Protein AF-A0A2K1Q8K8-F1 (afdb_monomer_lite)

InterPro domains:
  IPR000772 Ricin B, lectin domain [PF14200] (435-517)
  IPR004843 Calcineurin-like, phosphoesterase domain [PF00149] (110-314)
  IPR029052 Metallo-dependent phosphatase-like [G3DSA:3.60.21.10] (74-367)
  IPR029052 Metallo-dependent phosphatase-like [SSF56300] (61-368)
  IPR035992 Ricin B-like lectins [SSF50370] (398-532)
  IPR051918 Serine/threonine-protein phosphatase CPPED1 [PTHR43143] (54-337)

Organism: NCBI:txid1458355

Radius of gyration: 27.53 Å; chains: 1; bounding box: 90×62×81 Å

Sequence (582 aa):
MKYNRKEILLISLLFATAFNSFADEFKSRDTASNSMTGVFPVRDPVFDIPSNDFKPWSIGVRYLIMADPQAWRMGQGPGSPDPNSSKTASQWEDFNREVVLGINSKIYDLNIKYGIINGDITEFGRDSQLKSYHTVYDRLAVPVMLGYGNHDYERNVRDCTRPEYLDFSTNACAYMMLGHLGSLTSNYSHKLKNFSIDSARKESDLLLGSQAYSWDEDSPESGKVHFVQLHLAPTYSVYINNSFAHLRYFITDSLSWLRHDLDHARLRGANHIFVNFHALEWINEATDYEKQVLKAIFDEYKVSAVFVGHTHYPAVTYHHLFGNVPVYTSGALYAGYFDILNVKKDSFQVQSYRVTDDKVTMIYDRGDFIKPAPPPKCYRPGEYVPAGHFVRTELIPDENQTFLLRQVKTSNALDANAEGDVYTNKLNTANPYMRWKLQHMWTDSNNEKYYKIIHVKDNKVLDGDSKGNIYTRQWNGGAYQYWALLKYSYGGIIQLRSLGTKRILDANAGRDVYGTNSTLKFTNNYQNWELTDLQGNSVPAVRYFKAKRADSSSNPLPNRDNSDQYWEYAGEKGITKAAPCI

Secondary structure (DSSP, 8-state):
----HHHHHHHHHHHHHHHHHHHHHHHHHTTTGGG----------------S-PPPPPS-EEEEEEB---BT---SSTT---TT-TTTHHHHHHHHHHHHHHHHHHHHHHT---EEEES-SBSSS-HHHHHHHHHHHTTSSS-EEEE--IIIIITTTTTB-BGGGTB--TBHHHHHHHHHHHHHHHHHHTTSEEEEE--EEEETTEEES---EEEEEEETTTEEEEEEE-TT-TT--EEE--TT-S-EEEE--SHHHHHHHHHHHHHTT-SEEEEE-S-STHHHHS-HHHHHHHHHHHHHHT--EEEE-SS-S-EEEE-GGGTT-EEEEP-BGGGTEEEEEEE-SSEEEEEEEEEETTEEEEEEEEEEEEPPPPPPPPBPTTS---TT-EEE--SS--TT-EEEEEETTT-EEEEE-SS-BEEEEE--TT-GGG-EEEEEEEE-TT-PEEEEEEETTT--EEEE-TT-BEEEE-----GGG-EEEEE--STTEEEEEETTT-PEEEE-TT-BEEEE-PPP-TT-TTT-EEEE-TTSPBPPP-EEEEESSTTGGGSPPPSTT---SSEEEEEE--SSS--S--

Structure (mmCIF, N/CA/C/O backbone):
data_AF-A0A2K1Q8K8-F1
#
_entry.id   AF-A0A2K1Q8K8-F1
#
loop_
_atom_site.group_PDB
_atom_site.id
_atom_site.type_symbol
_atom_site.label_atom_id
_atom_site.label_alt_id
_atom_site.label_comp_id
_atom_site.label_asym_id
_atom_site.label_entity_id
_atom_site.label_seq_id
_atom_site.pdbx_PDB_ins_code
_atom_site.Cartn_x
_atom_site.Cartn_y
_atom_site.Cartn_z
_atom_site.occupancy
_atom_site.B_iso_or_equiv
_atom_site.auth_seq_id
_atom_site.auth_comp_id
_atom_site.auth_asym_id
_atom_site.auth_atom_id
_atom_site.pdbx_PDB_model_num
ATOM 1 N N . MET A 1 1 ? 49.055 -29.704 13.859 1.00 39.66 1 MET A N 1
ATOM 2 C CA . MET A 1 1 ? 48.593 -31.050 13.455 1.00 39.66 1 MET A CA 1
ATOM 3 C C . MET A 1 1 ? 48.942 -31.246 11.989 1.00 39.66 1 MET A C 1
ATOM 5 O O . MET A 1 1 ? 48.510 -30.443 11.174 1.00 39.66 1 MET A O 1
ATOM 9 N N . LYS A 1 2 ? 49.807 -32.214 11.663 1.00 33.88 2 LYS A N 1
ATOM 10 C CA . LYS A 1 2 ? 50.186 -32.541 10.279 1.00 33.88 2 LYS A CA 1
ATOM 11 C C . LYS A 1 2 ? 49.227 -33.619 9.774 1.00 33.88 2 LYS A C 1
ATOM 13 O O . LYS A 1 2 ? 49.366 -34.767 10.180 1.00 33.88 2 LYS A O 1
ATOM 18 N N . TYR A 1 3 ? 48.269 -33.245 8.934 1.00 40.84 3 TYR A N 1
ATOM 19 C CA . TYR A 1 3 ? 47.421 -34.219 8.247 1.00 40.84 3 TYR A CA 1
ATOM 20 C C . TYR A 1 3 ? 48.205 -34.887 7.114 1.00 40.84 3 TYR A C 1
ATOM 22 O O . TYR A 1 3 ? 48.976 -34.245 6.396 1.00 40.84 3 TYR A O 1
ATOM 30 N N . ASN A 1 4 ? 48.055 -36.203 7.008 1.00 41.91 4 ASN A N 1
ATOM 31 C CA . ASN A 1 4 ? 48.786 -37.045 6.073 1.00 41.91 4 ASN A CA 1
ATOM 32 C C . ASN A 1 4 ? 48.174 -36.904 4.665 1.00 41.91 4 ASN A C 1
ATOM 34 O O . ASN A 1 4 ? 46.953 -36.872 4.516 1.00 41.91 4 ASN A O 1
ATOM 38 N N . ARG A 1 5 ? 49.002 -36.856 3.610 1.00 42.62 5 ARG A N 1
ATOM 39 C CA . ARG A 1 5 ? 48.568 -36.653 2.205 1.00 42.62 5 ARG A CA 1
ATOM 40 C C . ARG A 1 5 ? 47.517 -37.665 1.718 1.00 42.62 5 ARG A C 1
ATOM 42 O O . ARG A 1 5 ? 46.822 -37.385 0.748 1.00 42.62 5 ARG A O 1
ATOM 49 N N . LYS A 1 6 ? 47.378 -38.817 2.385 1.00 43.44 6 LYS A N 1
ATOM 50 C CA . LYS A 1 6 ? 46.352 -39.826 2.074 1.00 43.44 6 LYS A CA 1
ATOM 51 C C . LYS A 1 6 ? 44.942 -39.455 2.558 1.00 43.44 6 LYS A C 1
ATOM 53 O O . LYS A 1 6 ? 43.984 -39.854 1.908 1.00 43.44 6 LYS A O 1
ATOM 58 N N . GLU A 1 7 ? 44.794 -38.656 3.615 1.00 44.91 7 GLU A N 1
ATOM 59 C CA . GLU A 1 7 ? 43.473 -38.234 4.119 1.00 44.91 7 GLU A CA 1
ATOM 60 C C . GLU A 1 7 ? 42.881 -37.089 3.283 1.00 44.91 7 GLU A C 1
ATOM 62 O O . GLU A 1 7 ? 41.680 -37.065 3.028 1.00 44.91 7 GLU A O 1
ATOM 67 N N . ILE A 1 8 ? 43.728 -36.207 2.738 1.00 48.19 8 ILE A N 1
ATOM 68 C CA . ILE A 1 8 ? 43.298 -35.135 1.820 1.00 48.19 8 ILE A CA 1
ATOM 69 C C . ILE A 1 8 ? 42.809 -35.717 0.481 1.00 48.19 8 ILE A C 1
ATOM 71 O O . ILE A 1 8 ? 41.843 -35.214 -0.098 1.00 48.19 8 ILE A O 1
ATOM 75 N N . LEU A 1 9 ? 43.412 -36.817 0.009 1.00 43.03 9 LEU A N 1
ATOM 76 C CA . LEU A 1 9 ? 42.969 -37.491 -1.217 1.00 43.03 9 LEU A CA 1
ATOM 77 C C . LEU A 1 9 ? 41.634 -38.229 -1.026 1.00 43.03 9 LEU A C 1
ATOM 79 O O . LEU A 1 9 ? 40.825 -38.258 -1.949 1.00 43.03 9 LEU A O 1
ATOM 83 N N . LEU A 1 10 ? 41.381 -38.781 0.168 1.00 41.59 10 LEU A N 1
ATOM 84 C CA . LEU A 1 10 ? 40.125 -39.473 0.474 1.00 41.59 10 LEU A CA 1
ATOM 85 C C . LEU A 1 10 ? 38.944 -38.493 0.569 1.00 41.59 10 LEU A C 1
ATOM 87 O O . LEU A 1 10 ? 37.869 -38.779 0.050 1.00 41.59 10 LEU A O 1
ATOM 91 N N . ILE A 1 11 ? 39.164 -37.311 1.157 1.00 49.03 11 ILE A N 1
ATOM 92 C CA . ILE A 1 11 ? 38.166 -36.230 1.202 1.00 49.03 11 ILE A CA 1
ATOM 93 C C . ILE A 1 11 ? 37.885 -35.704 -0.215 1.00 49.03 11 ILE A C 1
ATOM 95 O O . ILE A 1 11 ? 36.728 -35.539 -0.588 1.00 49.03 11 ILE A O 1
ATOM 99 N N . SER A 1 12 ? 38.915 -35.535 -1.050 1.00 43.69 12 SER A N 1
ATOM 100 C CA . SER A 1 12 ? 38.744 -35.075 -2.439 1.00 43.69 12 SER A CA 1
ATOM 101 C C . SER A 1 12 ? 37.984 -36.085 -3.317 1.00 43.69 12 SER A C 1
ATOM 103 O O . SER A 1 12 ? 37.188 -35.678 -4.161 1.00 43.69 12 SER A O 1
ATOM 105 N N . LEU A 1 13 ? 38.169 -37.397 -3.098 1.00 39.09 13 LEU A N 1
ATOM 106 C CA . LEU A 1 13 ? 37.401 -38.430 -3.808 1.00 39.09 13 LEU A CA 1
ATOM 107 C C . LEU A 1 13 ? 35.940 -38.503 -3.336 1.00 39.09 13 LEU A C 1
ATOM 109 O O . LEU A 1 13 ? 35.054 -38.654 -4.172 1.00 39.09 13 LEU A O 1
ATOM 113 N N . LEU A 1 14 ? 35.682 -38.340 -2.032 1.00 43.66 14 LEU A N 1
ATOM 114 C CA . LEU A 1 14 ? 34.322 -38.318 -1.475 1.00 43.66 14 LEU A CA 1
ATOM 115 C C . LEU A 1 14 ? 33.505 -37.117 -1.987 1.00 43.66 14 LEU A C 1
ATOM 117 O O . LEU A 1 14 ? 32.322 -37.275 -2.290 1.00 43.66 14 LEU A O 1
ATOM 121 N N . PHE A 1 15 ? 34.140 -35.952 -2.175 1.00 45.72 15 PHE A N 1
ATOM 122 C CA . PHE A 1 15 ? 33.502 -34.773 -2.779 1.00 45.72 15 PHE A CA 1
ATOM 123 C C . PHE A 1 15 ? 33.207 -34.944 -4.280 1.00 45.72 15 PHE A C 1
ATOM 125 O O . PHE A 1 15 ? 32.170 -34.477 -4.748 1.00 45.72 15 PHE A O 1
ATOM 132 N N . ALA A 1 16 ? 34.055 -35.655 -5.033 1.00 39.78 16 ALA A N 1
ATOM 133 C CA . ALA A 1 16 ? 33.840 -35.887 -6.465 1.00 39.78 16 ALA A CA 1
ATOM 134 C C . ALA A 1 16 ? 32.682 -36.867 -6.749 1.00 39.78 16 ALA A C 1
ATOM 136 O O . ALA A 1 16 ? 31.924 -36.671 -7.699 1.00 39.78 16 ALA A O 1
ATOM 137 N N . THR A 1 17 ? 32.491 -37.892 -5.911 1.00 40.06 17 THR A N 1
ATOM 138 C CA . THR A 1 17 ? 31.358 -38.826 -6.050 1.00 40.06 17 THR A CA 1
ATOM 139 C C . THR A 1 17 ? 30.021 -38.226 -5.611 1.00 40.06 17 THR A C 1
ATOM 141 O O . THR A 1 17 ? 29.005 -38.536 -6.226 1.00 40.06 17 THR A O 1
ATOM 144 N N . ALA A 1 18 ? 30.010 -37.321 -4.622 1.00 41.25 18 ALA A N 1
ATOM 145 C CA . ALA A 1 18 ? 28.791 -36.621 -4.203 1.00 41.25 18 ALA A CA 1
ATOM 146 C C . ALA A 1 18 ? 28.299 -35.609 -5.259 1.00 41.25 18 ALA A C 1
ATOM 148 O O . ALA A 1 18 ? 27.093 -35.475 -5.470 1.00 41.25 18 ALA A O 1
ATOM 149 N N . PHE A 1 19 ? 29.221 -34.951 -5.976 1.00 40.19 19 PHE A N 1
ATOM 150 C CA . PHE A 1 19 ? 28.882 -34.014 -7.056 1.00 40.19 19 PHE A CA 1
ATOM 151 C C . PHE A 1 19 ? 28.247 -34.701 -8.274 1.00 40.19 19 PHE A C 1
ATOM 153 O O . PHE A 1 19 ? 27.301 -34.166 -8.848 1.00 40.19 19 PHE A O 1
ATOM 160 N N . ASN A 1 20 ? 28.701 -35.907 -8.635 1.00 36.56 20 ASN A N 1
ATOM 161 C CA . ASN A 1 20 ? 28.112 -36.647 -9.756 1.00 36.56 20 ASN A CA 1
ATOM 162 C C . ASN A 1 20 ? 26.714 -37.200 -9.431 1.00 36.56 20 ASN A C 1
ATOM 164 O O . ASN A 1 20 ? 25.852 -37.182 -10.302 1.00 36.56 20 ASN A O 1
ATOM 168 N N . SER A 1 21 ? 26.442 -37.600 -8.180 1.00 36.38 21 SER A N 1
ATOM 169 C CA . SER A 1 21 ? 25.083 -38.010 -7.783 1.00 36.38 21 SER A CA 1
ATOM 170 C C . SER A 1 21 ? 24.093 -36.839 -7.694 1.00 36.38 21 SER A C 1
ATOM 172 O O . SER A 1 21 ? 22.907 -37.034 -7.929 1.00 36.38 21 SER A O 1
ATOM 174 N N . PHE A 1 22 ? 24.570 -35.617 -7.418 1.00 38.81 22 PHE A N 1
ATOM 175 C CA . PHE A 1 22 ? 23.734 -34.407 -7.394 1.00 38.81 22 PHE A CA 1
ATOM 176 C C . PHE A 1 22 ? 23.420 -33.865 -8.800 1.00 38.81 22 PHE A C 1
ATOM 178 O O . PHE A 1 22 ? 22.346 -33.307 -9.018 1.00 38.81 22 PHE A O 1
ATOM 185 N N . ALA A 1 23 ? 24.324 -34.044 -9.769 1.00 35.88 23 ALA A N 1
ATOM 186 C CA . ALA A 1 23 ? 24.125 -33.585 -11.146 1.00 35.88 23 ALA A CA 1
ATOM 187 C C . ALA A 1 23 ? 23.045 -34.386 -11.905 1.00 35.88 23 ALA A C 1
ATOM 189 O O . ALA A 1 23 ? 22.310 -33.813 -12.713 1.00 35.88 23 ALA A O 1
ATOM 190 N N . ASP A 1 24 ? 22.909 -35.685 -11.621 1.00 31.81 24 ASP A N 1
ATOM 191 C CA . ASP A 1 24 ? 21.880 -36.530 -12.244 1.00 31.81 24 ASP A CA 1
ATOM 192 C C . ASP A 1 24 ? 20.488 -36.327 -11.615 1.00 31.81 24 ASP A C 1
ATOM 194 O O . ASP A 1 24 ? 19.476 -36.416 -12.313 1.00 31.81 24 ASP A O 1
ATOM 198 N N . GLU A 1 25 ? 20.412 -35.941 -10.335 1.00 33.25 25 GLU A N 1
ATOM 199 C CA . GLU A 1 25 ? 19.140 -35.592 -9.684 1.00 33.25 25 GLU A CA 1
ATOM 200 C C . GLU A 1 25 ? 18.611 -34.215 -10.150 1.00 33.25 25 GLU A C 1
ATOM 202 O O . GLU A 1 25 ? 17.397 -34.042 -10.298 1.00 33.25 25 GLU A O 1
ATOM 207 N N . PHE A 1 26 ? 19.501 -33.279 -10.517 1.00 34.91 26 PHE A N 1
ATOM 208 C CA . PHE A 1 26 ? 19.144 -31.979 -11.112 1.00 34.91 26 PHE A CA 1
ATOM 209 C C . PHE A 1 26 ? 18.537 -32.101 -12.521 1.00 34.91 26 PHE A C 1
ATOM 211 O O . PHE A 1 26 ? 17.521 -31.467 -12.806 1.00 34.91 26 PHE A O 1
ATOM 218 N N . LYS A 1 27 ? 19.062 -32.990 -13.378 1.00 32.97 27 LYS A N 1
ATOM 219 C CA . LYS A 1 27 ? 18.484 -33.232 -14.718 1.00 32.97 27 LYS A CA 1
ATOM 220 C C . LYS A 1 27 ? 17.072 -33.829 -14.678 1.00 32.97 27 LYS A C 1
ATOM 222 O O . LYS A 1 27 ? 16.304 -33.659 -15.624 1.00 32.97 27 LYS A O 1
ATOM 227 N N . SER A 1 28 ? 16.710 -34.514 -13.591 1.00 30.84 28 SER A N 1
ATOM 228 C CA . SER A 1 28 ? 15.376 -35.111 -13.433 1.00 30.84 28 SER A CA 1
ATOM 229 C C . SER A 1 28 ? 14.307 -34.130 -12.924 1.00 30.84 28 SER A C 1
ATOM 231 O O . SER A 1 28 ? 13.118 -34.397 -13.079 1.00 30.84 28 SER A O 1
ATOM 233 N N . ARG A 1 29 ? 14.698 -32.973 -12.359 1.00 31.95 29 ARG A N 1
ATOM 234 C CA . ARG A 1 29 ? 13.752 -31.943 -11.888 1.00 31.95 29 ARG A CA 1
ATOM 235 C C . ARG A 1 29 ? 13.408 -30.890 -12.942 1.00 31.95 29 ARG A C 1
ATOM 237 O O . ARG A 1 29 ? 12.260 -30.453 -12.964 1.00 31.95 29 ARG A O 1
ATOM 244 N N . ASP A 1 30 ? 14.310 -30.606 -13.883 1.00 31.31 30 ASP A N 1
ATOM 245 C CA . ASP A 1 30 ? 14.023 -29.762 -15.063 1.00 31.31 30 ASP A CA 1
ATOM 246 C C . ASP A 1 30 ? 12.964 -30.367 -16.006 1.00 31.31 30 ASP A C 1
ATOM 248 O O . ASP A 1 30 ? 12.360 -29.675 -16.826 1.00 31.31 30 ASP A O 1
ATOM 252 N N . THR A 1 31 ? 12.693 -31.669 -15.891 1.00 29.56 31 THR A N 1
ATOM 253 C CA . THR A 1 31 ? 11.666 -32.351 -16.694 1.00 29.56 31 THR A CA 1
ATOM 254 C C . THR A 1 31 ? 10.304 -32.444 -16.000 1.00 29.56 31 THR A C 1
ATOM 256 O O . THR A 1 31 ? 9.309 -32.706 -16.673 1.00 29.56 31 THR A O 1
ATOM 259 N N . ALA A 1 32 ? 10.209 -32.162 -14.694 1.00 28.03 32 ALA A N 1
ATOM 260 C CA . ALA A 1 32 ? 8.969 -32.325 -13.929 1.00 28.03 32 ALA A CA 1
ATOM 261 C C . ALA A 1 32 ? 8.118 -31.041 -13.806 1.00 28.03 32 ALA A C 1
ATOM 263 O O . ALA A 1 32 ? 6.900 -31.145 -13.654 1.00 28.03 32 ALA A O 1
ATOM 264 N N . SER A 1 33 ? 8.698 -29.839 -13.942 1.00 33.00 33 SER A N 1
ATOM 265 C CA . SER A 1 33 ? 7.933 -28.571 -13.962 1.00 33.00 33 SER A CA 1
ATOM 266 C C . SER A 1 33 ? 7.384 -28.198 -15.349 1.00 33.00 33 SER A C 1
ATOM 268 O O . SER A 1 33 ? 6.529 -27.326 -15.464 1.00 33.00 33 SER A O 1
ATOM 270 N N . ASN A 1 34 ? 7.779 -28.928 -16.398 1.00 30.00 34 ASN A N 1
ATOM 271 C CA . ASN A 1 34 ? 7.302 -28.749 -17.774 1.00 30.00 34 ASN A CA 1
ATOM 272 C C . ASN A 1 34 ? 5.910 -29.361 -18.060 1.00 30.00 34 ASN A C 1
ATOM 274 O O . ASN A 1 34 ? 5.532 -29.499 -19.221 1.00 30.00 34 ASN A O 1
ATOM 278 N N . SER A 1 35 ? 5.129 -29.737 -17.038 1.00 27.11 35 SER A N 1
ATOM 279 C CA . SER A 1 35 ? 3.850 -30.455 -17.223 1.00 27.11 35 SER A CA 1
ATOM 280 C C . SER A 1 35 ? 2.577 -29.698 -16.818 1.00 27.11 35 SER A C 1
ATOM 282 O O . SER A 1 35 ? 1.499 -30.288 -16.813 1.00 27.11 35 SER A O 1
ATOM 284 N N . MET A 1 36 ? 2.645 -28.385 -16.577 1.00 28.02 36 MET A N 1
ATOM 285 C CA . MET A 1 36 ? 1.448 -27.525 -16.527 1.00 28.02 36 MET A CA 1
ATOM 286 C C . MET A 1 36 ? 1.573 -26.293 -17.429 1.00 28.02 36 MET A C 1
ATOM 288 O O . MET A 1 36 ? 1.200 -25.186 -17.061 1.00 28.02 36 MET A O 1
ATOM 292 N N . THR A 1 37 ? 2.063 -26.477 -18.652 1.00 29.94 37 THR A N 1
ATOM 293 C CA . THR A 1 37 ? 1.796 -25.530 -19.737 1.00 29.94 37 THR A CA 1
ATOM 294 C C . THR A 1 37 ? 0.555 -26.010 -20.480 1.00 29.94 37 THR A C 1
ATOM 296 O O . THR A 1 37 ? 0.603 -26.826 -21.398 1.00 29.94 37 THR A O 1
ATOM 299 N N . GLY A 1 38 ? -0.607 -25.501 -20.072 1.00 24.97 38 GLY A N 1
ATOM 300 C CA . GLY A 1 38 ? -1.741 -25.417 -20.984 1.00 24.97 38 GLY A CA 1
ATOM 301 C C . GLY A 1 38 ? -1.333 -24.493 -22.126 1.00 24.97 38 GLY A C 1
ATOM 302 O O . GLY A 1 38 ? -1.471 -23.279 -22.020 1.00 24.97 38 GLY A O 1
ATOM 303 N N . VAL A 1 39 ? -0.744 -25.066 -23.177 1.00 25.25 39 VAL A N 1
ATOM 304 C CA . VAL A 1 39 ? -0.328 -24.362 -24.389 1.00 25.25 39 VAL A CA 1
ATOM 305 C C . VAL A 1 39 ? -1.586 -23.846 -25.082 1.00 25.25 39 VAL A C 1
ATOM 307 O O . VAL A 1 39 ? -2.199 -24.535 -25.894 1.00 25.25 39 VAL A O 1
ATOM 310 N N . PHE A 1 40 ? -1.983 -22.617 -24.765 1.00 25.70 40 PHE A N 1
ATOM 311 C CA . PHE A 1 40 ? -2.726 -21.808 -25.718 1.00 25.70 40 PHE A CA 1
ATOM 312 C C . PHE A 1 40 ? -1.713 -21.337 -26.766 1.00 25.70 40 PHE A C 1
ATOM 314 O O . PHE A 1 40 ? -0.740 -20.673 -26.400 1.00 25.70 40 PHE A O 1
ATOM 321 N N . PRO A 1 41 ? -1.873 -21.680 -28.055 1.00 24.27 41 PRO A N 1
ATOM 322 C CA . PRO A 1 41 ? -1.010 -21.141 -29.088 1.00 24.27 41 PRO A CA 1
ATOM 323 C C . PRO A 1 41 ? -1.307 -19.645 -29.211 1.00 24.27 41 PRO A C 1
ATOM 325 O O . PRO A 1 41 ? -2.275 -19.246 -29.858 1.00 24.27 41 PRO A O 1
ATOM 328 N N . VAL A 1 42 ? -0.477 -18.808 -28.588 1.00 29.52 42 VAL A N 1
ATOM 329 C CA . VAL A 1 42 ? -0.413 -17.385 -28.920 1.00 29.52 42 VAL A CA 1
ATOM 330 C C . VAL A 1 42 ? 0.266 -17.313 -30.284 1.00 29.52 42 VAL A C 1
ATOM 332 O O . VAL A 1 42 ? 1.485 -17.246 -30.398 1.00 29.52 42 VAL A O 1
ATOM 335 N N . ARG A 1 43 ? -0.536 -17.431 -31.347 1.00 26.23 43 ARG A N 1
ATOM 336 C CA . ARG A 1 43 ? -0.154 -16.875 -32.645 1.00 26.23 43 ARG A CA 1
ATOM 337 C C . ARG A 1 43 ? 0.114 -15.397 -32.413 1.00 26.23 43 ARG A C 1
ATOM 339 O O . ARG A 1 43 ? -0.724 -14.763 -31.775 1.00 26.23 43 ARG A O 1
ATOM 346 N N . ASP A 1 44 ? 1.217 -14.877 -32.948 1.00 27.92 44 ASP A N 1
ATOM 347 C CA . ASP A 1 44 ? 1.411 -13.438 -33.110 1.00 27.92 44 ASP A CA 1
ATOM 348 C C . ASP A 1 44 ? 0.104 -12.856 -33.655 1.00 27.92 44 ASP A C 1
ATOM 350 O O . ASP A 1 44 ? -0.281 -13.184 -34.787 1.00 27.92 44 ASP A O 1
ATOM 354 N N . PRO A 1 45 ? -0.643 -12.052 -32.881 1.00 31.14 45 PRO A N 1
ATOM 355 C CA . PRO A 1 45 ? -1.696 -11.293 -33.490 1.00 31.14 45 PRO A CA 1
ATOM 356 C C . PRO A 1 45 ? -0.969 -10.223 -34.296 1.00 31.14 45 PRO A C 1
ATOM 358 O O . PRO A 1 45 ? -0.478 -9.228 -33.764 1.00 31.14 45 PRO A O 1
ATOM 361 N N . VAL A 1 46 ? -0.867 -10.461 -35.601 1.00 31.83 46 VAL A N 1
ATOM 362 C CA . VAL A 1 46 ? -0.708 -9.391 -36.578 1.00 31.83 46 VAL A CA 1
ATOM 363 C C . VAL A 1 46 ? -1.968 -8.543 -36.439 1.00 31.83 46 VAL A C 1
ATOM 365 O O . VAL A 1 46 ? -2.980 -8.782 -37.091 1.00 31.83 46 VAL A O 1
ATOM 368 N N . PHE A 1 47 ? -1.952 -7.623 -35.480 1.00 33.62 47 PHE A N 1
ATOM 369 C CA . PHE A 1 47 ? -2.917 -6.547 -35.433 1.00 33.62 47 PHE A CA 1
ATOM 370 C C . PHE A 1 47 ? -2.534 -5.611 -36.570 1.00 33.62 47 PHE A C 1
ATOM 372 O O . PHE A 1 47 ? -1.453 -5.020 -36.553 1.00 33.62 47 PHE A O 1
ATOM 379 N N . ASP A 1 48 ? -3.404 -5.531 -37.577 1.00 31.62 48 ASP A N 1
ATOM 380 C CA . ASP A 1 48 ? -3.347 -4.492 -38.597 1.00 31.62 48 ASP A CA 1
ATOM 381 C C . ASP A 1 48 ? -3.166 -3.146 -37.897 1.00 31.62 48 ASP A C 1
ATOM 383 O O . ASP A 1 48 ? -4.035 -2.707 -37.144 1.00 31.62 48 ASP A O 1
ATOM 387 N N . ILE A 1 49 ? -2.007 -2.522 -38.112 1.00 39.81 49 ILE A N 1
ATOM 388 C CA . ILE A 1 49 ? -1.691 -1.180 -37.630 1.00 39.81 49 ILE A CA 1
ATOM 389 C C . ILE A 1 49 ? -2.592 -0.229 -38.423 1.00 39.81 49 ILE A C 1
ATOM 391 O O . ILE A 1 49 ? -2.351 -0.047 -39.622 1.00 39.81 49 ILE A O 1
ATOM 395 N N . PRO A 1 50 ? -3.620 0.400 -37.821 1.00 35.84 50 PRO A N 1
ATOM 396 C CA . PRO A 1 50 ? -4.367 1.423 -38.523 1.00 35.84 50 PRO A CA 1
ATOM 397 C C . PRO A 1 50 ? -3.417 2.602 -38.719 1.00 35.84 50 PRO A C 1
ATOM 399 O O . PRO A 1 50 ? -2.872 3.152 -37.760 1.00 35.84 50 PRO A O 1
ATOM 402 N N . SER A 1 51 ? -3.180 2.964 -39.974 1.00 40.94 51 SER A N 1
ATOM 403 C CA . SER A 1 51 ? -2.354 4.107 -40.327 1.00 40.94 51 SER A CA 1
ATOM 404 C C . SER A 1 51 ? -2.935 5.404 -39.753 1.00 40.94 51 SER A C 1
ATOM 406 O O . SER A 1 51 ? -4.064 5.764 -40.077 1.00 40.94 51 SER A O 1
ATOM 408 N N . ASN A 1 52 ? -2.100 6.102 -38.979 1.00 48.62 52 ASN A N 1
ATOM 409 C CA . ASN A 1 52 ? -1.987 7.555 -38.834 1.00 48.62 52 ASN A CA 1
ATOM 410 C C . ASN A 1 52 ? -3.270 8.369 -38.603 1.00 48.62 52 ASN A C 1
ATOM 412 O O . ASN A 1 52 ? -3.838 8.922 -39.536 1.00 48.62 52 ASN A O 1
ATOM 416 N N . ASP A 1 53 ? -3.593 8.553 -37.322 1.00 48.41 53 ASP A N 1
ATOM 417 C CA . ASP A 1 53 ? -3.815 9.883 -36.733 1.00 48.41 53 ASP A CA 1
ATOM 418 C C . ASP A 1 53 ? -3.599 9.782 -35.216 1.00 48.41 53 ASP A C 1
ATOM 420 O O . ASP A 1 53 ? -4.519 9.638 -34.409 1.00 48.41 53 ASP A O 1
ATOM 424 N N . PHE A 1 54 ? -2.327 9.774 -34.818 1.00 67.94 54 PHE A N 1
ATOM 425 C CA . PHE A 1 54 ? -1.950 9.749 -33.412 1.00 67.94 54 PHE A CA 1
ATOM 426 C C . PHE A 1 54 ? -2.370 11.046 -32.728 1.00 67.94 54 PHE A C 1
ATOM 428 O O . PHE A 1 54 ? -1.987 12.137 -33.160 1.00 67.94 54 PHE A O 1
ATOM 435 N N . LYS A 1 55 ? -3.140 10.944 -31.640 1.00 67.81 55 LYS A N 1
ATOM 436 C CA . LYS A 1 55 ? -3.592 12.142 -30.936 1.00 67.81 55 LYS A CA 1
ATOM 437 C C . LYS A 1 55 ? -2.406 12.796 -30.222 1.00 67.81 55 LYS A C 1
ATOM 439 O O . LYS A 1 55 ? -1.715 12.123 -29.450 1.00 67.81 55 LYS A O 1
ATOM 444 N N . PRO A 1 56 ? -2.167 14.103 -30.436 1.00 75.44 56 PRO A N 1
ATOM 445 C CA . PRO A 1 56 ? -1.150 14.819 -29.686 1.00 75.44 56 PRO A CA 1
ATOM 446 C C . PRO A 1 56 ? -1.510 14.829 -28.200 1.00 75.44 56 PRO A C 1
ATOM 448 O O . PRO A 1 56 ? -2.686 14.849 -27.822 1.00 75.44 56 PRO A O 1
ATOM 451 N N . TRP A 1 57 ? -0.486 14.859 -27.349 1.00 82.50 57 TRP A N 1
ATOM 452 C CA . TRP A 1 57 ? -0.682 14.994 -25.914 1.00 82.50 57 TRP A CA 1
ATOM 453 C C . TRP A 1 57 ? -1.422 16.291 -25.600 1.00 82.50 57 TRP A C 1
ATOM 455 O O . TRP A 1 57 ? -0.921 17.384 -25.862 1.00 82.50 57 TRP A O 1
ATOM 465 N N . SER A 1 58 ? -2.576 16.187 -24.952 1.00 79.12 58 SER A N 1
ATOM 466 C CA . SER A 1 58 ? -3.153 17.354 -24.293 1.00 79.12 58 SER A CA 1
ATOM 467 C C . SER A 1 58 ? -2.330 17.732 -23.055 1.00 79.12 58 SER A C 1
ATOM 469 O O . SER A 1 58 ? -1.532 16.935 -22.545 1.00 79.12 58 SER A O 1
ATOM 471 N N . ILE A 1 59 ? -2.564 18.940 -22.542 1.00 87.25 59 ILE A N 1
ATOM 472 C CA . ILE A 1 59 ? -1.961 19.438 -21.299 1.00 87.25 59 ILE A CA 1
ATOM 473 C C . ILE A 1 59 ? -2.272 18.466 -20.147 1.00 87.25 59 ILE A C 1
ATOM 475 O O . ILE A 1 59 ? -3.418 18.046 -19.980 1.00 87.25 59 ILE A O 1
ATOM 479 N N . GLY A 1 60 ? -1.237 18.092 -19.395 1.00 93.69 60 GLY A N 1
ATOM 480 C CA . GLY A 1 60 ? -1.268 17.127 -18.298 1.00 93.69 60 GLY A CA 1
ATOM 481 C C . GLY A 1 60 ? 0.131 16.924 -17.709 1.00 93.69 60 GLY A C 1
ATOM 482 O O . GLY A 1 60 ? 1.114 17.451 -18.240 1.00 93.69 60 GLY A O 1
ATOM 483 N N . VAL A 1 61 ? 0.218 16.177 -16.608 1.00 97.75 61 VAL A N 1
ATOM 484 C CA . VAL A 1 61 ? 1.490 15.784 -15.980 1.00 97.75 61 VAL A CA 1
ATOM 485 C C . VAL A 1 61 ? 1.903 14.417 -16.493 1.00 97.75 61 VAL A C 1
ATOM 487 O O . VAL A 1 61 ? 1.085 13.499 -16.527 1.00 97.75 61 VAL A O 1
ATOM 490 N N . ARG A 1 62 ? 3.173 14.273 -16.876 1.00 98.06 62 ARG A N 1
ATOM 491 C CA . ARG A 1 62 ? 3.671 13.068 -17.539 1.00 98.06 62 ARG A CA 1
ATOM 492 C C . ARG A 1 62 ? 4.642 12.291 -16.666 1.00 98.06 62 ARG A C 1
ATOM 494 O O . ARG A 1 62 ? 5.505 12.879 -16.010 1.00 98.06 62 ARG A O 1
ATOM 501 N N . TYR A 1 63 ? 4.506 10.974 -16.717 1.00 98.56 63 TYR A N 1
ATOM 502 C CA . TYR A 1 63 ? 5.305 9.999 -15.982 1.00 98.56 63 TYR A CA 1
ATOM 503 C C . TYR A 1 63 ? 5.737 8.881 -16.932 1.00 98.56 63 TYR A C 1
ATOM 505 O O . TYR A 1 63 ? 4.989 8.532 -17.848 1.00 98.56 63 TYR A O 1
ATOM 513 N N . LEU A 1 64 ? 6.920 8.312 -16.712 1.00 98.62 64 LEU A N 1
ATOM 514 C CA . LEU A 1 64 ? 7.332 7.082 -17.390 1.00 98.62 64 LEU A CA 1
ATOM 515 C C . LEU A 1 64 ? 6.826 5.874 -16.607 1.00 98.62 64 LEU A C 1
ATOM 517 O O . LEU A 1 64 ? 7.008 5.816 -15.390 1.00 98.62 64 LEU A O 1
ATOM 521 N N . ILE A 1 65 ? 6.256 4.901 -17.310 1.00 98.56 65 ILE A N 1
ATOM 522 C CA . ILE A 1 65 ? 5.956 3.575 -16.772 1.00 98.56 65 ILE A CA 1
ATOM 523 C C . ILE A 1 65 ? 6.723 2.556 -17.610 1.00 98.56 65 ILE A C 1
ATOM 525 O O . ILE A 1 65 ? 6.674 2.567 -18.838 1.00 98.56 65 ILE A O 1
ATOM 529 N N . MET A 1 66 ? 7.500 1.721 -16.943 1.00 98.56 66 MET A N 1
ATOM 530 C CA . MET A 1 66 ? 8.452 0.809 -17.561 1.00 98.56 66 MET A CA 1
ATOM 531 C C . MET A 1 66 ? 8.450 -0.514 -16.801 1.00 98.56 66 MET A C 1
ATOM 533 O O . MET A 1 66 ? 8.015 -0.572 -15.650 1.00 98.56 66 MET A O 1
ATOM 537 N N . ALA A 1 67 ? 8.982 -1.565 -17.412 1.00 98.31 67 ALA A N 1
ATOM 538 C CA . ALA A 1 67 ? 9.201 -2.851 -16.765 1.00 98.31 67 ALA A CA 1
ATOM 539 C C . ALA A 1 67 ? 10.351 -3.597 -17.451 1.00 98.31 67 ALA A C 1
ATOM 541 O O . ALA A 1 67 ? 10.786 -3.214 -18.541 1.00 98.31 67 ALA A O 1
ATOM 542 N N . ASP A 1 68 ? 10.852 -4.636 -16.789 1.00 98.25 68 ASP A N 1
ATOM 543 C CA . ASP A 1 68 ? 11.762 -5.620 -17.370 1.00 98.25 68 ASP A CA 1
ATOM 544 C C . ASP A 1 68 ? 13.021 -5.019 -18.042 1.00 98.25 68 ASP A C 1
ATOM 546 O O . ASP A 1 68 ? 13.279 -5.265 -19.227 1.00 98.25 68 ASP A O 1
ATOM 550 N N . PRO A 1 69 ? 13.850 -4.217 -17.335 1.00 97.88 69 PRO A N 1
ATOM 551 C CA . PRO A 1 69 ? 15.230 -4.001 -17.767 1.00 97.88 69 PRO A CA 1
ATOM 552 C C . PRO A 1 69 ? 15.993 -5.316 -17.943 1.00 97.88 69 PRO A C 1
ATOM 554 O O . PRO A 1 69 ? 16.823 -5.420 -18.842 1.00 97.88 69 PRO A O 1
ATOM 557 N N . GLN A 1 70 ? 15.729 -6.285 -17.058 1.00 96.88 70 GLN A N 1
ATOM 558 C CA . GLN A 1 70 ? 16.304 -7.629 -16.997 1.00 96.88 70 GLN A CA 1
ATOM 559 C C . GLN A 1 70 ? 17.785 -7.646 -17.356 1.00 96.88 70 GLN A C 1
ATOM 561 O O . GLN A 1 70 ? 18.178 -8.132 -18.418 1.00 96.88 70 GLN A O 1
ATOM 566 N N . ALA A 1 71 ? 18.613 -7.070 -16.478 1.00 98.06 71 ALA A N 1
ATOM 567 C CA . ALA A 1 71 ? 20.038 -6.928 -16.740 1.00 98.06 71 ALA A CA 1
ATOM 568 C C . ALA A 1 71 ? 20.693 -8.245 -17.214 1.00 98.06 71 ALA A C 1
ATOM 570 O O . ALA A 1 71 ? 20.781 -9.220 -16.461 1.00 98.06 71 ALA A O 1
ATOM 571 N N . TRP A 1 72 ? 21.165 -8.170 -18.470 1.00 89.69 72 TRP A N 1
ATOM 572 C CA . TRP A 1 72 ? 21.794 -9.153 -19.372 1.00 89.69 72 TRP A CA 1
ATOM 573 C C . TRP A 1 72 ? 20.897 -10.053 -20.239 1.00 89.69 72 TRP A C 1
ATOM 575 O O . TRP A 1 72 ? 21.421 -10.904 -20.969 1.00 89.69 72 TRP A O 1
ATOM 585 N N . ARG A 1 73 ? 19.579 -9.833 -20.266 1.00 94.88 73 ARG A N 1
ATOM 586 C CA . ARG A 1 73 ? 18.677 -10.484 -21.226 1.00 94.88 73 ARG A CA 1
ATOM 587 C C . ARG A 1 73 ? 18.733 -9.824 -22.606 1.00 94.88 73 ARG A C 1
ATOM 589 O O . ARG A 1 73 ? 18.406 -8.656 -22.753 1.00 94.88 73 ARG A O 1
ATOM 596 N N . MET A 1 74 ? 19.074 -10.596 -23.640 1.00 89.31 74 MET A N 1
ATOM 597 C CA . MET A 1 74 ? 19.192 -10.109 -25.030 1.00 89.31 74 MET A CA 1
ATOM 598 C C . MET A 1 74 ? 18.105 -10.643 -25.980 1.00 89.31 74 MET A C 1
ATOM 600 O O . MET A 1 74 ? 18.219 -10.497 -27.195 1.00 89.31 74 MET A O 1
ATOM 604 N N . GLY A 1 75 ? 17.061 -11.293 -25.458 1.00 84.00 75 GLY A N 1
ATOM 605 C CA . GLY A 1 75 ? 16.002 -11.886 -26.276 1.00 84.00 75 GLY A CA 1
ATOM 606 C C . GLY A 1 75 ? 15.104 -12.863 -25.518 1.00 84.00 75 GLY A C 1
ATOM 607 O O . GLY A 1 75 ? 15.258 -13.074 -24.313 1.00 84.00 75 GLY A O 1
ATOM 608 N N . GLN A 1 76 ? 14.147 -13.449 -26.242 1.00 76.19 76 GLN A N 1
ATOM 609 C CA . GLN A 1 76 ? 13.257 -14.513 -25.769 1.00 76.19 76 GLN A CA 1
ATOM 610 C C . GLN A 1 76 ? 13.344 -15.723 -26.706 1.00 76.19 76 GLN A C 1
ATOM 612 O O . GLN A 1 76 ? 13.431 -15.569 -27.923 1.00 76.19 76 GLN A O 1
ATOM 617 N N . GLY A 1 77 ? 13.271 -16.929 -26.141 1.00 76.56 77 GLY A N 1
ATOM 618 C CA . GLY A 1 77 ? 13.105 -18.172 -26.899 1.00 76.56 77 GLY A CA 1
ATOM 619 C C . GLY A 1 77 ? 14.392 -18.836 -27.424 1.00 76.56 77 GLY A C 1
ATOM 620 O O . GLY A 1 77 ? 15.506 -18.366 -27.162 1.00 76.56 77 GLY A O 1
ATOM 621 N N . PRO A 1 78 ? 14.243 -19.969 -28.143 1.00 74.81 78 PRO A N 1
ATOM 622 C CA . PRO A 1 78 ? 15.358 -20.784 -28.620 1.00 74.81 78 PRO A CA 1
ATOM 623 C C . PRO A 1 78 ? 16.328 -19.983 -29.497 1.00 74.81 78 PRO A C 1
ATOM 625 O O . PRO A 1 78 ? 15.921 -19.358 -30.471 1.00 74.81 78 PR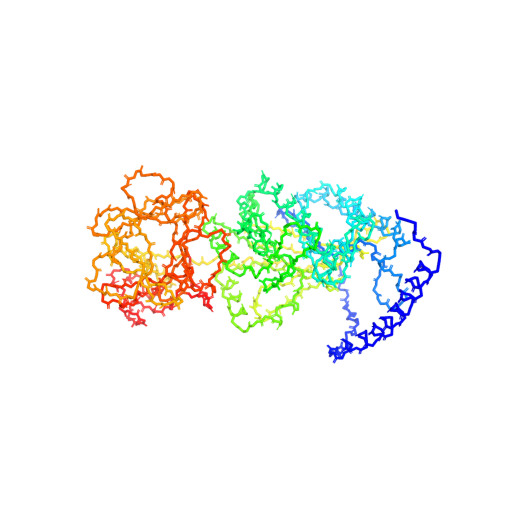O A O 1
ATOM 628 N N . GLY A 1 79 ? 17.618 -20.022 -29.158 1.00 81.25 79 GLY A N 1
ATOM 629 C CA . GLY A 1 79 ? 18.672 -19.296 -29.877 1.00 81.25 79 GLY A CA 1
ATOM 630 C C . GLY A 1 79 ? 19.035 -17.934 -29.280 1.00 81.25 79 GLY A C 1
ATOM 631 O O . GLY A 1 79 ? 20.046 -17.362 -29.685 1.00 81.25 79 GLY A O 1
ATOM 632 N N . SER A 1 80 ? 18.283 -17.442 -28.287 1.00 87.50 80 SER A N 1
ATOM 633 C CA . SER A 1 80 ? 18.724 -16.294 -27.490 1.00 87.50 80 SER A CA 1
ATOM 634 C C . SER A 1 80 ? 19.972 -16.664 -26.672 1.00 87.50 80 SER A C 1
ATOM 636 O O . SER A 1 80 ? 20.046 -17.782 -26.150 1.00 87.50 80 SER A O 1
ATOM 638 N N . PRO A 1 81 ? 20.957 -15.757 -26.544 1.00 89.81 81 PRO A N 1
ATOM 639 C CA . PRO A 1 81 ? 22.088 -15.957 -25.646 1.00 89.81 81 PRO A CA 1
ATOM 640 C C . PRO A 1 81 ? 21.634 -16.218 -24.205 1.00 89.81 81 PRO A C 1
ATOM 642 O O . PRO A 1 81 ? 20.611 -15.687 -23.777 1.00 89.81 81 PRO A O 1
ATOM 645 N N . ASP A 1 82 ? 22.417 -16.996 -23.452 1.00 90.19 82 ASP A N 1
ATOM 646 C CA . ASP A 1 82 ? 22.166 -17.231 -22.026 1.00 90.19 82 ASP A CA 1
ATOM 647 C C . ASP A 1 82 ? 22.111 -15.887 -21.269 1.00 90.19 82 ASP A C 1
ATOM 649 O O . ASP A 1 82 ? 23.141 -15.207 -21.183 1.00 90.19 82 ASP A O 1
ATOM 653 N N . PRO A 1 83 ? 20.948 -15.501 -20.710 1.00 89.00 83 PRO A N 1
ATOM 654 C CA . PRO A 1 83 ? 20.767 -14.196 -20.084 1.00 89.00 83 PRO A CA 1
ATOM 655 C C . PRO A 1 83 ? 21.476 -14.103 -18.721 1.00 89.00 83 PRO A C 1
ATOM 657 O O . PRO A 1 83 ? 21.595 -13.028 -18.144 1.00 89.00 83 PRO A O 1
ATOM 660 N N . ASN A 1 84 ? 22.010 -15.216 -18.210 1.00 90.19 84 ASN A N 1
ATOM 661 C CA . ASN A 1 84 ? 22.816 -15.269 -16.995 1.00 90.19 84 ASN A CA 1
ATOM 662 C C . ASN A 1 84 ? 24.329 -15.234 -17.257 1.00 90.19 84 ASN A C 1
ATOM 664 O O . ASN A 1 84 ? 25.120 -15.244 -16.306 1.00 90.19 84 ASN A O 1
ATOM 668 N N . SER A 1 85 ? 24.740 -15.180 -18.525 1.00 92.12 85 SER A N 1
ATOM 669 C CA . SER A 1 85 ? 26.138 -15.168 -18.937 1.00 92.12 85 SER A CA 1
ATOM 670 C C . SER A 1 85 ? 26.724 -13.761 -18.908 1.00 92.12 85 SER A C 1
ATOM 672 O O . SER A 1 85 ? 26.244 -12.849 -19.572 1.00 92.12 85 SER A O 1
ATOM 674 N N . SER A 1 86 ? 27.879 -13.584 -18.265 1.00 92.25 86 SER A N 1
ATOM 675 C CA . SER A 1 86 ? 28.624 -12.316 -18.316 1.00 92.25 86 SER A CA 1
ATOM 676 C C . SER A 1 86 ? 29.183 -11.979 -19.708 1.00 92.25 86 SER A C 1
ATOM 678 O O . SER A 1 86 ? 29.919 -11.010 -19.855 1.00 92.25 86 SER A O 1
ATOM 680 N N . LYS A 1 87 ? 28.920 -12.795 -20.734 1.00 93.75 87 LYS A N 1
ATOM 681 C CA . LYS A 1 87 ? 29.263 -12.477 -22.125 1.00 93.75 87 LYS A CA 1
ATOM 682 C C . LYS A 1 87 ? 28.219 -11.570 -22.779 1.00 93.75 87 LYS A C 1
ATOM 684 O O . LYS A 1 87 ? 28.573 -10.851 -23.706 1.00 93.75 87 LYS A O 1
ATOM 689 N N . THR A 1 88 ? 26.969 -11.597 -22.310 1.00 94.31 88 THR A N 1
ATOM 690 C CA . THR A 1 88 ? 25.865 -10.799 -22.879 1.00 94.31 88 THR A CA 1
ATOM 691 C C . THR A 1 88 ? 25.769 -9.413 -22.271 1.00 94.31 88 THR A C 1
ATOM 693 O O . THR A 1 88 ? 25.309 -8.513 -22.958 1.00 94.31 88 THR A O 1
ATOM 696 N N . ALA A 1 89 ? 26.329 -9.222 -21.074 1.00 96.19 89 ALA A N 1
ATOM 697 C CA . ALA A 1 89 ? 27.441 -8.291 -20.943 1.00 96.19 89 ALA A CA 1
ATOM 698 C C . ALA A 1 89 ? 27.263 -6.893 -21.566 1.00 96.19 89 ALA A C 1
ATOM 700 O O . ALA A 1 89 ? 26.193 -6.301 -21.698 1.00 96.19 89 ALA A O 1
ATOM 701 N N . SER A 1 90 ? 28.396 -6.421 -22.070 1.00 96.44 90 SER A N 1
ATOM 702 C CA . SER A 1 90 ? 28.503 -5.213 -22.884 1.00 96.44 90 SER A CA 1
ATOM 703 C C . SER A 1 90 ? 27.349 -5.035 -23.873 1.00 96.44 90 SER A C 1
ATOM 705 O O . SER A 1 90 ? 26.827 -3.940 -23.965 1.00 96.44 90 SER A O 1
ATOM 707 N N . GLN A 1 91 ? 26.882 -6.097 -24.543 1.00 95.69 91 GLN A N 1
ATOM 708 C CA . GLN A 1 91 ? 25.813 -5.992 -25.543 1.00 95.69 91 GLN A CA 1
ATOM 709 C C . GLN A 1 91 ? 24.494 -5.465 -24.960 1.00 95.69 91 GLN A C 1
ATOM 711 O O . GLN A 1 91 ? 23.858 -4.609 -25.570 1.00 95.69 91 GLN A O 1
ATOM 716 N N . TRP A 1 92 ? 24.093 -5.942 -23.780 1.00 97.31 92 TRP A N 1
ATOM 717 C CA . TRP A 1 92 ? 22.904 -5.437 -23.092 1.00 97.31 92 TRP A CA 1
ATOM 718 C C . TRP A 1 92 ? 23.110 -4.009 -22.600 1.00 97.31 92 TRP A C 1
ATOM 720 O O . TRP A 1 92 ? 22.200 -3.192 -22.720 1.00 97.31 92 TRP A O 1
ATOM 730 N N . GLU A 1 93 ? 24.292 -3.696 -22.059 1.00 98.00 93 GLU A N 1
ATOM 731 C CA . GLU A 1 93 ? 24.609 -2.334 -21.620 1.00 98.00 93 GLU A CA 1
ATOM 732 C C . GLU A 1 93 ? 24.563 -1.349 -22.791 1.00 98.00 93 GLU A C 1
ATOM 734 O O . GLU A 1 93 ? 23.954 -0.292 -22.664 1.00 98.00 93 GLU A O 1
ATOM 739 N N . ASP A 1 94 ? 25.174 -1.699 -23.921 1.00 96.50 94 ASP A N 1
ATOM 740 C CA . ASP A 1 94 ? 25.245 -0.866 -25.118 1.00 96.50 94 ASP A CA 1
ATOM 741 C C . ASP A 1 94 ? 23.842 -0.634 -25.689 1.00 96.50 94 ASP A C 1
ATOM 743 O O . ASP A 1 94 ? 23.438 0.512 -25.876 1.00 96.50 94 ASP A O 1
ATOM 747 N N . PHE A 1 95 ? 23.043 -1.696 -25.845 1.00 95.88 95 PHE A N 1
ATOM 748 C CA . PHE A 1 95 ? 21.655 -1.564 -26.293 1.00 95.88 95 PHE A CA 1
ATOM 749 C C . PHE A 1 95 ? 20.824 -0.684 -25.347 1.00 95.88 95 PHE A C 1
ATOM 751 O O . PHE A 1 95 ? 20.151 0.248 -25.784 1.00 95.88 95 PHE A O 1
ATOM 758 N N . ASN A 1 96 ? 20.877 -0.935 -24.036 1.00 97.56 96 ASN A N 1
ATOM 759 C CA . ASN A 1 96 ? 20.038 -0.197 -23.093 1.00 97.56 96 ASN A CA 1
ATOM 760 C C . ASN A 1 96 ? 20.541 1.231 -22.828 1.00 97.56 96 ASN A C 1
ATOM 762 O O . ASN A 1 96 ? 19.752 2.074 -22.403 1.00 97.56 96 ASN A O 1
ATOM 766 N N . ARG A 1 97 ? 21.807 1.558 -23.127 1.00 97.75 97 ARG A N 1
ATOM 767 C CA . ARG A 1 97 ? 22.264 2.958 -23.195 1.00 97.75 97 ARG A CA 1
ATOM 768 C C . ARG A 1 97 ? 21.522 3.719 -24.286 1.00 97.75 97 ARG A C 1
ATOM 770 O O . ARG A 1 97 ? 21.059 4.823 -24.004 1.00 97.75 97 ARG A O 1
ATOM 777 N N . GLU A 1 98 ? 21.334 3.122 -25.459 1.00 96.81 98 GLU A N 1
ATOM 778 C CA . GLU A 1 98 ? 20.538 3.734 -26.529 1.00 96.81 98 GLU A CA 1
ATOM 779 C C . GLU A 1 98 ? 19.060 3.841 -26.145 1.00 96.81 98 GLU A C 1
ATOM 781 O O . GLU A 1 98 ? 18.430 4.878 -26.364 1.00 96.81 98 GLU A O 1
ATOM 786 N N . VAL A 1 99 ? 18.512 2.832 -25.456 1.00 97.69 99 VAL A N 1
ATOM 787 C CA . VAL A 1 99 ? 17.158 2.920 -24.878 1.00 97.69 99 VAL A CA 1
ATOM 788 C C . VAL A 1 99 ? 17.045 4.111 -23.919 1.00 97.69 99 VAL A C 1
ATOM 790 O O . VAL A 1 99 ? 16.110 4.904 -24.036 1.00 97.69 99 VAL A O 1
ATOM 793 N N . VAL A 1 100 ? 18.005 4.292 -23.006 1.00 98.44 100 VAL A N 1
ATOM 794 C CA . VAL A 1 100 ? 18.032 5.430 -22.072 1.00 98.44 100 VAL A CA 1
ATOM 795 C C . VAL A 1 100 ? 18.179 6.765 -22.805 1.00 98.44 100 VAL A C 1
ATOM 797 O O . VAL A 1 100 ? 17.497 7.721 -22.440 1.00 98.44 100 VAL A O 1
ATOM 800 N N . LEU A 1 101 ? 19.010 6.855 -23.848 1.00 97.75 101 LEU A N 1
ATOM 801 C CA . LEU A 1 101 ? 19.128 8.063 -24.673 1.00 97.7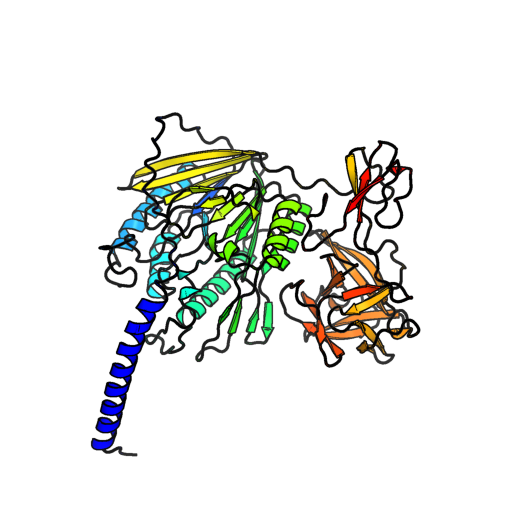5 101 LEU A CA 1
ATOM 802 C C . LEU A 1 101 ? 17.801 8.401 -25.365 1.00 97.75 101 LEU A C 1
ATOM 804 O O . LEU A 1 101 ? 17.345 9.549 -25.310 1.00 97.75 101 LEU A O 1
ATOM 808 N N . GLY A 1 102 ? 17.131 7.395 -25.926 1.00 97.56 102 GLY A N 1
ATOM 809 C CA . GLY A 1 102 ? 15.798 7.532 -26.501 1.00 97.56 102 GLY A CA 1
ATOM 810 C C . GLY A 1 102 ? 14.769 8.013 -25.475 1.00 97.56 102 GLY A C 1
ATOM 811 O O . GLY A 1 102 ? 14.059 8.992 -25.716 1.00 97.56 102 GLY A O 1
ATOM 812 N N . ILE A 1 103 ? 14.717 7.399 -24.293 1.00 98.25 103 ILE A N 1
ATOM 813 C CA . ILE A 1 103 ? 13.815 7.821 -23.211 1.00 98.25 103 ILE A CA 1
ATOM 814 C C . ILE A 1 103 ? 14.127 9.256 -22.765 1.00 98.25 103 ILE A C 1
ATOM 816 O O . ILE A 1 103 ? 13.208 10.066 -22.629 1.00 98.25 103 ILE A O 1
ATOM 820 N N . ASN A 1 104 ? 15.405 9.607 -22.605 1.00 98.38 104 ASN A N 1
ATOM 821 C CA . ASN A 1 104 ? 15.835 10.952 -22.225 1.00 98.38 104 ASN A CA 1
ATOM 822 C C . ASN A 1 104 ? 15.389 12.007 -23.242 1.00 98.38 104 ASN A C 1
ATOM 824 O O . ASN A 1 104 ? 14.935 13.073 -22.832 1.00 98.38 104 ASN A O 1
ATOM 828 N N . SER A 1 105 ? 15.412 11.702 -24.545 1.00 97.06 105 SER A N 1
ATOM 829 C CA . SER A 1 105 ? 14.851 12.613 -25.555 1.00 97.06 105 SER A CA 1
ATOM 830 C C . SER A 1 105 ? 13.379 12.941 -25.265 1.00 97.06 105 SER A C 1
ATOM 832 O O . SER A 1 105 ? 12.991 14.107 -25.261 1.00 97.06 105 SER A O 1
ATOM 834 N N . LYS A 1 106 ? 12.570 11.940 -24.886 1.00 96.88 106 LYS A N 1
ATOM 835 C CA . LYS A 1 106 ? 11.159 12.142 -24.521 1.00 96.88 106 LYS A CA 1
ATOM 836 C C . LYS A 1 106 ? 10.963 12.816 -23.180 1.00 96.88 106 LYS A C 1
ATOM 838 O O . LYS A 1 106 ? 10.018 13.589 -23.045 1.00 96.88 106 LYS A O 1
ATOM 843 N N . ILE A 1 107 ? 11.843 12.571 -22.214 1.00 97.75 107 ILE A N 1
ATOM 844 C CA . ILE A 1 107 ? 11.837 13.302 -20.947 1.00 97.75 107 ILE A CA 1
ATOM 845 C C . ILE A 1 107 ? 11.946 14.805 -21.210 1.00 97.75 107 ILE A C 1
ATOM 847 O O . ILE A 1 107 ? 11.130 15.559 -20.680 1.00 97.75 107 ILE A O 1
ATOM 851 N N . TYR A 1 108 ? 12.902 15.228 -22.041 1.00 96.62 108 TYR A N 1
ATOM 852 C CA . TYR A 1 108 ? 13.107 16.643 -22.352 1.00 96.62 108 TYR A CA 1
ATOM 853 C C . TYR A 1 108 ? 11.985 17.217 -23.220 1.00 96.62 108 TYR A C 1
ATOM 855 O O . TYR A 1 108 ? 11.437 18.263 -22.877 1.00 96.62 108 TYR A O 1
ATOM 863 N N . ASP A 1 109 ? 11.590 16.513 -24.285 1.00 95.19 109 ASP A N 1
ATOM 864 C CA . ASP A 1 109 ? 10.526 16.955 -25.198 1.00 95.19 109 ASP A CA 1
ATOM 865 C C . ASP A 1 109 ? 9.185 17.161 -24.477 1.00 95.19 109 ASP A C 1
ATOM 867 O O . ASP A 1 109 ? 8.410 18.058 -24.811 1.00 95.19 109 ASP A O 1
ATOM 871 N N . LEU A 1 110 ? 8.879 16.291 -23.511 1.00 95.31 110 LEU A N 1
ATOM 872 C CA . LEU A 1 110 ? 7.556 16.204 -22.894 1.00 95.31 110 LEU A CA 1
ATOM 873 C C . LEU A 1 110 ? 7.531 16.662 -21.435 1.00 95.31 110 LEU A C 1
ATOM 875 O O . LEU A 1 110 ? 6.459 16.627 -20.822 1.00 95.31 110 LEU A O 1
ATOM 879 N N . ASN A 1 111 ? 8.667 17.107 -20.893 1.00 95.56 111 ASN A N 1
ATOM 880 C CA . ASN A 1 111 ? 8.832 17.510 -19.497 1.00 95.56 111 ASN A CA 1
ATOM 881 C C . ASN A 1 111 ? 8.298 16.442 -18.522 1.00 95.56 111 ASN A C 1
ATOM 883 O O . ASN A 1 111 ? 7.397 16.692 -17.715 1.00 95.56 111 ASN A O 1
ATOM 887 N N . ILE A 1 112 ? 8.794 15.211 -18.663 1.00 97.88 112 ILE A N 1
ATOM 888 C CA . ILE A 1 112 ? 8.382 14.083 -17.817 1.00 97.88 112 ILE A CA 1
ATOM 889 C C . ILE A 1 112 ? 8.966 14.268 -16.412 1.00 97.88 112 ILE A C 1
ATOM 891 O O . ILE A 1 112 ? 10.129 14.624 -16.261 1.00 97.88 112 ILE A O 1
ATOM 895 N N . LYS A 1 113 ? 8.156 14.027 -15.376 1.00 97.25 113 LYS A N 1
ATOM 896 C CA . LYS A 1 113 ? 8.519 14.323 -13.984 1.00 97.25 113 LYS A CA 1
ATOM 897 C C . LYS A 1 113 ? 9.432 13.268 -13.349 1.00 97.25 113 LYS A C 1
ATOM 899 O O . LYS A 1 113 ? 10.378 13.618 -12.649 1.00 97.25 113 LYS A O 1
ATOM 904 N N . TYR A 1 114 ? 9.115 11.992 -13.553 1.00 98.19 114 TYR A N 1
ATOM 905 C CA . TYR A 1 114 ? 9.859 10.829 -13.054 1.00 98.19 114 TYR A CA 1
ATOM 906 C C . TYR A 1 114 ? 9.418 9.550 -13.767 1.00 98.19 114 TYR A C 1
ATOM 908 O O . TYR A 1 114 ? 8.443 9.563 -14.526 1.00 98.19 114 TYR A O 1
ATOM 916 N N . GLY A 1 115 ? 10.116 8.446 -13.491 1.00 98.31 115 GLY A N 1
ATOM 917 C CA . GLY A 1 115 ? 9.746 7.114 -13.956 1.00 98.31 115 GLY A CA 1
ATOM 918 C C . GLY A 1 115 ? 9.447 6.106 -12.854 1.00 98.31 115 GLY A C 1
ATOM 919 O O . GLY A 1 115 ? 9.863 6.256 -11.707 1.00 98.31 115 GLY A O 1
ATOM 920 N N . ILE A 1 116 ? 8.724 5.058 -13.231 1.00 98.75 116 ILE A N 1
ATOM 921 C CA . ILE A 1 116 ? 8.483 3.864 -12.425 1.00 98.75 116 ILE A CA 1
ATOM 922 C C . ILE A 1 116 ? 8.950 2.666 -13.251 1.00 98.75 116 ILE A C 1
ATOM 924 O O . ILE A 1 116 ? 8.535 2.528 -14.400 1.00 98.75 116 ILE A O 1
ATOM 928 N N . ILE A 1 117 ? 9.799 1.811 -12.680 1.00 98.69 117 ILE A N 1
ATOM 929 C CA . ILE A 1 117 ? 10.173 0.523 -13.283 1.00 98.69 117 ILE A CA 1
ATOM 930 C C . ILE A 1 117 ? 9.545 -0.583 -12.452 1.00 98.69 117 ILE A C 1
ATOM 932 O O . ILE A 1 117 ? 9.842 -0.722 -11.269 1.00 98.69 117 ILE A O 1
ATOM 936 N N . ASN A 1 118 ? 8.656 -1.355 -13.058 1.00 96.81 118 ASN A N 1
ATOM 937 C CA . ASN A 1 118 ? 7.776 -2.283 -12.375 1.00 96.81 118 ASN A CA 1
ATOM 938 C C . ASN A 1 118 ? 8.311 -3.720 -12.390 1.00 96.81 118 ASN A C 1
ATOM 940 O O . ASN A 1 118 ? 7.680 -4.621 -12.936 1.00 96.81 118 ASN A O 1
ATOM 944 N N . GLY A 1 119 ? 9.468 -3.920 -11.764 1.00 97.19 119 GLY A N 1
ATOM 945 C CA . GLY A 1 119 ? 10.056 -5.240 -11.563 1.00 97.19 119 GLY A CA 1
ATOM 946 C C . GLY A 1 119 ? 10.965 -5.721 -12.682 1.00 97.19 119 GLY A C 1
ATOM 947 O O . GLY A 1 119 ? 11.084 -5.090 -13.735 1.00 97.19 119 GLY A O 1
ATOM 948 N N . ASP A 1 120 ? 11.618 -6.839 -12.377 1.00 98.25 120 ASP A N 1
ATOM 949 C CA . ASP A 1 120 ? 12.589 -7.543 -13.201 1.00 98.25 120 ASP A CA 1
ATOM 950 C C . ASP A 1 120 ? 13.731 -6.629 -13.651 1.00 98.25 120 ASP A C 1
ATOM 952 O O . ASP A 1 120 ? 14.089 -6.535 -14.824 1.00 98.25 120 ASP A O 1
ATOM 956 N N . ILE A 1 121 ? 14.324 -5.918 -12.688 1.00 98.19 121 ILE A N 1
ATOM 957 C CA . ILE A 1 121 ? 15.489 -5.058 -12.943 1.00 98.19 121 ILE A CA 1
ATOM 958 C C . ILE A 1 121 ? 16.753 -5.883 -13.215 1.00 98.19 121 ILE A C 1
ATOM 960 O O . ILE A 1 121 ? 17.672 -5.433 -13.903 1.00 98.19 121 ILE A O 1
ATOM 964 N N . THR A 1 122 ? 16.777 -7.119 -12.723 1.00 97.88 122 THR A N 1
ATOM 965 C CA . THR A 1 122 ? 17.815 -8.120 -12.969 1.00 97.88 122 THR A CA 1
ATOM 966 C C . THR A 1 122 ? 17.230 -9.364 -13.624 1.00 97.88 122 THR A C 1
ATOM 968 O O . THR A 1 122 ? 16.038 -9.620 -13.516 1.00 97.88 122 THR A O 1
ATOM 971 N N . GLU A 1 123 ? 18.070 -10.160 -14.289 1.00 95.69 123 GLU A N 1
ATOM 972 C CA . GLU A 1 123 ? 17.662 -11.485 -14.770 1.00 95.69 123 GLU A CA 1
ATOM 973 C C . GLU A 1 123 ? 17.619 -12.532 -13.641 1.00 95.69 123 GLU A C 1
ATOM 975 O O . GLU A 1 123 ? 16.899 -13.518 -13.749 1.00 95.69 123 GLU A O 1
ATOM 980 N N . PHE A 1 124 ? 18.406 -12.385 -12.573 1.00 95.19 124 PHE A N 1
ATOM 981 C CA . PHE A 1 124 ? 18.489 -13.405 -11.517 1.00 95.19 124 PHE A CA 1
ATOM 982 C C . PHE A 1 124 ? 19.002 -12.866 -10.172 1.00 95.19 124 PHE A C 1
ATOM 984 O O . PHE A 1 124 ? 19.684 -13.560 -9.415 1.00 95.19 124 PHE A O 1
ATOM 991 N N . GLY A 1 125 ? 18.757 -11.585 -9.883 1.00 94.75 125 GLY A N 1
ATOM 992 C CA . GLY A 1 125 ? 19.081 -10.962 -8.597 1.00 94.75 125 GLY A CA 1
ATOM 993 C C . GLY A 1 125 ? 20.562 -10.969 -8.210 1.00 94.75 125 GLY A C 1
ATOM 994 O O . GLY A 1 125 ? 20.871 -10.908 -7.022 1.00 94.75 125 GLY A O 1
ATOM 995 N N . ARG A 1 126 ? 21.496 -11.083 -9.165 1.00 93.88 126 ARG A N 1
ATOM 996 C CA . ARG A 1 126 ? 22.943 -11.106 -8.869 1.00 93.88 126 ARG A CA 1
ATOM 997 C C . ARG A 1 126 ? 23.540 -9.699 -8.885 1.00 93.88 126 ARG A C 1
ATOM 999 O O . ARG A 1 126 ? 23.173 -8.866 -9.715 1.00 93.88 126 ARG A O 1
ATOM 1006 N N . ASP A 1 127 ? 24.551 -9.467 -8.049 1.00 93.44 127 ASP A N 1
ATOM 1007 C CA . ASP A 1 127 ? 25.234 -8.171 -7.901 1.00 93.44 127 ASP A CA 1
ATOM 1008 C C . ASP A 1 127 ? 25.754 -7.587 -9.215 1.00 93.44 127 ASP A C 1
ATOM 1010 O O . ASP A 1 127 ? 25.640 -6.387 -9.455 1.00 93.44 127 ASP A O 1
ATOM 1014 N N . SER A 1 128 ? 26.328 -8.422 -10.083 1.00 95.62 128 SER A N 1
ATOM 1015 C CA . SER A 1 128 ? 26.849 -7.972 -11.376 1.00 95.62 128 SER A CA 1
ATOM 1016 C C . SER A 1 128 ? 25.743 -7.457 -12.299 1.00 95.62 128 SER A C 1
ATOM 1018 O O . SER A 1 128 ? 25.970 -6.506 -13.036 1.00 95.62 128 SER A O 1
ATOM 1020 N N . GLN A 1 129 ? 24.547 -8.043 -12.235 1.00 97.38 129 GLN A N 1
ATOM 1021 C CA . GLN A 1 129 ? 23.380 -7.626 -13.018 1.00 97.38 129 GLN A CA 1
ATOM 1022 C C . GLN A 1 129 ? 22.778 -6.352 -12.432 1.00 97.38 129 GLN A C 1
ATOM 1024 O O . GLN A 1 129 ? 22.481 -5.420 -13.170 1.00 97.38 129 GLN A O 1
ATOM 1029 N N . LEU A 1 130 ? 22.688 -6.259 -11.102 1.00 97.56 130 LEU A N 1
ATOM 1030 C CA . LEU A 1 130 ? 22.249 -5.037 -10.432 1.00 97.56 130 LEU A CA 1
ATOM 1031 C C . LEU A 1 130 ? 23.201 -3.860 -10.717 1.00 97.56 130 LEU A C 1
ATOM 1033 O O . LEU A 1 130 ? 22.764 -2.744 -10.992 1.00 97.56 130 LEU A O 1
ATOM 1037 N N . LYS A 1 131 ? 24.516 -4.106 -10.732 1.00 97.75 131 LYS A N 1
ATOM 1038 C CA . LYS A 1 131 ? 25.520 -3.116 -11.154 1.00 97.75 131 LYS A CA 1
ATOM 1039 C C . LYS A 1 131 ? 25.349 -2.722 -12.627 1.00 97.75 131 LYS A C 1
ATOM 1041 O O . LYS A 1 131 ? 25.440 -1.535 -12.944 1.00 97.75 131 LYS A O 1
ATOM 1046 N N . SER A 1 132 ? 25.079 -3.711 -13.478 1.00 98.50 132 SER A N 1
ATOM 1047 C CA . SER A 1 132 ? 24.538 -3.609 -14.842 1.00 98.50 132 SER A CA 1
ATOM 1048 C C . SER A 1 132 ? 23.466 -2.538 -14.973 1.00 98.50 132 SER A C 1
ATOM 1050 O O . SER A 1 132 ? 23.631 -1.493 -15.610 1.00 98.50 132 SER A O 1
ATOM 1052 N N . TYR A 1 133 ? 22.375 -2.802 -14.268 1.00 98.56 133 TYR A N 1
ATOM 1053 C CA . TYR A 1 133 ? 21.212 -1.944 -14.189 1.00 98.56 133 TYR A CA 1
ATOM 1054 C C . TYR A 1 133 ? 21.587 -0.505 -13.804 1.00 98.56 133 TYR A C 1
ATOM 1056 O O . TYR A 1 133 ? 21.316 0.413 -14.577 1.00 98.56 133 TYR A O 1
ATOM 1064 N N . HIS A 1 134 ? 22.292 -0.295 -12.689 1.00 98.25 134 HIS A N 1
ATOM 1065 C CA . HIS A 1 134 ? 22.660 1.056 -12.238 1.00 98.25 134 HIS A CA 1
ATOM 1066 C C . HIS A 1 134 ? 23.583 1.789 -13.216 1.00 98.25 134 HIS A C 1
ATOM 1068 O O . HIS A 1 134 ? 23.420 2.978 -13.474 1.00 98.25 134 HIS A O 1
ATOM 1074 N N . THR A 1 135 ? 24.520 1.075 -13.840 1.00 98.31 135 THR A N 1
ATOM 1075 C CA . THR A 1 135 ? 25.453 1.638 -14.830 1.00 98.31 135 THR A CA 1
ATOM 1076 C C . THR A 1 135 ? 24.735 2.250 -16.044 1.00 98.31 135 THR A C 1
ATOM 1078 O O . THR A 1 135 ? 25.269 3.164 -16.694 1.00 98.31 135 THR A O 1
ATOM 1081 N N . VAL A 1 136 ? 23.541 1.746 -16.360 1.00 98.56 136 VAL A N 1
ATOM 1082 C CA . VAL A 1 136 ? 22.719 2.191 -17.487 1.00 98.56 136 VAL A CA 1
ATOM 1083 C C . VAL A 1 136 ? 21.612 3.136 -17.026 1.00 98.56 136 VAL A C 1
ATOM 1085 O O . VAL A 1 136 ? 21.569 4.279 -17.474 1.00 98.56 136 VAL A O 1
ATOM 1088 N N . TYR A 1 137 ? 20.745 2.692 -16.117 1.00 98.44 137 TYR A N 1
ATOM 1089 C CA . TYR A 1 137 ? 19.489 3.373 -15.801 1.00 98.44 137 TYR A CA 1
ATOM 1090 C C . TYR A 1 137 ? 19.614 4.516 -14.797 1.00 98.44 137 TYR A C 1
ATOM 1092 O O . TYR A 1 137 ? 18.762 5.403 -14.818 1.00 98.44 137 TYR A O 1
ATOM 1100 N N . ASP A 1 138 ? 20.701 4.611 -14.021 1.00 97.88 138 ASP A N 1
ATOM 1101 C CA . ASP A 1 138 ? 20.962 5.816 -13.210 1.00 97.88 138 ASP A CA 1
ATOM 1102 C C . ASP A 1 138 ? 21.263 7.049 -14.093 1.00 97.88 138 ASP A C 1
ATOM 1104 O O . ASP A 1 138 ? 21.366 8.169 -13.594 1.00 97.88 138 ASP A O 1
ATOM 1108 N N . ARG A 1 139 ? 21.399 6.862 -15.417 1.00 98.06 139 ARG A N 1
ATOM 1109 C CA . ARG A 1 139 ? 21.552 7.935 -16.413 1.00 98.06 139 ARG A CA 1
ATOM 1110 C C . ARG A 1 139 ? 20.226 8.451 -16.976 1.00 98.06 139 ARG A C 1
ATOM 1112 O O . ARG A 1 139 ? 20.245 9.342 -17.830 1.00 98.06 139 ARG A O 1
ATOM 1119 N N . LEU A 1 140 ? 19.087 7.905 -16.547 1.00 98.44 140 LEU A N 1
ATOM 1120 C CA . LEU A 1 140 ? 17.796 8.516 -16.848 1.00 98.44 140 LEU A CA 1
ATOM 1121 C C . LEU A 1 140 ? 17.773 9.940 -16.281 1.00 98.44 140 LEU A C 1
ATOM 1123 O O . LEU A 1 140 ? 18.175 10.186 -15.146 1.00 98.44 140 LEU A O 1
ATOM 1127 N N . ALA A 1 141 ? 17.292 10.891 -17.075 1.00 98.38 141 ALA A N 1
ATOM 1128 C CA . ALA A 1 141 ? 17.314 12.315 -16.740 1.00 98.38 141 ALA A CA 1
ATOM 1129 C C . ALA A 1 141 ? 16.307 12.712 -15.640 1.00 98.38 141 ALA A C 1
ATOM 1131 O O . ALA A 1 141 ? 16.141 13.895 -15.345 1.00 98.38 141 ALA A O 1
ATOM 1132 N N . VAL A 1 142 ? 15.630 11.733 -15.034 1.00 98.19 142 VAL A N 1
ATOM 1133 C CA . VAL A 1 142 ? 14.640 11.906 -13.971 1.00 98.19 142 VAL A CA 1
ATOM 1134 C C . VAL A 1 142 ? 14.798 10.827 -12.897 1.00 98.19 142 VAL A C 1
ATOM 1136 O O . VAL A 1 142 ? 15.317 9.748 -13.189 1.00 98.19 142 VAL A O 1
ATOM 1139 N N . PRO A 1 143 ? 14.312 11.063 -11.665 1.00 97.44 143 PRO A N 1
ATOM 1140 C CA . PRO A 1 143 ? 14.258 10.030 -10.635 1.00 97.44 143 PRO A CA 1
ATOM 1141 C C . PRO A 1 143 ? 13.420 8.819 -11.063 1.00 97.44 143 PRO A C 1
ATOM 1143 O O . PRO A 1 143 ? 12.455 8.958 -11.819 1.00 97.44 143 PRO A O 1
ATOM 1146 N N . VAL A 1 144 ? 13.756 7.644 -10.523 1.00 97.94 144 VAL A N 1
ATOM 1147 C CA . VAL A 1 144 ? 13.037 6.390 -10.783 1.00 97.94 144 VAL A CA 1
ATOM 1148 C C . VAL A 1 144 ? 12.622 5.714 -9.478 1.00 97.94 144 VAL A C 1
ATOM 1150 O O . VAL A 1 144 ? 13.434 5.548 -8.563 1.00 97.94 144 VAL A O 1
ATOM 1153 N N . MET A 1 145 ? 11.357 5.297 -9.419 1.00 98.12 145 MET A N 1
ATOM 1154 C CA . MET A 1 145 ? 10.802 4.454 -8.361 1.00 98.12 145 MET A CA 1
ATOM 1155 C C . MET A 1 145 ? 10.778 2.995 -8.812 1.00 98.12 145 MET A C 1
ATOM 1157 O O . MET A 1 145 ? 10.261 2.677 -9.884 1.00 98.12 145 MET A O 1
ATOM 1161 N N . LEU A 1 146 ? 11.345 2.109 -7.994 1.00 98.19 146 LEU A N 1
ATOM 1162 C CA . LEU A 1 146 ? 11.539 0.705 -8.351 1.00 98.19 146 LEU A CA 1
ATOM 1163 C C . LEU A 1 146 ? 10.494 -0.220 -7.719 1.00 98.19 146 LEU A C 1
ATOM 1165 O O . LEU A 1 146 ? 10.260 -0.199 -6.510 1.00 98.19 146 LEU A O 1
ATOM 1169 N N . GLY A 1 147 ? 9.886 -1.051 -8.556 1.00 97.81 147 GLY A N 1
ATOM 1170 C CA . GLY A 1 147 ? 9.217 -2.300 -8.215 1.00 97.81 147 GLY A CA 1
ATOM 1171 C C . GLY A 1 147 ? 10.141 -3.478 -8.478 1.00 97.81 147 GLY A C 1
ATOM 1172 O O . GLY A 1 147 ? 11.126 -3.340 -9.200 1.00 97.81 147 GLY A O 1
ATOM 1173 N N . TYR A 1 148 ? 9.839 -4.615 -7.858 1.00 97.62 148 TYR A N 1
ATOM 1174 C CA . TYR A 1 148 ? 10.626 -5.844 -7.966 1.00 97.62 148 TYR A CA 1
ATOM 1175 C C . TYR A 1 148 ? 9.742 -6.948 -8.532 1.00 97.62 148 TYR A C 1
ATOM 1177 O O . TYR A 1 148 ? 8.574 -7.037 -8.155 1.00 97.62 148 TYR A O 1
ATOM 1185 N N . GLY A 1 149 ? 10.304 -7.760 -9.417 1.00 97.19 149 GLY A N 1
ATOM 1186 C CA . GLY A 1 149 ? 9.608 -8.849 -10.090 1.00 97.19 149 GLY A CA 1
ATOM 1187 C C . GLY A 1 149 ? 10.111 -10.221 -9.660 1.00 97.19 149 GLY A C 1
ATOM 1188 O O . GLY A 1 149 ? 10.828 -10.372 -8.661 1.00 97.19 149 GLY A O 1
ATOM 1189 N N . ASN A 1 150 ? 9.703 -11.246 -10.400 1.00 96.69 150 ASN A N 1
ATOM 1190 C CA . ASN A 1 150 ? 10.036 -12.622 -10.062 1.00 96.69 150 ASN A CA 1
ATOM 1191 C C . ASN A 1 150 ? 11.517 -12.946 -10.310 1.00 96.69 150 ASN A C 1
ATOM 1193 O O . ASN A 1 150 ? 12.075 -13.767 -9.584 1.00 96.69 150 ASN A O 1
ATOM 1197 N N . HIS A 1 151 ? 12.176 -12.277 -11.261 1.00 96.81 151 HIS A N 1
ATOM 1198 C CA . HIS A 1 151 ? 13.615 -12.435 -11.506 1.00 96.81 151 HIS A CA 1
ATOM 1199 C C . HIS A 1 151 ? 14.493 -11.711 -10.470 1.00 96.81 151 HIS A C 1
ATOM 1201 O O . HIS A 1 151 ? 15.668 -12.044 -10.302 1.00 96.81 151 HIS A O 1
ATOM 1207 N N . ASP A 1 152 ? 13.931 -10.762 -9.718 1.00 96.88 152 ASP A N 1
ATOM 1208 C CA . ASP A 1 152 ? 14.680 -10.019 -8.703 1.00 96.88 152 ASP A CA 1
ATOM 1209 C C . ASP A 1 152 ? 14.795 -10.784 -7.384 1.00 96.88 152 ASP A C 1
ATOM 1211 O O . ASP A 1 152 ? 15.846 -10.768 -6.744 1.00 96.88 152 ASP A O 1
ATOM 1215 N N . TYR A 1 153 ? 13.742 -11.476 -6.945 1.00 93.44 153 TYR A N 1
ATOM 1216 C CA . TYR A 1 153 ? 13.797 -12.167 -5.654 1.00 93.44 153 TYR A CA 1
ATOM 1217 C C . TYR A 1 153 ? 12.992 -13.459 -5.550 1.00 93.44 153 TYR A C 1
ATOM 1219 O O . TYR A 1 153 ? 13.486 -14.364 -4.891 1.00 93.44 153 TYR A O 1
ATOM 1227 N N . GLU A 1 154 ? 11.812 -13.586 -6.166 1.00 95.38 154 GLU A N 1
ATOM 1228 C CA . GLU A 1 154 ? 10.958 -14.778 -5.992 1.00 95.38 154 GLU A CA 1
ATOM 1229 C C . GLU A 1 154 ? 11.619 -16.059 -6.509 1.00 95.38 154 GLU A C 1
ATOM 1231 O O . GLU A 1 154 ? 11.822 -16.983 -5.722 1.00 95.38 154 GLU A O 1
ATOM 1236 N N . ARG A 1 155 ? 12.080 -16.080 -7.765 1.00 94.00 155 ARG A N 1
ATOM 1237 C CA . ARG A 1 155 ? 12.779 -17.247 -8.335 1.00 94.00 155 ARG A CA 1
ATOM 1238 C C . ARG A 1 155 ? 14.142 -17.500 -7.703 1.00 94.00 155 ARG A C 1
ATOM 1240 O O . ARG A 1 155 ? 14.670 -18.595 -7.800 1.00 94.00 155 ARG A O 1
ATOM 1247 N N . ASN A 1 156 ? 14.696 -16.505 -7.017 1.00 93.69 156 ASN A N 1
ATOM 1248 C CA . ASN A 1 156 ? 15.999 -16.602 -6.365 1.00 93.69 156 ASN A CA 1
ATOM 1249 C C . ASN A 1 156 ? 15.897 -17.206 -4.952 1.00 93.69 156 ASN A C 1
ATOM 1251 O O . ASN A 1 156 ? 16.921 -17.401 -4.286 1.00 93.69 156 ASN A O 1
ATOM 1255 N N . VAL A 1 157 ? 14.680 -17.473 -4.461 1.00 92.94 157 VAL A N 1
ATOM 1256 C CA . VAL A 1 157 ? 14.458 -18.139 -3.176 1.00 92.94 157 VAL A CA 1
ATOM 1257 C C . VAL A 1 157 ? 14.880 -19.600 -3.290 1.00 92.94 157 VAL A C 1
ATOM 1259 O O . VAL A 1 157 ? 14.299 -20.385 -4.028 1.00 92.94 157 VAL A O 1
ATOM 1262 N N . ARG A 1 158 ? 15.870 -19.979 -2.481 1.00 92.25 158 ARG A N 1
ATOM 1263 C CA . ARG A 1 158 ? 16.498 -21.305 -2.418 1.00 92.25 158 ARG A CA 1
ATOM 1264 C C . ARG A 1 158 ? 17.193 -21.743 -3.710 1.00 92.25 158 ARG A C 1
ATOM 1266 O O . ARG A 1 158 ? 17.499 -22.927 -3.825 1.00 92.25 158 ARG A O 1
ATOM 1273 N N . ASP A 1 159 ? 17.495 -20.811 -4.606 1.00 92.50 159 ASP A N 1
ATOM 1274 C CA . ASP A 1 159 ? 18.038 -21.108 -5.935 1.00 92.50 159 ASP A CA 1
ATOM 1275 C C . ASP A 1 159 ? 19.329 -20.339 -6.276 1.00 92.50 159 ASP A C 1
ATOM 1277 O O . ASP A 1 159 ? 19.889 -20.471 -7.360 1.00 92.50 159 ASP A O 1
ATOM 1281 N N . CYS A 1 160 ? 19.848 -19.514 -5.359 1.00 92.19 160 CYS A N 1
ATOM 1282 C CA . CYS A 1 160 ? 21.006 -18.674 -5.662 1.00 92.19 160 CYS A CA 1
ATOM 1283 C C . CYS A 1 160 ? 21.945 -18.497 -4.467 1.00 92.19 160 CYS A C 1
ATOM 1285 O O . CYS A 1 160 ? 21.566 -17.951 -3.430 1.00 92.19 160 CYS A O 1
ATOM 1287 N N . THR A 1 161 ? 23.198 -18.922 -4.649 1.00 92.19 161 THR A N 1
ATOM 1288 C CA . THR A 1 161 ? 24.327 -18.693 -3.731 1.00 92.19 161 THR A CA 1
ATOM 1289 C C . THR A 1 161 ? 25.267 -17.626 -4.283 1.00 92.19 161 THR A C 1
ATOM 1291 O O . THR A 1 161 ? 25.316 -17.428 -5.496 1.00 92.19 161 THR A O 1
ATOM 1294 N N . ARG A 1 162 ? 26.090 -17.016 -3.424 1.00 90.94 162 ARG A N 1
ATOM 1295 C CA . ARG A 1 162 ? 27.114 -16.027 -3.800 1.00 90.94 162 ARG A CA 1
ATOM 1296 C C . ARG A 1 162 ? 28.501 -16.398 -3.247 1.00 90.94 162 ARG A C 1
ATOM 1298 O O . ARG A 1 162 ? 28.999 -15.750 -2.316 1.00 90.94 162 ARG A O 1
ATOM 1305 N N . PRO A 1 163 ? 29.152 -17.447 -3.793 1.00 87.94 163 PRO A N 1
ATOM 1306 C CA . PRO A 1 163 ? 30.452 -17.925 -3.316 1.00 87.94 163 PRO A CA 1
ATOM 1307 C C . PRO A 1 163 ? 31.553 -16.862 -3.354 1.00 87.94 163 PRO A C 1
ATOM 1309 O O . PRO A 1 163 ? 32.462 -16.885 -2.528 1.00 87.94 163 PRO A O 1
ATOM 1312 N N . GLU A 1 164 ? 31.464 -15.908 -4.280 1.00 85.62 164 GLU A N 1
ATOM 1313 C CA . GLU A 1 164 ? 32.399 -14.793 -4.419 1.00 85.62 164 GLU A CA 1
ATOM 1314 C C . GLU A 1 164 ? 32.384 -13.832 -3.214 1.00 85.62 164 GLU A C 1
ATOM 1316 O O . GLU A 1 164 ? 33.356 -13.111 -2.993 1.00 85.62 164 GLU A O 1
ATOM 1321 N N . TYR A 1 165 ? 31.337 -13.895 -2.385 1.00 87.31 165 TYR A N 1
ATOM 1322 C CA . TYR A 1 165 ? 31.223 -13.201 -1.098 1.00 87.31 165 TYR A CA 1
ATOM 1323 C C . TYR A 1 165 ? 31.258 -14.161 0.102 1.00 87.31 165 TYR A C 1
ATOM 1325 O O . TYR A 1 165 ? 30.944 -13.756 1.220 1.00 87.31 165 TYR A O 1
ATOM 1333 N N . LEU A 1 166 ? 31.638 -15.427 -0.119 1.00 88.12 166 LEU A N 1
ATOM 1334 C CA . LEU A 1 166 ? 31.579 -16.515 0.867 1.00 88.12 166 LEU A CA 1
ATOM 1335 C C . LEU A 1 166 ? 30.172 -16.737 1.458 1.00 88.12 166 LEU A C 1
ATOM 1337 O O . LEU A 1 166 ? 30.041 -17.283 2.553 1.00 88.12 166 LEU A O 1
ATOM 1341 N N . ASP A 1 167 ? 29.126 -16.342 0.729 1.00 89.44 167 ASP A N 1
ATOM 1342 C CA . ASP A 1 167 ? 27.733 -16.573 1.101 1.00 89.44 167 ASP A CA 1
ATOM 1343 C C . ASP A 1 167 ? 27.202 -17.801 0.353 1.00 89.44 167 ASP A C 1
ATOM 1345 O O . ASP A 1 167 ? 26.817 -17.751 -0.817 1.00 89.44 167 ASP A O 1
ATOM 1349 N N . PHE A 1 168 ? 27.201 -18.937 1.046 1.00 90.81 168 PHE A N 1
ATOM 1350 C CA . PHE A 1 168 ? 26.711 -20.213 0.520 1.00 90.81 168 PHE A CA 1
ATOM 1351 C C . PHE A 1 168 ? 25.226 -20.449 0.828 1.00 90.81 168 PHE A C 1
ATOM 1353 O O . PHE A 1 168 ? 24.727 -21.559 0.644 1.00 90.81 168 PHE A O 1
ATOM 1360 N N . SER A 1 169 ? 24.510 -19.433 1.322 1.00 93.06 169 SER A N 1
ATOM 1361 C CA . SER A 1 169 ? 23.061 -19.501 1.481 1.00 93.06 169 SER A CA 1
ATOM 1362 C C . SER A 1 169 ? 22.404 -19.628 0.114 1.00 93.06 169 SER A C 1
ATOM 1364 O O . SER A 1 169 ? 22.677 -18.833 -0.779 1.00 93.06 169 SER A O 1
ATOM 1366 N N . THR A 1 170 ? 21.471 -20.563 -0.048 1.00 93.50 170 THR A N 1
ATOM 1367 C CA . THR A 1 170 ? 20.697 -20.693 -1.294 1.00 93.50 170 THR A CA 1
ATOM 1368 C C . THR A 1 170 ? 19.695 -19.549 -1.500 1.00 93.50 170 THR A C 1
ATOM 1370 O O . THR A 1 170 ? 19.046 -19.479 -2.534 1.00 93.50 170 THR A O 1
ATOM 1373 N N . ASN A 1 171 ? 19.571 -18.633 -0.536 1.00 95.19 171 ASN A N 1
ATOM 1374 C CA . ASN A 1 171 ? 18.766 -17.413 -0.624 1.00 95.19 171 ASN A CA 1
ATOM 1375 C C . ASN A 1 171 ? 19.615 -16.143 -0.829 1.00 95.19 171 ASN A C 1
ATOM 1377 O O . ASN A 1 171 ? 19.096 -15.039 -0.660 1.00 95.19 171 ASN A O 1
ATOM 1381 N N . ALA A 1 172 ? 20.919 -16.260 -1.103 1.00 94.44 172 ALA A N 1
ATOM 1382 C CA . ALA A 1 172 ? 21.852 -15.130 -1.068 1.00 94.44 172 ALA A CA 1
ATOM 1383 C C . ALA A 1 172 ? 21.434 -13.972 -1.995 1.00 94.44 172 ALA A C 1
ATOM 1385 O O . ALA A 1 172 ? 21.511 -12.804 -1.607 1.00 94.44 172 ALA A O 1
ATOM 1386 N N . CYS A 1 173 ? 20.940 -14.284 -3.195 1.00 95.25 173 CYS A N 1
ATOM 1387 C CA . CYS A 1 173 ? 20.558 -13.284 -4.198 1.00 95.25 173 CYS A CA 1
ATOM 1388 C C . CYS A 1 173 ? 19.222 -12.606 -3.855 1.00 95.25 173 CYS A C 1
ATOM 1390 O O . CYS A 1 173 ? 19.157 -11.379 -3.798 1.00 95.25 173 CYS A O 1
ATOM 1392 N N . ALA A 1 174 ? 18.192 -13.381 -3.485 1.00 95.94 174 ALA A N 1
ATOM 1393 C CA . ALA A 1 174 ? 16.926 -12.831 -2.987 1.00 95.94 174 ALA A CA 1
ATOM 1394 C C . ALA A 1 174 ? 17.139 -11.930 -1.755 1.00 95.94 174 ALA A C 1
ATOM 1396 O O . ALA A 1 174 ? 16.576 -10.840 -1.654 1.00 95.94 174 ALA A O 1
ATOM 1397 N N . TYR A 1 175 ? 17.999 -12.365 -0.828 1.00 95.50 175 TYR A N 1
ATOM 1398 C CA . TYR A 1 175 ? 18.355 -11.609 0.369 1.00 95.50 175 TYR A CA 1
ATOM 1399 C C . TYR A 1 175 ? 19.040 -10.274 0.036 1.00 95.50 175 TYR A C 1
ATOM 1401 O O . TYR A 1 175 ? 18.679 -9.239 0.601 1.00 95.50 175 TYR A O 1
ATOM 1409 N N . MET A 1 176 ? 20.010 -10.285 -0.886 1.00 95.19 176 MET A N 1
ATOM 1410 C CA . MET A 1 176 ? 20.700 -9.075 -1.345 1.00 95.19 176 MET A CA 1
ATOM 1411 C C . MET A 1 176 ? 19.718 -8.085 -1.966 1.00 95.19 176 MET A C 1
ATOM 1413 O O . MET A 1 176 ? 19.694 -6.916 -1.579 1.00 95.19 176 MET A O 1
ATOM 1417 N N . MET A 1 177 ? 18.859 -8.573 -2.859 1.00 97.06 177 MET A N 1
ATOM 1418 C CA . MET A 1 177 ? 17.883 -7.746 -3.555 1.00 97.06 177 MET A CA 1
ATOM 1419 C C . MET A 1 177 ? 16.909 -7.089 -2.568 1.00 97.06 177 MET A C 1
ATOM 1421 O O . MET A 1 177 ? 16.669 -5.883 -2.667 1.00 97.06 177 MET A O 1
ATOM 1425 N N . LEU A 1 178 ? 16.427 -7.808 -1.549 1.00 96.00 178 LEU A N 1
ATOM 1426 C CA . LEU A 1 178 ? 15.599 -7.220 -0.485 1.00 96.00 178 LEU A CA 1
ATOM 1427 C C . LEU A 1 178 ? 16.348 -6.180 0.366 1.00 96.00 178 LEU A C 1
ATOM 1429 O O . LEU A 1 178 ? 15.764 -5.168 0.754 1.00 96.00 178 LEU A O 1
ATOM 1433 N N . GLY A 1 179 ? 17.645 -6.379 0.619 1.00 95.38 179 GLY A N 1
ATOM 1434 C CA . GLY A 1 179 ? 18.489 -5.371 1.273 1.00 95.38 179 GLY A CA 1
ATOM 1435 C C . GLY A 1 179 ? 18.651 -4.096 0.435 1.00 95.38 179 GLY A C 1
ATOM 1436 O O . GLY A 1 179 ? 18.604 -2.982 0.969 1.00 95.38 179 GLY A O 1
ATOM 1437 N N . HIS A 1 180 ? 18.776 -4.246 -0.886 1.00 97.00 180 HIS A N 1
ATOM 1438 C CA . HIS A 1 180 ? 18.775 -3.124 -1.822 1.00 97.00 180 HIS A CA 1
ATOM 1439 C C . HIS A 1 180 ? 17.427 -2.388 -1.808 1.00 97.00 180 HIS A C 1
ATOM 1441 O O . HIS A 1 180 ? 17.399 -1.167 -1.647 1.00 97.00 180 HIS A O 1
ATOM 1447 N N . LEU A 1 181 ? 16.309 -3.122 -1.841 1.00 96.38 181 LEU A N 1
ATOM 1448 C CA . LEU A 1 181 ? 14.967 -2.545 -1.772 1.00 96.38 181 LEU A CA 1
ATOM 1449 C C . LEU A 1 181 ? 14.752 -1.739 -0.485 1.00 96.38 181 LEU A C 1
ATOM 1451 O O . LEU A 1 181 ? 14.261 -0.613 -0.542 1.00 96.38 181 LEU A O 1
ATOM 1455 N N . GLY A 1 182 ? 15.162 -2.276 0.668 1.00 94.94 182 GLY A N 1
ATOM 1456 C CA . GLY A 1 182 ? 15.079 -1.568 1.948 1.00 94.94 182 GLY A CA 1
ATOM 1457 C C . GLY A 1 182 ? 15.881 -0.258 1.958 1.00 94.94 182 GLY A C 1
ATOM 1458 O O . GLY A 1 182 ? 15.451 0.742 2.534 1.00 94.94 182 GLY A O 1
ATOM 1459 N N . SER A 1 183 ? 17.028 -0.236 1.273 1.00 95.25 183 SER A N 1
ATOM 1460 C CA . SER A 1 183 ? 17.871 0.962 1.146 1.00 95.25 183 SER A CA 1
ATOM 1461 C C . SER A 1 183 ? 17.225 2.025 0.245 1.00 95.25 183 SER A C 1
ATOM 1463 O O . SER A 1 183 ? 17.241 3.215 0.574 1.00 95.25 183 SER A O 1
ATOM 1465 N N . LEU A 1 184 ? 16.609 1.603 -0.866 1.00 95.56 184 LEU A N 1
ATOM 1466 C CA . LEU A 1 184 ? 15.862 2.477 -1.778 1.00 95.56 184 LEU A CA 1
ATOM 1467 C C . LEU A 1 184 ? 14.647 3.103 -1.098 1.00 95.56 184 LEU A C 1
ATOM 1469 O O . LEU A 1 184 ? 14.480 4.323 -1.122 1.00 95.56 184 LEU A O 1
ATOM 1473 N N . THR A 1 185 ? 13.816 2.289 -0.452 1.00 95.88 185 THR A N 1
ATOM 1474 C CA . THR A 1 185 ? 12.590 2.772 0.189 1.00 95.88 185 THR A CA 1
ATOM 1475 C C . THR A 1 185 ? 12.878 3.676 1.383 1.00 95.88 185 THR A C 1
ATOM 1477 O O . THR A 1 185 ? 12.166 4.661 1.585 1.00 95.88 185 THR A O 1
ATOM 1480 N N . SER A 1 186 ? 13.977 3.442 2.110 1.00 95.06 186 SER A N 1
ATOM 1481 C CA . SER A 1 186 ? 14.461 4.395 3.113 1.00 95.06 186 SER A CA 1
ATOM 1482 C C . SER A 1 186 ? 14.758 5.764 2.493 1.00 95.06 186 SER A C 1
ATOM 1484 O O . SER A 1 186 ? 14.360 6.782 3.052 1.00 95.06 186 SER A O 1
ATOM 1486 N N . ASN A 1 187 ? 15.410 5.816 1.330 1.00 95.38 187 ASN A N 1
ATOM 1487 C CA . ASN A 1 187 ? 15.690 7.072 0.626 1.00 95.38 187 ASN A CA 1
ATOM 1488 C C . ASN A 1 187 ? 14.395 7.757 0.153 1.00 95.38 187 ASN A C 1
ATOM 1490 O O . ASN A 1 187 ? 14.215 8.960 0.354 1.00 95.38 187 ASN A O 1
ATOM 1494 N N . TYR A 1 188 ? 13.461 6.988 -0.413 1.00 96.94 188 TYR A N 1
ATOM 1495 C CA . TYR A 1 188 ? 12.157 7.492 -0.849 1.00 96.94 188 TYR A CA 1
ATOM 1496 C C . TYR A 1 188 ? 11.353 8.112 0.293 1.00 96.94 188 TYR A C 1
ATOM 1498 O O . TYR A 1 188 ? 10.762 9.175 0.102 1.00 96.94 188 TYR A O 1
ATOM 1506 N N . SER A 1 189 ? 11.409 7.527 1.493 1.00 95.31 189 SER A N 1
ATOM 1507 C CA . SER A 1 189 ? 10.684 8.026 2.667 1.00 95.31 189 SER A CA 1
ATOM 1508 C C . SER A 1 189 ? 11.016 9.473 3.049 1.00 95.31 189 SER A C 1
ATOM 1510 O O . SER A 1 189 ? 10.188 10.164 3.637 1.00 95.31 189 SER A O 1
ATOM 1512 N N . HIS A 1 190 ? 12.205 9.959 2.678 1.00 94.31 190 HIS A N 1
ATOM 1513 C CA . HIS A 1 190 ? 12.646 11.326 2.955 1.00 94.31 190 HIS A CA 1
ATOM 1514 C C . HIS A 1 190 ? 12.327 12.315 1.828 1.00 94.31 190 HIS A C 1
ATOM 1516 O O . HIS A 1 190 ? 12.466 13.522 2.020 1.00 94.31 190 HIS A O 1
ATOM 1522 N N . LYS A 1 191 ? 11.942 11.821 0.646 1.00 95.12 191 LYS A N 1
ATOM 1523 C CA . LYS A 1 191 ? 11.783 12.624 -0.577 1.00 95.12 191 LYS A CA 1
ATOM 1524 C C . LYS A 1 191 ? 10.346 12.684 -1.075 1.00 95.12 191 LYS A C 1
ATOM 1526 O O . LYS A 1 191 ? 9.949 13.694 -1.651 1.00 95.12 191 LYS A O 1
ATOM 1531 N N . LEU A 1 192 ? 9.588 11.608 -0.890 1.00 96.56 192 LEU A N 1
ATOM 1532 C CA . LEU A 1 192 ? 8.249 11.471 -1.441 1.00 96.56 192 LEU A CA 1
ATOM 1533 C C . LEU A 1 192 ? 7.193 11.994 -0.463 1.00 96.56 192 LEU A C 1
ATOM 1535 O O . LEU A 1 192 ? 7.244 11.762 0.746 1.00 96.56 192 LEU A O 1
ATOM 1539 N N . LYS A 1 193 ? 6.212 12.720 -1.001 1.00 95.94 193 LYS A N 1
ATOM 1540 C CA . LYS A 1 193 ? 5.119 13.308 -0.222 1.00 95.94 193 LYS A CA 1
ATOM 1541 C C . LYS A 1 193 ? 4.134 12.219 0.196 1.00 95.94 193 LYS A C 1
ATOM 1543 O O . LYS A 1 193 ? 3.732 11.400 -0.624 1.00 95.94 193 LYS A O 1
ATOM 1548 N N . ASN A 1 194 ? 3.701 12.263 1.459 1.00 95.44 194 ASN A N 1
ATOM 1549 C CA . ASN A 1 194 ? 2.773 11.286 2.046 1.00 95.44 194 ASN A CA 1
ATOM 1550 C C . ASN A 1 194 ? 3.223 9.834 1.822 1.00 95.44 194 ASN A C 1
ATOM 1552 O O . ASN A 1 194 ? 2.396 8.963 1.566 1.00 95.44 194 ASN A O 1
ATOM 1556 N N . PHE A 1 195 ? 4.536 9.601 1.898 1.00 97.06 195 PHE A N 1
ATOM 1557 C CA . PHE A 1 195 ? 5.110 8.277 1.728 1.00 97.06 195 PHE A CA 1
ATOM 1558 C C . PHE A 1 195 ? 4.577 7.306 2.784 1.00 97.06 195 PHE A C 1
ATOM 1560 O O . PHE A 1 195 ? 4.570 7.610 3.980 1.00 97.06 195 PHE A O 1
ATOM 1567 N N . SER A 1 196 ? 4.171 6.126 2.332 1.00 96.00 196 SER A N 1
ATOM 1568 C CA . SER A 1 196 ? 3.693 5.025 3.165 1.00 96.00 196 SER A CA 1
ATOM 1569 C C . SER A 1 196 ? 4.394 3.747 2.725 1.00 96.00 196 SER A C 1
ATOM 1571 O O . SER A 1 196 ? 4.625 3.555 1.534 1.00 96.00 196 SER A O 1
ATOM 1573 N N . ILE A 1 197 ? 4.756 2.885 3.675 1.00 96.56 197 ILE A N 1
ATOM 1574 C CA . ILE A 1 197 ? 5.402 1.599 3.399 1.00 96.56 197 ILE A CA 1
ATOM 1575 C C . ILE A 1 197 ? 4.875 0.509 4.330 1.00 96.56 197 ILE A C 1
ATOM 1577 O O . ILE A 1 197 ? 4.693 0.729 5.529 1.00 96.56 197 ILE A O 1
ATOM 1581 N N . ASP A 1 198 ? 4.677 -0.684 3.779 1.00 95.94 198 ASP A N 1
ATOM 1582 C CA . ASP A 1 198 ? 4.320 -1.893 4.511 1.00 95.94 198 ASP A CA 1
ATOM 1583 C C . ASP A 1 198 ? 5.567 -2.655 4.972 1.00 95.94 198 ASP A C 1
ATOM 1585 O O . ASP A 1 198 ? 5.967 -3.675 4.400 1.00 95.94 198 ASP A O 1
ATOM 1589 N N . SER A 1 199 ? 6.222 -2.133 6.007 1.00 93.75 199 SER A N 1
ATOM 1590 C CA . SER A 1 199 ? 7.419 -2.745 6.581 1.00 93.75 199 SER A CA 1
ATOM 1591 C C . SER A 1 199 ? 7.493 -2.492 8.083 1.00 93.75 199 SER A C 1
ATOM 1593 O O . SER A 1 199 ? 7.325 -1.364 8.548 1.00 93.75 199 SER A O 1
ATOM 1595 N N . ALA A 1 200 ? 7.739 -3.546 8.858 1.00 90.06 200 ALA A N 1
ATOM 1596 C CA . ALA A 1 200 ? 7.843 -3.480 10.307 1.00 90.06 200 ALA A CA 1
ATOM 1597 C C . ALA A 1 200 ? 8.938 -4.416 10.835 1.00 90.06 200 ALA A C 1
ATOM 1599 O O . ALA A 1 200 ? 9.065 -5.570 10.424 1.00 90.06 200 ALA A O 1
ATOM 1600 N N . ARG A 1 201 ? 9.747 -3.921 11.777 1.00 87.00 201 ARG A N 1
ATOM 1601 C CA . ARG A 1 201 ? 10.822 -4.693 12.413 1.00 87.00 201 ARG A CA 1
ATOM 1602 C C . ARG A 1 201 ? 10.298 -5.393 13.668 1.00 87.00 201 ARG A C 1
ATOM 1604 O O . ARG A 1 201 ? 10.256 -4.783 14.739 1.00 87.00 201 ARG A O 1
ATOM 1611 N N . LYS A 1 202 ? 9.900 -6.663 13.534 1.00 79.81 202 LYS A N 1
ATOM 1612 C CA . LYS A 1 202 ? 9.290 -7.448 14.622 1.00 79.81 202 LYS A CA 1
ATOM 1613 C C . LYS A 1 202 ? 10.291 -7.776 15.734 1.00 79.81 202 LYS A C 1
ATOM 1615 O O . LYS A 1 202 ? 9.988 -7.583 16.907 1.00 79.81 202 LYS A O 1
ATOM 1620 N N . GLU A 1 203 ? 11.482 -8.218 15.346 1.00 79.06 203 GLU A N 1
ATOM 1621 C CA . GLU A 1 203 ? 12.627 -8.536 16.212 1.00 79.06 203 GLU A CA 1
ATOM 1622 C C . GLU A 1 203 ? 13.866 -7.796 15.681 1.00 79.06 203 GLU A C 1
ATOM 1624 O O . GLU A 1 203 ? 13.829 -7.240 14.579 1.00 79.06 203 GLU A O 1
ATOM 1629 N N . SER A 1 204 ? 14.978 -7.769 16.428 1.00 81.69 204 SER A N 1
ATOM 1630 C CA . SER A 1 204 ? 16.226 -7.151 15.939 1.00 81.69 204 SER A CA 1
ATOM 1631 C C . SER A 1 204 ? 16.657 -7.714 14.579 1.00 81.69 204 SER A C 1
ATOM 1633 O O . SER A 1 204 ? 17.250 -6.995 13.773 1.00 81.69 204 SER A O 1
ATOM 1635 N N . ASP A 1 205 ? 16.279 -8.957 14.297 1.00 88.75 205 ASP A N 1
ATOM 1636 C CA . ASP A 1 205 ? 16.718 -9.770 13.177 1.00 88.75 205 ASP A CA 1
ATOM 1637 C C . ASP A 1 205 ? 15.560 -10.233 12.260 1.00 88.75 205 ASP A C 1
ATOM 1639 O O . ASP A 1 205 ? 15.772 -11.098 11.416 1.00 88.75 205 ASP A O 1
ATOM 1643 N N . LEU A 1 206 ? 14.347 -9.666 12.372 1.00 91.12 206 LEU A N 1
ATOM 1644 C CA . LEU A 1 206 ? 13.206 -10.003 11.502 1.00 91.12 206 LEU A CA 1
ATOM 1645 C C . LEU A 1 206 ? 12.486 -8.753 10.981 1.00 91.12 206 LEU A C 1
ATOM 1647 O O . LEU A 1 206 ? 11.885 -7.999 11.755 1.00 91.12 206 LEU A O 1
ATOM 1651 N N . LEU A 1 207 ? 12.491 -8.585 9.658 1.00 93.38 207 LEU A N 1
ATOM 1652 C CA . LEU A 1 207 ? 11.676 -7.605 8.941 1.00 93.38 207 LEU A CA 1
ATOM 1653 C C . LEU A 1 207 ? 10.435 -8.290 8.356 1.00 93.38 207 LEU A C 1
ATOM 1655 O O . LEU A 1 207 ? 10.545 -9.301 7.667 1.00 93.38 207 LEU A O 1
ATOM 1659 N N . LEU A 1 208 ? 9.258 -7.746 8.645 1.00 93.75 208 LEU A N 1
ATOM 1660 C CA . LEU A 1 208 ? 7.957 -8.280 8.251 1.00 93.75 208 LEU A CA 1
ATOM 1661 C C . LEU A 1 208 ? 7.196 -7.247 7.411 1.00 93.75 208 LEU A C 1
ATOM 1663 O O . LEU A 1 208 ? 7.285 -6.054 7.693 1.00 93.75 208 LEU A O 1
ATOM 1667 N N . GLY A 1 209 ? 6.437 -7.703 6.416 1.00 94.75 209 GLY A N 1
ATOM 1668 C CA . GLY A 1 209 ? 5.615 -6.852 5.549 1.00 94.75 209 GLY A CA 1
ATOM 1669 C C . GLY A 1 209 ? 5.891 -7.077 4.069 1.00 94.75 209 GLY A C 1
ATOM 1670 O O . GLY A 1 209 ? 6.939 -7.612 3.708 1.00 94.75 209 GLY A O 1
ATOM 1671 N N . SER A 1 210 ? 4.967 -6.656 3.209 1.00 96.19 210 SER A N 1
ATOM 1672 C CA . SER A 1 210 ? 5.092 -6.792 1.748 1.00 96.19 210 SER A CA 1
ATOM 1673 C C . SER A 1 210 ? 6.222 -5.953 1.141 1.00 96.19 210 SER A C 1
ATOM 1675 O O . SER A 1 210 ? 6.588 -6.176 -0.008 1.00 96.19 210 SER A O 1
ATOM 1677 N N . GLN A 1 211 ? 6.766 -4.992 1.898 1.00 96.50 211 GLN A N 1
ATOM 1678 C CA . GLN A 1 211 ? 7.665 -3.929 1.427 1.00 96.50 211 GLN A CA 1
ATOM 1679 C C . GLN A 1 211 ? 7.026 -2.975 0.407 1.00 96.50 211 GLN A C 1
ATOM 1681 O O . GLN A 1 211 ? 7.683 -2.021 -0.009 1.00 96.50 211 GLN A O 1
ATOM 1686 N N . ALA A 1 212 ? 5.744 -3.176 0.075 1.00 98.19 212 ALA A N 1
ATOM 1687 C CA . ALA A 1 212 ? 4.980 -2.296 -0.789 1.00 98.19 212 ALA A CA 1
ATOM 1688 C C . ALA A 1 212 ? 4.992 -0.865 -0.252 1.00 98.19 212 ALA A C 1
ATOM 1690 O O . ALA A 1 212 ? 4.982 -0.647 0.962 1.00 98.19 212 ALA A O 1
ATOM 1691 N N . TYR A 1 213 ? 4.996 0.107 -1.156 1.00 98.62 213 TYR A N 1
ATOM 1692 C CA . TYR A 1 213 ? 5.043 1.515 -0.789 1.00 98.62 213 TYR A CA 1
ATOM 1693 C C . TYR A 1 213 ? 4.194 2.378 -1.714 1.00 98.62 213 TYR A C 1
ATOM 1695 O O . TYR A 1 213 ? 3.845 1.982 -2.827 1.00 98.62 213 TYR A O 1
ATOM 1703 N N . SER A 1 214 ? 3.851 3.573 -1.250 1.00 98.75 214 SER A N 1
ATOM 1704 C CA . SER A 1 214 ? 3.041 4.529 -1.998 1.00 98.75 214 SER A CA 1
ATOM 1705 C C . SER A 1 214 ? 3.457 5.967 -1.724 1.00 98.75 214 SER A C 1
ATOM 1707 O O . SER A 1 214 ? 4.205 6.255 -0.784 1.00 98.75 214 SER A O 1
ATOM 1709 N N . TRP A 1 215 ? 3.009 6.872 -2.590 1.00 98.44 215 TRP A N 1
ATOM 1710 C CA . TRP A 1 215 ? 3.252 8.304 -2.465 1.00 98.44 215 TRP A CA 1
ATOM 1711 C C . TRP A 1 215 ? 2.193 9.123 -3.203 1.00 98.44 215 TRP A C 1
ATOM 1713 O O . TRP A 1 215 ? 1.501 8.637 -4.101 1.00 98.44 215 TRP A O 1
ATOM 1723 N N . ASP A 1 216 ? 2.090 10.396 -2.826 1.00 97.81 216 ASP A N 1
ATOM 1724 C CA . ASP A 1 216 ? 1.225 11.366 -3.486 1.00 97.81 216 ASP A CA 1
ATOM 1725 C C . ASP A 1 216 ? 2.035 12.296 -4.401 1.00 97.81 216 ASP A C 1
ATOM 1727 O O . ASP A 1 216 ? 3.122 12.761 -4.058 1.00 97.81 216 ASP A O 1
ATOM 1731 N N . GLU A 1 217 ? 1.423 12.680 -5.513 1.00 96.44 217 GLU A N 1
ATOM 1732 C CA . GLU A 1 217 ? 1.815 13.802 -6.354 1.00 96.44 217 GLU A CA 1
ATOM 1733 C C . GLU A 1 217 ? 0.687 14.817 -6.459 1.00 96.44 217 GLU A C 1
ATOM 1735 O O . GLU A 1 217 ? -0.489 14.470 -6.408 1.00 96.44 217 GLU A O 1
ATOM 1740 N N . ASP A 1 218 ? 1.046 16.087 -6.598 1.00 94.50 218 ASP A N 1
ATOM 1741 C CA . ASP A 1 218 ? 0.087 17.188 -6.616 1.00 94.50 218 ASP A CA 1
ATOM 1742 C C . ASP A 1 218 ? 0.471 18.183 -7.708 1.00 94.50 218 ASP A C 1
ATOM 1744 O O . ASP A 1 218 ? 1.624 18.624 -7.776 1.00 94.50 218 ASP A O 1
ATOM 1748 N N . SER A 1 219 ? -0.476 18.507 -8.582 1.00 94.38 219 SER A N 1
ATOM 1749 C CA . SER A 1 219 ? -0.308 19.540 -9.601 1.00 94.38 219 SER A CA 1
ATOM 1750 C C . SER A 1 219 ? -1.660 20.161 -9.973 1.00 94.38 219 SER A C 1
ATOM 1752 O O . SER A 1 219 ? -2.693 19.493 -9.896 1.00 94.38 219 SER A O 1
ATOM 1754 N N . PRO A 1 220 ? -1.682 21.430 -10.417 1.00 93.19 220 PRO A N 1
ATOM 1755 C CA . PRO A 1 220 ? -2.889 22.053 -10.958 1.00 93.19 220 PRO A CA 1
ATOM 1756 C C . PRO A 1 220 ? -3.502 21.297 -12.151 1.00 93.19 220 PRO A C 1
ATOM 1758 O O . PRO A 1 220 ? -4.725 21.257 -12.293 1.00 93.19 220 PRO A O 1
ATOM 1761 N N . GLU A 1 221 ? -2.666 20.698 -13.001 1.00 93.94 221 GLU A N 1
ATOM 1762 C CA . GLU A 1 221 ? -3.059 20.029 -14.243 1.00 93.94 221 GLU A CA 1
ATOM 1763 C C . GLU A 1 221 ? -3.640 18.628 -14.012 1.00 93.94 221 GLU A C 1
ATOM 1765 O O . GLU A 1 221 ? -4.589 18.244 -14.699 1.00 93.94 221 GLU A O 1
ATOM 1770 N N . SER A 1 222 ? -3.092 17.863 -13.060 1.00 93.75 222 SER A N 1
ATOM 1771 C CA . SER A 1 222 ? -3.530 16.489 -12.754 1.00 93.75 222 SER A CA 1
ATOM 1772 C C . SER A 1 222 ? -4.405 16.379 -11.498 1.00 93.75 222 SER A C 1
ATOM 1774 O O . SER A 1 222 ? -5.115 15.386 -11.316 1.00 93.75 222 SER A O 1
ATOM 1776 N N . GLY A 1 223 ? -4.404 17.402 -10.641 1.00 94.44 223 GLY A N 1
ATOM 1777 C CA . GLY A 1 223 ? -4.889 17.298 -9.269 1.00 94.44 223 GLY A CA 1
ATOM 1778 C C . GLY A 1 223 ? -3.972 16.414 -8.421 1.00 94.44 223 GLY A C 1
ATOM 1779 O O . GLY A 1 223 ? -2.793 16.229 -8.723 1.00 94.44 223 GLY A O 1
ATOM 1780 N N . LYS A 1 224 ? -4.522 15.835 -7.350 1.00 95.75 224 LYS A N 1
ATOM 1781 C CA . LYS A 1 224 ? -3.778 14.888 -6.517 1.00 95.75 224 LYS A CA 1
ATOM 1782 C C . LYS A 1 224 ? -3.782 13.497 -7.147 1.00 95.75 224 LYS A C 1
ATOM 1784 O O . LYS A 1 224 ? -4.846 12.925 -7.385 1.00 95.75 224 LYS A O 1
ATOM 1789 N N . VAL A 1 225 ? -2.608 12.935 -7.377 1.00 98.06 225 VAL A N 1
ATOM 1790 C CA . VAL A 1 225 ? -2.406 11.583 -7.903 1.00 98.06 225 VAL A CA 1
ATOM 1791 C C . VAL A 1 225 ? -1.757 10.743 -6.816 1.00 98.06 225 VAL A C 1
ATOM 1793 O O . VAL A 1 225 ? -0.818 11.197 -6.175 1.00 98.06 225 VAL A O 1
ATOM 1796 N N . HIS A 1 226 ? -2.249 9.532 -6.602 1.00 98.69 226 HIS A N 1
ATOM 1797 C CA . HIS A 1 226 ? -1.670 8.594 -5.654 1.00 98.69 226 HIS A CA 1
ATOM 1798 C C . HIS A 1 226 ? -1.133 7.372 -6.403 1.00 98.69 226 HIS A C 1
ATOM 1800 O O . HIS A 1 226 ? -1.856 6.757 -7.191 1.00 98.69 226 HIS A O 1
ATOM 1806 N N . PHE A 1 227 ? 0.134 7.045 -6.176 1.00 98.81 227 PHE A N 1
ATOM 1807 C CA . PHE A 1 227 ? 0.810 5.908 -6.792 1.00 98.81 227 PHE A CA 1
ATOM 1808 C C . PHE A 1 227 ? 1.124 4.856 -5.743 1.00 98.81 227 PHE A C 1
ATOM 1810 O O . PHE A 1 227 ? 1.563 5.192 -4.646 1.00 98.81 227 PHE A O 1
ATOM 1817 N N . VAL A 1 228 ? 0.954 3.590 -6.113 1.00 98.94 228 VAL A N 1
ATOM 1818 C CA . VAL A 1 228 ? 1.247 2.435 -5.263 1.00 98.94 228 VAL A CA 1
ATOM 1819 C C . VAL A 1 228 ? 2.161 1.467 -6.007 1.00 98.94 228 VAL A C 1
ATOM 1821 O O . VAL A 1 228 ? 1.912 1.175 -7.174 1.00 98.94 228 VAL A O 1
ATOM 1824 N N . GLN A 1 229 ? 3.190 0.943 -5.347 1.00 98.62 229 GLN A N 1
ATOM 1825 C CA . GLN A 1 229 ? 4.080 -0.100 -5.855 1.00 98.62 229 GLN A CA 1
ATOM 1826 C C . GLN A 1 229 ? 4.016 -1.321 -4.927 1.00 98.62 229 GLN A C 1
ATOM 1828 O O . GLN A 1 229 ? 4.391 -1.227 -3.761 1.00 98.62 229 GLN A O 1
ATOM 1833 N N . LEU A 1 230 ? 3.517 -2.452 -5.438 1.00 98.44 230 LEU A N 1
ATOM 1834 C CA . LEU A 1 230 ? 3.299 -3.694 -4.679 1.00 98.44 230 LEU A CA 1
ATOM 1835 C C . LEU A 1 230 ? 4.339 -4.788 -4.967 1.00 98.44 230 LEU A C 1
ATOM 1837 O O . LEU A 1 230 ? 4.191 -5.903 -4.470 1.00 98.44 230 LEU A O 1
ATOM 1841 N N . HIS A 1 231 ? 5.376 -4.484 -5.750 1.00 97.56 231 HIS A N 1
ATOM 1842 C CA . HIS A 1 231 ? 6.398 -5.437 -6.196 1.00 97.56 231 HIS A CA 1
ATOM 1843 C C . HIS A 1 231 ? 5.794 -6.564 -7.034 1.00 97.56 231 HIS A C 1
ATOM 1845 O O . HIS A 1 231 ? 5.162 -6.261 -8.039 1.00 97.56 231 HIS A O 1
ATOM 1851 N N . LEU A 1 232 ? 5.978 -7.837 -6.667 1.00 97.19 232 LEU A N 1
ATOM 1852 C CA . LEU A 1 232 ? 5.591 -8.961 -7.516 1.00 97.19 232 LEU A CA 1
ATOM 1853 C C . LEU A 1 232 ? 4.073 -9.042 -7.730 1.00 97.19 232 LEU A C 1
ATOM 1855 O O . LEU A 1 232 ? 3.600 -8.981 -8.864 1.00 97.19 232 LEU A O 1
ATOM 1859 N N . ALA A 1 233 ? 3.318 -9.169 -6.638 1.00 96.31 233 ALA A N 1
ATOM 1860 C CA . ALA A 1 233 ? 1.869 -9.318 -6.657 1.00 96.31 233 ALA A CA 1
ATOM 1861 C C . ALA A 1 233 ? 1.257 -8.966 -5.287 1.00 96.31 233 ALA A C 1
ATOM 1863 O O . ALA A 1 233 ? 1.900 -9.174 -4.255 1.00 96.31 233 ALA A O 1
ATOM 1864 N N . PRO A 1 234 ? -0.007 -8.497 -5.234 1.00 96.06 234 PRO A N 1
ATOM 1865 C CA . PRO A 1 234 ? -0.666 -8.084 -3.989 1.00 96.06 234 PRO A CA 1
ATOM 1866 C C . PRO A 1 234 ? -0.831 -9.194 -2.938 1.00 96.06 234 PRO A C 1
ATOM 1868 O O . PRO A 1 234 ? -1.003 -8.901 -1.757 1.00 96.06 234 PRO A O 1
ATOM 1871 N N . THR A 1 235 ? -0.810 -10.459 -3.351 1.00 94.94 235 THR A N 1
ATOM 1872 C CA . THR A 1 235 ? -1.044 -11.632 -2.491 1.00 94.94 235 THR A CA 1
ATOM 1873 C C . THR A 1 235 ? 0.221 -12.444 -2.231 1.00 94.94 235 THR A C 1
ATOM 1875 O O . THR A 1 235 ? 0.182 -13.442 -1.515 1.00 94.94 235 THR A O 1
ATOM 1878 N N . TYR A 1 236 ? 1.359 -12.028 -2.789 1.00 95.50 236 TYR A N 1
ATOM 1879 C CA . TYR A 1 236 ? 2.601 -12.774 -2.662 1.00 95.50 236 TYR A CA 1
ATOM 1880 C C . TYR A 1 236 ? 3.105 -12.793 -1.214 1.00 95.50 236 TYR A C 1
ATOM 1882 O O . TYR A 1 236 ? 3.111 -11.771 -0.529 1.00 95.50 236 TYR A O 1
ATOM 1890 N N . SER A 1 237 ? 3.548 -13.960 -0.743 1.00 94.75 237 SER A N 1
ATOM 1891 C CA . SER A 1 237 ? 4.101 -14.142 0.600 1.00 94.75 237 SER A CA 1
ATOM 1892 C C . SER A 1 237 ? 5.229 -15.168 0.581 1.00 94.75 237 SER A C 1
ATOM 1894 O O . SER A 1 237 ? 5.074 -16.253 0.030 1.00 94.75 237 SER A O 1
ATOM 1896 N N . VAL A 1 238 ? 6.353 -14.859 1.227 1.00 95.69 238 VAL A N 1
ATOM 1897 C CA . VAL A 1 238 ? 7.495 -15.775 1.327 1.00 95.69 238 VAL A CA 1
ATOM 1898 C C . VAL A 1 238 ? 8.350 -15.479 2.554 1.00 95.69 238 VAL A C 1
ATOM 1900 O O . VAL A 1 238 ? 8.528 -14.329 2.958 1.00 95.69 238 VAL A O 1
ATOM 1903 N N . TYR A 1 239 ? 8.920 -16.529 3.140 1.00 95.69 239 TYR A N 1
ATOM 1904 C CA . TYR A 1 239 ? 9.926 -16.414 4.190 1.00 95.69 239 TYR A CA 1
ATOM 1905 C C . TYR A 1 239 ? 11.326 -16.626 3.615 1.00 95.69 239 TYR A C 1
ATOM 1907 O O . TYR A 1 239 ? 11.610 -17.673 3.031 1.00 95.69 239 TYR A O 1
ATOM 1915 N N . ILE A 1 240 ? 12.205 -15.648 3.821 1.00 94.69 240 ILE A N 1
ATOM 1916 C CA . ILE A 1 240 ? 13.578 -15.643 3.322 1.00 94.69 240 ILE A CA 1
ATOM 1917 C C . ILE A 1 240 ? 14.522 -15.465 4.509 1.00 94.69 240 ILE A C 1
ATOM 1919 O O . ILE A 1 240 ? 14.513 -14.451 5.207 1.00 94.69 240 ILE A O 1
ATOM 1923 N N . ASN A 1 241 ? 15.370 -16.461 4.723 1.00 93.50 241 ASN A N 1
ATOM 1924 C CA . ASN A 1 241 ? 16.478 -16.415 5.669 1.00 93.50 241 ASN A CA 1
ATOM 1925 C C . ASN A 1 241 ? 17.808 -16.506 4.920 1.00 93.50 241 ASN A C 1
ATOM 1927 O O . ASN A 1 241 ? 17.857 -16.944 3.774 1.00 93.50 241 ASN A O 1
ATOM 1931 N N . ASN A 1 242 ? 18.899 -16.129 5.575 1.00 91.19 242 ASN A N 1
ATOM 1932 C CA . ASN A 1 242 ? 20.236 -16.322 5.040 1.00 91.19 242 ASN A CA 1
ATOM 1933 C C . ASN A 1 242 ? 21.132 -16.886 6.148 1.00 91.19 242 ASN A C 1
ATOM 1935 O O . ASN A 1 242 ? 21.218 -16.303 7.221 1.00 91.19 242 ASN A O 1
ATOM 1939 N N . SER A 1 243 ? 21.776 -18.031 5.907 1.00 86.62 243 SER A N 1
ATOM 1940 C CA . SER A 1 243 ? 22.617 -18.708 6.909 1.00 86.62 243 SER A CA 1
ATOM 1941 C C . SER A 1 243 ? 23.839 -17.895 7.356 1.00 86.62 243 SER A C 1
ATOM 1943 O O . SER A 1 243 ? 24.421 -18.205 8.392 1.00 86.62 243 SER A O 1
ATOM 1945 N N . PHE A 1 244 ? 24.212 -16.864 6.599 1.00 84.31 244 PHE A N 1
ATOM 1946 C CA . PHE A 1 244 ? 25.353 -15.983 6.840 1.00 84.31 244 PHE A CA 1
ATOM 1947 C C . PHE A 1 244 ? 24.939 -14.562 7.244 1.00 84.31 244 PHE A C 1
ATOM 1949 O O . PHE A 1 244 ? 25.805 -13.725 7.500 1.00 84.31 244 PHE A O 1
ATOM 1956 N N . ALA A 1 245 ? 23.637 -14.276 7.341 1.00 86.19 245 ALA A N 1
ATOM 1957 C CA . ALA A 1 245 ? 23.136 -12.982 7.779 1.00 86.19 245 ALA A CA 1
ATOM 1958 C C . ALA A 1 245 ? 22.191 -13.118 8.974 1.00 86.19 245 ALA A C 1
ATOM 1960 O O . ALA A 1 245 ? 21.412 -14.059 9.084 1.00 86.19 245 ALA A O 1
ATOM 1961 N N . HIS A 1 246 ? 22.240 -12.136 9.874 1.00 85.06 246 HIS A N 1
ATOM 1962 C CA . HIS A 1 246 ? 21.346 -12.125 11.028 1.00 85.06 246 HIS A CA 1
ATOM 1963 C C . HIS A 1 246 ? 19.913 -11.762 10.634 1.00 85.06 246 HIS A C 1
ATOM 1965 O O . HIS A 1 246 ? 18.978 -12.373 11.132 1.00 85.06 246 HIS A O 1
ATOM 1971 N N . LEU A 1 247 ? 19.728 -10.793 9.732 1.00 91.19 247 LEU A N 1
ATOM 1972 C CA . LEU A 1 247 ? 18.395 -10.346 9.338 1.00 91.19 247 LEU A CA 1
ATOM 1973 C C . LEU A 1 247 ? 17.670 -11.422 8.519 1.00 91.19 247 LEU A C 1
ATOM 1975 O O . LEU A 1 247 ? 18.242 -12.081 7.656 1.00 91.19 247 LEU A O 1
ATOM 1979 N N . ARG A 1 248 ? 16.380 -11.569 8.784 1.00 94.06 248 ARG A N 1
ATOM 1980 C CA . ARG A 1 248 ? 15.443 -12.461 8.107 1.00 94.06 248 ARG A CA 1
ATOM 1981 C C . ARG A 1 248 ? 14.308 -11.603 7.560 1.00 94.06 248 ARG A C 1
ATOM 1983 O O . ARG A 1 248 ? 13.924 -10.611 8.184 1.00 94.06 248 ARG A O 1
ATOM 1990 N N . TYR A 1 249 ? 13.763 -11.991 6.416 1.00 95.44 249 TYR A N 1
ATOM 1991 C CA . TYR A 1 249 ? 12.625 -11.322 5.799 1.00 95.44 249 TYR A CA 1
ATOM 1992 C C . TYR A 1 249 ? 11.420 -12.251 5.803 1.00 95.44 249 TYR A C 1
ATOM 1994 O O . TYR A 1 249 ? 11.507 -13.408 5.396 1.00 95.44 249 TYR A O 1
ATOM 2002 N N . PHE A 1 250 ? 10.279 -11.730 6.230 1.00 95.44 250 PHE A N 1
ATOM 2003 C CA . PHE A 1 250 ? 8.993 -12.361 5.994 1.00 95.44 250 PHE A CA 1
ATOM 2004 C C . PHE A 1 250 ? 8.132 -11.417 5.160 1.00 95.44 250 PHE A C 1
ATOM 2006 O O . PHE A 1 250 ? 7.467 -10.522 5.686 1.00 95.44 250 PHE A O 1
ATOM 2013 N N . ILE A 1 251 ? 8.186 -11.629 3.846 1.00 96.12 251 ILE A N 1
ATOM 2014 C CA . ILE A 1 251 ? 7.329 -10.946 2.885 1.00 96.12 251 ILE A CA 1
ATOM 2015 C C . ILE A 1 251 ? 5.923 -11.514 3.034 1.00 96.12 251 ILE A C 1
ATOM 2017 O O . ILE A 1 251 ? 5.731 -12.730 3.032 1.00 96.12 251 ILE A O 1
ATOM 2021 N N . THR A 1 252 ? 4.949 -10.633 3.190 1.00 94.81 252 THR A N 1
ATOM 2022 C CA . THR A 1 252 ? 3.533 -10.987 3.343 1.00 94.81 252 THR A CA 1
ATOM 2023 C C . THR A 1 252 ? 2.712 -10.330 2.241 1.00 94.81 252 THR A C 1
ATOM 2025 O O . THR A 1 252 ? 3.204 -9.383 1.638 1.00 94.81 252 THR A O 1
ATOM 2028 N N . ASP A 1 253 ? 1.445 -10.717 2.077 1.00 94.88 253 ASP A N 1
ATOM 2029 C CA . ASP A 1 253 ? 0.487 -10.000 1.223 1.00 94.88 253 ASP A CA 1
ATOM 2030 C C . ASP A 1 253 ? 0.432 -8.491 1.549 1.00 94.88 253 ASP A C 1
ATOM 2032 O O . ASP A 1 253 ? 0.771 -8.068 2.657 1.00 94.88 253 ASP A O 1
ATOM 2036 N N . SER A 1 254 ? -0.033 -7.662 0.619 1.00 96.44 254 SER A N 1
ATOM 2037 C CA . SER A 1 254 ? -0.168 -6.213 0.821 1.00 96.44 254 SER A CA 1
ATOM 2038 C C . SER A 1 254 ? -1.611 -5.768 1.067 1.00 96.44 254 SER A C 1
ATOM 2040 O O . SER A 1 254 ? -1.855 -4.582 1.265 1.00 96.44 254 SER A O 1
ATOM 2042 N N . LEU A 1 255 ? -2.590 -6.682 1.104 1.00 95.44 255 LEU A N 1
ATOM 2043 C CA . LEU A 1 255 ? -4.021 -6.349 1.042 1.00 95.44 255 LEU A CA 1
ATOM 2044 C C . LEU A 1 255 ? -4.490 -5.456 2.197 1.00 95.44 255 LEU A C 1
ATOM 2046 O O . LEU A 1 255 ? -5.245 -4.504 1.996 1.00 95.44 255 LEU A O 1
ATOM 2050 N N . SER A 1 256 ? -4.046 -5.764 3.419 1.00 92.81 256 SER A N 1
ATOM 2051 C CA . SER A 1 256 ? -4.415 -4.991 4.615 1.00 92.81 256 SER A CA 1
ATOM 2052 C C . SER A 1 256 ? -3.867 -3.568 4.564 1.00 92.81 256 SER A C 1
ATOM 2054 O O . SER A 1 256 ? -4.592 -2.614 4.852 1.00 92.81 256 SER A O 1
ATOM 2056 N N . TRP A 1 257 ? -2.594 -3.438 4.188 1.00 95.38 257 TRP A N 1
ATOM 2057 C CA . TRP A 1 257 ? -1.928 -2.152 4.050 1.00 95.38 257 TRP A CA 1
ATOM 2058 C C . TRP A 1 257 ? -2.514 -1.356 2.884 1.00 95.38 257 TRP A C 1
ATOM 2060 O O . TRP A 1 257 ? -2.911 -0.217 3.091 1.00 95.38 257 TRP A O 1
ATOM 2070 N N . LEU A 1 258 ? -2.686 -1.976 1.713 1.00 97.44 258 LEU A N 1
ATOM 2071 C CA . LEU A 1 258 ? -3.239 -1.348 0.514 1.00 97.44 258 LEU A CA 1
ATOM 2072 C C . LEU A 1 258 ? -4.614 -0.744 0.794 1.00 97.44 258 LEU A C 1
ATOM 2074 O O . LEU A 1 258 ? -4.872 0.404 0.453 1.00 97.44 258 LEU A O 1
ATOM 2078 N N . ARG A 1 259 ? -5.499 -1.490 1.465 1.00 94.62 259 ARG A N 1
ATOM 2079 C CA . ARG A 1 259 ? -6.815 -0.972 1.852 1.00 94.62 259 ARG A CA 1
ATOM 2080 C C . ARG A 1 259 ? -6.707 0.297 2.697 1.00 94.62 259 ARG A C 1
ATOM 2082 O O . ARG A 1 259 ? -7.401 1.272 2.434 1.00 94.62 259 ARG A O 1
ATOM 2089 N N . HIS A 1 260 ? -5.862 0.261 3.721 1.00 92.00 260 HIS A N 1
ATOM 2090 C CA . HIS A 1 260 ? -5.661 1.385 4.630 1.00 92.00 260 HIS A CA 1
ATOM 2091 C C . HIS A 1 260 ? -5.029 2.591 3.921 1.00 92.00 260 HIS A C 1
ATOM 2093 O O . HIS A 1 260 ? -5.434 3.730 4.140 1.00 92.00 260 HIS A O 1
ATOM 2099 N N . ASP A 1 261 ? -4.073 2.330 3.038 1.00 96.00 261 ASP A N 1
ATOM 2100 C CA . ASP A 1 261 ? -3.365 3.337 2.265 1.00 96.00 261 ASP A CA 1
ATOM 2101 C C . ASP A 1 261 ? -4.295 4.067 1.284 1.00 96.00 261 ASP A C 1
ATOM 2103 O O . ASP A 1 261 ? -4.348 5.300 1.276 1.00 96.00 261 ASP A O 1
ATOM 2107 N N . LEU A 1 262 ? -5.127 3.322 0.546 1.00 96.38 262 LEU A N 1
ATOM 2108 C CA . LEU A 1 262 ? -6.100 3.907 -0.379 1.00 96.38 262 LEU A CA 1
ATOM 2109 C C . LEU A 1 262 ? -7.235 4.660 0.337 1.00 96.38 262 LEU A C 1
ATOM 2111 O O . LEU A 1 262 ? -7.715 5.670 -0.188 1.00 96.38 262 LEU A O 1
ATOM 2115 N N . ASP A 1 263 ? -7.629 4.227 1.541 1.00 92.50 263 ASP A N 1
ATOM 2116 C CA . ASP A 1 263 ? -8.545 4.980 2.412 1.00 92.50 263 ASP A CA 1
ATOM 2117 C C . ASP A 1 263 ? -7.976 6.368 2.695 1.00 92.50 263 ASP A C 1
ATOM 2119 O O . ASP A 1 263 ? -8.612 7.389 2.418 1.00 92.50 263 ASP A O 1
ATOM 2123 N N . HIS A 1 264 ? -6.723 6.419 3.143 1.00 92.31 264 HIS A N 1
ATOM 2124 C CA . HIS A 1 264 ? -6.043 7.677 3.399 1.00 92.31 264 HIS A CA 1
ATOM 2125 C C . HIS A 1 264 ? -5.836 8.508 2.130 1.00 92.31 264 HIS A C 1
ATOM 2127 O O . HIS A 1 264 ? -6.044 9.722 2.166 1.00 92.31 264 HIS A O 1
ATOM 2133 N N . ALA A 1 265 ? -5.498 7.893 0.995 1.00 95.38 265 ALA A N 1
ATOM 2134 C CA . ALA A 1 265 ? -5.371 8.600 -0.277 1.00 95.38 265 ALA A CA 1
ATOM 2135 C C . ALA A 1 265 ? -6.681 9.303 -0.672 1.00 95.38 265 ALA A C 1
ATOM 2137 O O . ALA A 1 265 ? -6.674 10.489 -1.020 1.00 95.38 265 ALA A O 1
ATOM 2138 N N . ARG A 1 266 ? -7.829 8.617 -0.560 1.00 94.25 266 ARG A N 1
ATOM 2139 C CA . ARG A 1 266 ? -9.145 9.212 -0.850 1.00 94.25 266 ARG A CA 1
ATOM 2140 C C . ARG A 1 266 ? -9.537 10.285 0.155 1.00 94.25 266 ARG A C 1
ATOM 2142 O O . ARG A 1 266 ? -10.024 11.334 -0.260 1.00 94.25 266 ARG A O 1
ATOM 2149 N N . LEU A 1 267 ? -9.250 10.089 1.438 1.00 91.00 267 LEU A N 1
ATOM 2150 C CA . LEU A 1 267 ? -9.492 11.100 2.473 1.00 91.00 267 LEU A CA 1
ATOM 2151 C C . LEU A 1 267 ? -8.640 12.362 2.271 1.00 91.00 267 LEU A C 1
ATOM 2153 O O . LEU A 1 267 ? -9.100 13.468 2.546 1.00 91.00 267 LEU A O 1
ATOM 2157 N N . ARG A 1 268 ? -7.434 12.219 1.709 1.00 91.88 268 ARG A N 1
ATOM 2158 C CA . ARG A 1 268 ? -6.585 13.339 1.275 1.00 91.88 268 ARG A CA 1
ATOM 2159 C C . ARG A 1 268 ? -7.034 13.971 -0.049 1.00 91.88 268 ARG A C 1
ATOM 2161 O O . ARG A 1 268 ? -6.403 14.939 -0.479 1.00 91.88 268 ARG A O 1
ATOM 2168 N N . GLY A 1 269 ? -8.076 13.450 -0.696 1.00 92.69 269 GLY A N 1
ATOM 2169 C CA . GLY A 1 269 ? -8.625 13.975 -1.945 1.00 92.69 269 GLY A CA 1
ATOM 2170 C C . GLY A 1 269 ? -7.872 13.537 -3.201 1.00 92.69 269 GLY A C 1
ATOM 2171 O O . GLY A 1 269 ? -7.810 14.311 -4.150 1.00 92.69 269 GLY A O 1
ATOM 2172 N N . ALA A 1 270 ? -7.266 12.343 -3.221 1.00 95.12 270 ALA A N 1
ATOM 2173 C CA . ALA A 1 270 ? -6.688 11.795 -4.448 1.00 95.12 270 ALA A CA 1
ATOM 2174 C C . ALA A 1 270 ? -7.751 11.744 -5.558 1.00 95.12 270 ALA A C 1
ATOM 2176 O O . ALA A 1 270 ? -8.835 11.190 -5.358 1.00 95.12 270 ALA A O 1
ATOM 2177 N N . ASN A 1 271 ? -7.435 12.302 -6.725 1.00 92.56 271 ASN A N 1
ATOM 2178 C CA . ASN A 1 271 ? -8.253 12.239 -7.934 1.00 92.56 271 ASN A CA 1
ATOM 2179 C C . ASN A 1 271 ? -8.015 10.915 -8.655 1.00 92.56 271 ASN A C 1
ATOM 2181 O O . ASN A 1 271 ? -8.971 10.217 -8.997 1.00 92.56 271 ASN A O 1
ATOM 2185 N N . HIS A 1 272 ? -6.743 10.561 -8.823 1.00 97.56 272 HIS A N 1
ATOM 2186 C CA . HIS A 1 272 ? -6.297 9.346 -9.496 1.00 97.56 272 HIS A CA 1
ATOM 2187 C C . HIS A 1 272 ? -5.575 8.421 -8.532 1.00 97.56 272 HIS A C 1
ATOM 2189 O O . HIS A 1 272 ? -4.836 8.891 -7.668 1.00 97.56 272 HIS A O 1
ATOM 2195 N N . ILE A 1 273 ? -5.776 7.118 -8.710 1.00 98.62 273 ILE A N 1
ATOM 2196 C CA . ILE A 1 273 ? -5.034 6.074 -8.000 1.00 98.62 273 ILE A CA 1
ATOM 2197 C C . ILE A 1 273 ? -4.479 5.113 -9.047 1.00 98.62 273 ILE A C 1
ATOM 2199 O O . ILE A 1 273 ? -5.257 4.483 -9.763 1.00 98.62 273 ILE A O 1
ATOM 2203 N N . PHE A 1 274 ? -3.157 5.000 -9.125 1.00 98.81 274 PHE A N 1
ATOM 2204 C CA . PHE A 1 274 ? -2.466 4.072 -10.018 1.00 98.81 274 PHE A CA 1
ATOM 2205 C C . PHE A 1 274 ? -1.748 3.009 -9.194 1.00 98.81 274 PHE A C 1
ATOM 2207 O O . PHE A 1 274 ? -0.949 3.335 -8.315 1.00 98.81 274 PHE A O 1
ATOM 2214 N N . VAL A 1 275 ? -2.044 1.741 -9.474 1.00 98.81 275 VAL A N 1
ATOM 2215 C CA . VAL A 1 275 ? -1.457 0.601 -8.761 1.00 98.81 275 VAL A CA 1
ATOM 2216 C C . VAL A 1 275 ? -0.493 -0.126 -9.688 1.00 98.81 275 VAL A C 1
ATOM 2218 O O . VAL A 1 275 ? -0.867 -0.503 -10.794 1.00 98.81 275 VAL A O 1
ATOM 2221 N N . ASN A 1 276 ? 0.738 -0.332 -9.233 1.00 98.69 276 ASN A N 1
ATOM 2222 C CA . ASN A 1 276 ? 1.788 -1.019 -9.975 1.00 98.69 276 ASN A CA 1
ATOM 2223 C C . ASN A 1 276 ? 2.144 -2.326 -9.260 1.00 98.69 276 ASN A C 1
ATOM 2225 O O . ASN A 1 276 ? 2.318 -2.329 -8.039 1.00 98.69 276 ASN A O 1
ATOM 2229 N N . PHE A 1 277 ? 2.236 -3.420 -10.010 1.00 98.25 277 PHE A N 1
ATOM 2230 C CA . PHE A 1 277 ? 2.816 -4.688 -9.553 1.00 98.25 277 PHE A CA 1
ATOM 2231 C C . PHE A 1 277 ? 3.237 -5.531 -10.752 1.00 98.25 277 PHE A C 1
ATOM 2233 O O . PHE A 1 277 ? 2.690 -5.355 -11.829 1.00 98.25 277 PHE A O 1
ATOM 2240 N N . HIS A 1 278 ? 4.205 -6.421 -10.609 1.00 98.25 278 HIS A N 1
ATOM 2241 C CA . HIS A 1 278 ? 4.906 -7.000 -11.745 1.00 98.25 278 HIS A CA 1
ATOM 2242 C C . HIS A 1 278 ? 4.066 -8.014 -12.536 1.00 98.25 278 HIS A C 1
ATOM 2244 O O . HIS A 1 278 ? 3.998 -7.917 -13.759 1.00 98.25 278 HIS A O 1
ATOM 2250 N N . ALA A 1 279 ? 3.401 -8.951 -11.859 1.00 95.31 279 ALA A N 1
ATOM 2251 C CA . ALA A 1 279 ? 2.931 -10.180 -12.491 1.00 95.31 279 ALA A CA 1
ATOM 2252 C C . ALA A 1 279 ? 1.424 -10.423 -12.270 1.00 95.31 279 ALA A C 1
ATOM 2254 O O . ALA A 1 279 ? 0.969 -10.684 -11.154 1.00 95.31 279 ALA A O 1
ATOM 2255 N N . LEU A 1 280 ? 0.624 -10.307 -13.339 1.00 94.19 280 LEU A N 1
ATOM 2256 C CA . LEU A 1 280 ? -0.846 -10.388 -13.278 1.00 94.19 280 LEU A CA 1
ATOM 2257 C C . LEU A 1 280 ? -1.350 -11.794 -12.952 1.00 94.19 280 LEU A C 1
ATOM 2259 O O . LEU A 1 280 ? -2.324 -11.956 -12.217 1.00 94.19 280 LEU A O 1
ATOM 2263 N N . GLU A 1 281 ? -0.693 -12.810 -13.491 1.00 91.56 281 GLU A N 1
ATOM 2264 C CA . GLU A 1 281 ? -1.081 -14.208 -13.367 1.00 91.56 281 GLU A CA 1
ATOM 2265 C C . GLU A 1 281 ? -0.998 -14.739 -11.932 1.00 91.56 281 GLU A C 1
ATOM 2267 O O . GLU A 1 281 ? -1.762 -15.639 -11.590 1.00 91.56 281 GLU A O 1
ATOM 2272 N N . TRP A 1 282 ? -0.204 -14.110 -11.057 1.00 91.00 282 TRP A N 1
ATOM 2273 C CA . TRP A 1 282 ? -0.169 -14.413 -9.620 1.00 91.00 282 TRP A CA 1
ATOM 2274 C C . TRP A 1 282 ? -1.508 -14.183 -8.917 1.00 91.00 282 TRP A C 1
ATOM 2276 O O . TRP A 1 282 ? -1.794 -14.792 -7.886 1.00 91.00 282 TRP A O 1
ATOM 2286 N N . ILE A 1 283 ? -2.384 -13.348 -9.481 1.00 90.81 283 ILE A N 1
ATOM 2287 C CA . ILE A 1 283 ? -3.750 -13.201 -8.969 1.00 90.81 283 ILE A CA 1
ATOM 2288 C C . ILE A 1 283 ? -4.526 -14.513 -9.107 1.00 90.81 283 ILE A C 1
ATOM 2290 O O . ILE A 1 283 ? -5.405 -14.786 -8.291 1.00 90.81 283 ILE A O 1
ATOM 2294 N N . ASN A 1 284 ? -4.214 -15.354 -10.096 1.00 88.94 284 ASN A N 1
ATOM 2295 C CA . ASN A 1 284 ? -4.893 -16.636 -10.266 1.00 88.94 284 ASN A CA 1
ATOM 2296 C C . ASN A 1 284 ? -4.563 -17.610 -9.130 1.00 88.94 284 ASN A C 1
ATOM 2298 O O . ASN A 1 284 ? -5.443 -18.384 -8.746 1.00 88.94 284 ASN A O 1
ATOM 2302 N N . GLU A 1 285 ? -3.365 -17.504 -8.552 1.00 90.12 285 GLU A N 1
ATOM 2303 C CA . GLU A 1 285 ? -2.900 -18.308 -7.416 1.00 90.12 285 GLU A CA 1
ATOM 2304 C C . GLU A 1 285 ? -3.511 -17.873 -6.076 1.00 90.12 285 GLU A C 1
ATOM 2306 O O . GLU A 1 285 ? -3.539 -18.651 -5.123 1.00 90.12 285 GLU A O 1
ATOM 2311 N N . ALA A 1 286 ? -4.045 -16.651 -6.001 1.00 93.44 286 ALA A N 1
ATOM 2312 C CA . ALA A 1 286 ? -4.697 -16.149 -4.799 1.00 93.44 286 ALA A CA 1
ATOM 2313 C C . ALA A 1 286 ? -5.949 -16.964 -4.433 1.00 93.44 286 ALA A C 1
ATOM 2315 O O . ALA A 1 286 ? -6.715 -17.424 -5.293 1.00 93.44 286 ALA A O 1
ATOM 2316 N N . THR A 1 287 ? -6.211 -17.073 -3.133 1.00 94.62 287 THR A N 1
ATOM 2317 C CA . THR A 1 287 ? -7.437 -17.686 -2.613 1.00 94.62 287 THR A CA 1
ATOM 2318 C C . THR A 1 287 ? -8.677 -16.871 -2.994 1.00 94.62 287 THR A C 1
ATOM 2320 O O . THR A 1 287 ? -8.608 -15.658 -3.209 1.00 94.62 287 THR A O 1
ATOM 2323 N N . ASP A 1 288 ? -9.854 -17.504 -3.018 1.00 94.75 288 ASP A N 1
ATOM 2324 C CA . ASP A 1 288 ? -11.122 -16.802 -3.285 1.00 94.75 288 ASP A CA 1
ATOM 2325 C C . ASP A 1 288 ? -11.375 -15.656 -2.303 1.00 94.75 288 ASP A C 1
ATOM 2327 O O . ASP A 1 288 ? -11.920 -14.614 -2.671 1.00 94.75 288 ASP A O 1
ATOM 2331 N N . TYR A 1 289 ? -10.951 -15.833 -1.051 1.00 92.12 289 TYR A N 1
ATOM 2332 C CA . TYR A 1 289 ? -11.038 -14.797 -0.036 1.00 92.12 289 TYR A CA 1
ATOM 2333 C C . TYR A 1 289 ? -10.171 -13.587 -0.403 1.00 92.12 289 TYR A C 1
ATOM 2335 O O . TYR A 1 289 ? -10.689 -12.475 -0.474 1.00 92.12 289 TYR A O 1
ATOM 2343 N N . GLU A 1 290 ? -8.887 -13.784 -0.705 1.00 94.19 290 GLU A N 1
ATOM 2344 C CA . GLU A 1 290 ? -7.980 -12.700 -1.110 1.00 94.19 290 GLU A CA 1
ATOM 2345 C C . GLU A 1 290 ? -8.461 -11.997 -2.379 1.00 94.19 290 GLU A C 1
ATOM 2347 O O . GLU A 1 290 ? -8.448 -10.766 -2.444 1.00 94.19 290 GLU A O 1
ATOM 2352 N N . LYS A 1 291 ? -8.972 -12.762 -3.351 1.00 95.69 291 LYS A N 1
ATOM 2353 C CA . LYS A 1 291 ? -9.583 -12.228 -4.572 1.00 95.69 291 LYS A CA 1
ATOM 2354 C C . LYS A 1 291 ? -10.768 -11.312 -4.257 1.00 95.69 291 LYS A C 1
ATOM 2356 O O . LYS A 1 291 ? -10.859 -10.212 -4.803 1.00 95.69 291 LYS A O 1
ATOM 2361 N N . GLN A 1 292 ? -11.655 -11.726 -3.350 1.00 94.31 292 GLN A N 1
ATOM 2362 C CA . GLN A 1 292 ? -12.787 -10.905 -2.908 1.00 94.31 292 GLN A CA 1
ATOM 2363 C C . GLN A 1 292 ? -12.338 -9.647 -2.162 1.00 94.31 292 GLN A C 1
ATOM 2365 O O . GLN A 1 292 ? -12.911 -8.580 -2.380 1.00 94.31 292 GLN A O 1
ATOM 2370 N N . VAL A 1 293 ? -11.314 -9.743 -1.308 1.00 94.00 293 VAL A N 1
ATOM 2371 C CA . VAL A 1 293 ? -10.758 -8.571 -0.619 1.00 94.00 293 VAL A CA 1
ATOM 2372 C C . VAL A 1 293 ? -10.165 -7.587 -1.622 1.00 94.00 293 VAL A C 1
ATOM 2374 O O . VAL A 1 293 ? -10.496 -6.404 -1.583 1.00 94.00 293 VAL A O 1
ATOM 2377 N N . LEU A 1 294 ? -9.326 -8.061 -2.542 1.00 95.94 294 LEU A N 1
ATOM 2378 C CA . LEU A 1 294 ? -8.694 -7.221 -3.554 1.00 95.94 294 LEU A CA 1
ATOM 2379 C C . LEU A 1 294 ? -9.740 -6.545 -4.448 1.00 95.94 294 LEU A C 1
ATOM 2381 O O . LEU A 1 294 ? -9.676 -5.335 -4.664 1.00 95.94 294 LEU A O 1
ATOM 2385 N N . LYS A 1 295 ? -10.761 -7.293 -4.884 1.00 96.00 295 LYS A N 1
ATOM 2386 C CA . LYS A 1 295 ? -11.903 -6.735 -5.614 1.00 96.00 295 LYS A CA 1
ATOM 2387 C C . LYS A 1 295 ? -12.610 -5.642 -4.810 1.00 96.00 295 LYS A C 1
ATOM 2389 O O . LYS A 1 295 ? -12.864 -4.564 -5.339 1.00 96.00 295 LYS A O 1
ATOM 2394 N N . ALA A 1 296 ? -12.896 -5.892 -3.532 1.00 94.19 296 ALA A N 1
ATOM 2395 C CA . ALA A 1 296 ? -13.546 -4.915 -2.665 1.00 94.19 296 ALA A CA 1
ATOM 2396 C C . ALA A 1 296 ? -12.714 -3.635 -2.501 1.00 94.19 296 ALA A C 1
ATOM 2398 O O . ALA A 1 296 ? -13.282 -2.550 -2.536 1.00 94.19 296 ALA A O 1
ATOM 2399 N N . ILE A 1 297 ? -11.387 -3.743 -2.382 1.00 95.62 297 ILE A N 1
ATOM 2400 C CA . ILE A 1 297 ? -10.474 -2.590 -2.336 1.00 95.62 297 ILE A CA 1
ATOM 2401 C C . ILE A 1 297 ? -10.589 -1.770 -3.628 1.00 95.62 297 ILE A C 1
ATOM 2403 O O . ILE A 1 297 ? -10.784 -0.556 -3.580 1.00 95.62 297 ILE A O 1
ATOM 2407 N N . PHE A 1 298 ? -10.506 -2.420 -4.787 1.00 96.81 298 PHE A N 1
ATOM 2408 C CA . PHE A 1 298 ? -10.558 -1.737 -6.081 1.00 96.81 298 PHE A CA 1
ATOM 2409 C C . PHE A 1 298 ? -11.912 -1.066 -6.327 1.00 96.81 298 PHE A C 1
ATOM 2411 O O . PHE A 1 298 ? -11.965 0.086 -6.768 1.00 96.81 298 PHE A O 1
ATOM 2418 N N . ASP A 1 299 ? -12.999 -1.755 -5.984 1.00 94.62 299 ASP A N 1
ATOM 2419 C CA . ASP A 1 299 ? -14.358 -1.238 -6.102 1.00 94.62 299 ASP A CA 1
ATOM 2420 C C . ASP A 1 299 ? -14.629 -0.089 -5.125 1.00 94.62 299 ASP A C 1
ATOM 2422 O O . ASP A 1 299 ? -15.283 0.883 -5.509 1.00 94.62 299 ASP A O 1
ATOM 2426 N N . GLU A 1 300 ? -14.151 -0.184 -3.880 1.00 94.19 300 GLU A N 1
ATOM 2427 C CA . GLU A 1 300 ? -14.356 0.833 -2.843 1.00 94.19 300 GLU A CA 1
ATOM 2428 C C . GLU A 1 300 ? -13.565 2.090 -3.143 1.00 94.19 300 GLU A C 1
ATOM 2430 O O . GLU A 1 300 ? -14.133 3.171 -3.086 1.00 94.19 300 GLU A O 1
ATOM 2435 N N . TYR A 1 301 ? -12.286 1.968 -3.500 1.00 96.00 301 TYR A N 1
ATOM 2436 C CA . TYR A 1 301 ? -11.411 3.126 -3.682 1.00 96.00 301 TYR A CA 1
ATOM 2437 C C . TYR A 1 301 ? -11.295 3.582 -5.131 1.00 96.00 301 TYR A C 1
ATOM 2439 O O . TYR A 1 301 ? -10.640 4.591 -5.377 1.00 96.00 301 TYR A O 1
ATOM 2447 N N . LYS A 1 302 ? -11.964 2.921 -6.083 1.00 96.56 302 LYS A N 1
ATOM 2448 C CA . LYS A 1 302 ? -12.087 3.358 -7.485 1.00 96.56 302 LYS A CA 1
ATOM 2449 C C . LYS A 1 302 ? -10.726 3.568 -8.152 1.00 96.56 302 LYS A C 1
ATOM 2451 O O . LYS A 1 302 ? -10.403 4.676 -8.571 1.00 96.56 302 LYS A O 1
ATOM 2456 N N . VAL A 1 303 ? -9.902 2.524 -8.192 1.00 97.88 303 VAL A N 1
ATOM 2457 C CA . VAL A 1 303 ? -8.572 2.567 -8.832 1.00 97.88 303 VAL A CA 1
ATOM 2458 C C . VAL A 1 303 ? -8.696 3.005 -10.299 1.00 97.88 303 VAL A C 1
ATOM 2460 O O . VAL A 1 303 ? -9.590 2.541 -11.003 1.00 97.88 303 VAL A O 1
ATOM 2463 N N . SER A 1 304 ? -7.827 3.916 -10.752 1.00 98.00 304 SER A N 1
ATOM 2464 C CA . SER A 1 304 ? -7.866 4.475 -12.113 1.00 98.00 304 SER A CA 1
ATOM 2465 C C . SER A 1 304 ? -7.324 3.497 -13.153 1.00 98.00 304 SER A C 1
ATOM 2467 O O . SER A 1 304 ? -7.948 3.306 -14.192 1.00 98.00 304 SER A O 1
ATOM 2469 N N . ALA A 1 305 ? -6.165 2.896 -12.880 1.00 98.25 305 ALA A N 1
ATOM 2470 C CA . ALA A 1 305 ? -5.541 1.891 -13.734 1.00 98.25 305 ALA A CA 1
ATOM 2471 C C . ALA A 1 305 ? -4.545 1.039 -12.943 1.00 98.25 305 ALA A C 1
ATOM 2473 O O . ALA A 1 305 ? -4.063 1.443 -11.877 1.00 98.25 305 ALA A O 1
ATOM 2474 N N . VAL A 1 306 ? -4.224 -0.119 -13.513 1.00 98.56 306 VAL A N 1
ATOM 2475 C CA . VAL A 1 306 ? -3.152 -1.000 -13.053 1.00 98.56 306 VAL A CA 1
ATOM 2476 C C . VAL A 1 306 ? -2.046 -1.036 -14.096 1.00 98.56 306 VAL A C 1
ATOM 2478 O O . VAL A 1 306 ? -2.345 -1.145 -15.284 1.00 98.56 306 VAL A O 1
ATOM 2481 N N . PHE A 1 307 ? -0.792 -1.005 -13.657 1.00 98.50 307 PHE A N 1
ATOM 2482 C CA . PHE A 1 307 ? 0.367 -1.245 -14.514 1.00 98.50 307 PHE A CA 1
ATOM 2483 C C . PHE A 1 307 ? 1.105 -2.512 -14.075 1.00 98.50 307 PHE A C 1
ATOM 2485 O O . PHE A 1 307 ? 1.403 -2.681 -12.891 1.00 98.50 307 PHE A O 1
ATOM 2492 N N . VAL A 1 308 ? 1.381 -3.391 -15.040 1.00 98.12 308 VAL A N 1
ATOM 2493 C CA . VAL A 1 308 ? 2.085 -4.672 -14.877 1.00 98.12 308 VAL A CA 1
ATOM 2494 C C . VAL A 1 308 ? 3.250 -4.814 -15.859 1.00 98.12 308 VAL A C 1
ATOM 2496 O O . VAL A 1 308 ? 3.366 -4.018 -16.786 1.00 98.12 308 VAL A O 1
ATOM 2499 N N . GLY A 1 309 ? 4.136 -5.781 -15.630 1.00 96.50 309 GLY A N 1
ATOM 2500 C CA . GLY A 1 309 ? 5.251 -6.148 -16.513 1.00 96.50 309 GLY A CA 1
ATOM 2501 C C . GLY A 1 309 ? 5.139 -7.611 -16.946 1.00 96.50 309 GLY A C 1
ATOM 2502 O O . GLY A 1 309 ? 4.059 -8.052 -17.353 1.00 96.50 309 GLY A O 1
ATOM 2503 N N . HIS A 1 310 ? 6.237 -8.360 -16.825 1.00 95.88 310 HIS A N 1
ATOM 2504 C CA . HIS A 1 310 ? 6.320 -9.829 -16.875 1.00 95.88 310 HIS A CA 1
ATOM 2505 C C . HIS A 1 310 ? 6.137 -10.468 -18.261 1.00 95.88 310 HIS A C 1
ATOM 2507 O O . HIS A 1 310 ? 6.886 -11.353 -18.664 1.00 95.88 310 HIS A O 1
ATOM 2513 N N . THR A 1 311 ? 5.139 -10.035 -19.035 1.00 92.75 311 THR A N 1
ATOM 2514 C CA . THR A 1 311 ? 4.860 -10.627 -20.360 1.00 92.75 311 THR A CA 1
ATOM 2515 C C . THR A 1 311 ? 5.745 -10.062 -21.472 1.00 92.75 311 THR A C 1
ATOM 2517 O O . THR A 1 311 ? 5.726 -10.577 -22.586 1.00 92.75 311 THR A O 1
ATOM 2520 N N . HIS A 1 312 ? 6.511 -9.004 -21.181 1.00 93.31 312 HIS A N 1
ATOM 2521 C CA . HIS A 1 312 ? 7.442 -8.304 -22.076 1.00 93.31 312 HIS A CA 1
ATOM 2522 C C . HIS A 1 312 ? 6.831 -7.598 -23.295 1.00 93.31 312 HIS A C 1
ATOM 2524 O O . HIS A 1 312 ? 7.561 -6.926 -24.031 1.00 93.31 312 HIS A O 1
ATOM 2530 N N . TYR A 1 313 ? 5.512 -7.680 -23.495 1.00 91.81 313 TYR A N 1
ATOM 2531 C CA . TYR A 1 313 ? 4.826 -7.031 -24.608 1.00 91.81 313 TYR A CA 1
ATOM 2532 C C . TYR A 1 313 ? 3.814 -5.983 -24.135 1.00 91.81 313 TYR A C 1
ATOM 2534 O O . TYR A 1 313 ? 3.053 -6.222 -23.196 1.00 91.81 313 TYR A O 1
ATOM 2542 N N . PRO A 1 314 ? 3.763 -4.820 -24.807 1.00 93.31 314 PRO A N 1
ATOM 2543 C CA . PRO A 1 314 ? 2.777 -3.794 -24.513 1.00 93.31 314 PRO A CA 1
ATOM 2544 C C . PRO A 1 314 ? 1.352 -4.295 -24.800 1.00 93.31 314 PRO A C 1
ATOM 2546 O O . PRO A 1 314 ? 1.025 -4.613 -25.941 1.00 93.31 314 PRO A O 1
ATOM 2549 N N . ALA A 1 315 ? 0.486 -4.325 -23.785 1.00 93.88 315 ALA A N 1
ATOM 2550 C CA . ALA A 1 315 ? -0.912 -4.742 -23.932 1.00 93.88 315 ALA A CA 1
ATOM 2551 C C . ALA A 1 315 ? -1.859 -3.980 -22.994 1.00 93.88 315 ALA A C 1
ATOM 2553 O O . ALA A 1 315 ? -1.465 -3.554 -21.910 1.00 93.88 315 ALA A O 1
ATOM 2554 N N . VAL A 1 316 ? -3.124 -3.817 -23.390 1.00 94.06 316 VAL A N 1
ATOM 2555 C CA . VAL A 1 316 ? -4.202 -3.378 -22.486 1.00 94.06 316 VAL A CA 1
ATOM 2556 C C . VAL A 1 316 ? -5.208 -4.500 -22.366 1.00 94.06 316 VAL A C 1
ATOM 2558 O O . VAL A 1 316 ? -5.694 -5.010 -23.373 1.00 94.06 316 VAL A O 1
ATOM 2561 N N . THR A 1 317 ? -5.526 -4.877 -21.137 1.00 93.50 317 THR A N 1
ATOM 2562 C CA . THR A 1 317 ? -6.508 -5.918 -20.847 1.00 93.50 317 THR A CA 1
ATOM 2563 C C . THR A 1 317 ? -7.457 -5.473 -19.740 1.00 93.50 317 THR A C 1
ATOM 2565 O O . THR A 1 317 ? -7.220 -4.485 -19.042 1.00 93.50 317 THR A O 1
ATOM 2568 N N . TYR A 1 318 ? -8.547 -6.219 -19.585 1.00 93.44 318 TYR A N 1
ATOM 2569 C CA . TYR A 1 318 ? -9.464 -6.091 -18.461 1.00 93.44 318 TYR A CA 1
ATOM 2570 C C . TYR A 1 318 ? -9.502 -7.425 -17.739 1.00 93.44 318 TYR A C 1
ATOM 2572 O O . TYR A 1 318 ? -9.920 -8.440 -18.300 1.00 93.44 318 TYR A O 1
ATOM 2580 N N . HIS A 1 319 ? -9.045 -7.431 -16.494 1.00 93.00 319 HIS A N 1
ATOM 2581 C CA . HIS A 1 319 ? -9.121 -8.618 -15.663 1.00 93.00 319 HIS A CA 1
ATOM 2582 C C . HIS A 1 319 ? -10.458 -8.623 -14.918 1.00 93.00 319 HIS A C 1
ATOM 2584 O O . HIS A 1 319 ? -10.810 -7.637 -14.273 1.00 93.00 319 HIS A O 1
ATOM 2590 N N . HIS A 1 320 ? -11.187 -9.741 -14.957 1.00 90.81 320 HIS A N 1
ATOM 2591 C CA . HIS A 1 320 ? -12.525 -9.865 -14.357 1.00 90.81 320 HIS A CA 1
ATOM 2592 C C . HIS A 1 320 ? -12.577 -9.421 -12.881 1.00 90.81 320 HIS A C 1
ATOM 2594 O O . HIS A 1 320 ? -13.571 -8.852 -12.434 1.00 90.81 320 HIS A O 1
ATOM 2600 N N . LEU A 1 321 ? -11.486 -9.635 -12.136 1.00 93.12 321 LEU A N 1
ATOM 2601 C CA . LEU A 1 321 ? -11.352 -9.227 -10.736 1.00 93.12 321 LEU A CA 1
ATOM 2602 C C . LEU A 1 321 ? -11.369 -7.704 -10.531 1.00 93.12 321 LEU A C 1
ATOM 2604 O O . LEU A 1 321 ? -11.849 -7.236 -9.503 1.00 93.12 321 LEU A O 1
ATOM 2608 N N . PHE A 1 322 ? -10.872 -6.942 -11.504 1.00 93.50 322 PHE A N 1
ATOM 2609 C CA . PHE A 1 322 ? -10.800 -5.481 -11.455 1.00 93.50 322 PHE A CA 1
ATOM 2610 C C . PHE A 1 322 ? -11.947 -4.800 -12.218 1.00 93.50 322 PHE A C 1
ATOM 2612 O O . PHE A 1 322 ? -12.003 -3.572 -12.296 1.00 93.50 322 PHE A O 1
ATOM 2619 N N . GLY A 1 323 ? -12.876 -5.578 -12.785 1.00 90.44 323 GLY A N 1
ATOM 2620 C CA . GLY A 1 323 ? -14.004 -5.060 -13.554 1.00 90.44 323 GLY A CA 1
ATOM 2621 C C . GLY A 1 323 ? -13.545 -4.201 -14.733 1.00 90.44 323 GLY A C 1
ATOM 2622 O O . GLY A 1 323 ? -12.859 -4.680 -15.631 1.00 90.44 323 GLY A O 1
ATOM 2623 N N . ASN A 1 324 ? -13.925 -2.923 -14.717 1.00 92.38 324 ASN A N 1
ATOM 2624 C CA . ASN A 1 324 ? -13.642 -1.974 -15.799 1.00 92.38 324 ASN A CA 1
ATOM 2625 C C . ASN A 1 324 ? -12.326 -1.201 -15.616 1.00 92.38 324 ASN A C 1
ATOM 2627 O O . ASN A 1 324 ? -12.068 -0.267 -16.373 1.00 92.38 324 ASN A O 1
ATOM 2631 N N . VAL A 1 325 ? -11.515 -1.529 -14.608 1.00 96.44 325 VAL A N 1
ATOM 2632 C CA . VAL A 1 325 ? -10.203 -0.895 -14.437 1.00 96.44 325 VAL A CA 1
ATOM 2633 C C . VAL A 1 325 ? -9.256 -1.442 -15.513 1.00 96.44 325 VAL A C 1
ATOM 2635 O O . VAL A 1 325 ? -9.040 -2.656 -15.554 1.00 96.44 325 VAL A O 1
ATOM 2638 N N . PRO A 1 326 ? -8.694 -0.589 -16.390 1.00 97.12 326 PRO A N 1
ATOM 2639 C CA . PRO A 1 326 ? -7.754 -1.040 -17.405 1.00 97.12 326 PRO A CA 1
ATOM 2640 C C . PRO A 1 326 ? -6.445 -1.506 -16.758 1.00 97.12 326 PRO A C 1
ATOM 2642 O O . PRO A 1 326 ? -5.896 -0.838 -15.874 1.00 97.12 326 PRO A O 1
ATOM 2645 N N . VAL A 1 327 ? -5.944 -2.646 -17.230 1.00 97.38 327 VAL A N 1
ATOM 2646 C CA . VAL A 1 327 ? -4.645 -3.206 -16.856 1.00 97.38 327 VAL A CA 1
ATOM 2647 C C . VAL A 1 327 ? -3.698 -3.051 -18.036 1.00 97.38 327 VAL A C 1
ATOM 2649 O O . VAL A 1 327 ? -3.908 -3.642 -19.097 1.00 97.38 327 VAL A O 1
ATOM 2652 N N . TYR A 1 328 ? -2.660 -2.248 -17.851 1.00 97.56 328 TYR A N 1
ATOM 2653 C CA . TYR A 1 328 ? -1.617 -2.010 -18.834 1.00 97.56 328 TYR A CA 1
ATOM 2654 C C . TYR A 1 328 ? -0.430 -2.901 -18.527 1.00 97.56 328 TYR A C 1
ATOM 2656 O O . TYR A 1 328 ? 0.210 -2.733 -17.495 1.00 97.56 328 TYR A O 1
ATOM 2664 N N . THR A 1 329 ? -0.088 -3.796 -19.443 1.00 97.25 329 THR A N 1
ATOM 2665 C CA . THR A 1 329 ? 1.234 -4.412 -19.420 1.00 97.25 329 THR A CA 1
ATOM 2666 C C . THR A 1 329 ? 2.203 -3.480 -20.121 1.00 97.25 329 THR A C 1
ATOM 2668 O O . THR A 1 329 ? 2.005 -3.147 -21.297 1.00 97.25 329 THR A O 1
ATOM 2671 N N . SER A 1 330 ? 3.218 -3.015 -19.406 1.00 94.31 330 SER A N 1
ATOM 2672 C CA . SER A 1 330 ? 4.367 -2.368 -20.019 1.00 94.31 330 SER A CA 1
ATOM 2673 C C . SER A 1 330 ? 5.195 -3.427 -20.735 1.00 94.31 330 SER A C 1
ATOM 2675 O O . SER A 1 330 ? 5.367 -4.540 -20.244 1.00 94.31 330 SER A O 1
ATOM 2677 N N . GLY A 1 331 ? 5.653 -3.099 -21.943 1.00 92.88 331 GLY A N 1
ATOM 2678 C CA . GLY A 1 331 ? 6.621 -3.951 -22.625 1.00 92.88 331 GLY A CA 1
ATOM 2679 C C . GLY A 1 331 ? 7.960 -3.952 -21.887 1.00 92.88 331 GLY A C 1
ATOM 2680 O O . GLY A 1 331 ? 8.154 -3.196 -20.934 1.00 92.88 331 GLY A O 1
ATOM 2681 N N . ALA A 1 332 ? 8.897 -4.763 -22.366 1.00 96.94 332 ALA A N 1
ATOM 2682 C CA . ALA A 1 332 ? 10.204 -4.856 -21.737 1.00 96.94 332 ALA A CA 1
ATOM 2683 C C . ALA A 1 332 ? 11.200 -3.793 -22.206 1.00 96.94 332 ALA A C 1
ATOM 2685 O O . ALA A 1 332 ? 11.401 -3.583 -23.411 1.00 96.94 332 ALA A O 1
ATOM 2686 N N . LEU A 1 333 ? 11.901 -3.200 -21.243 1.00 97.75 333 LEU A N 1
ATOM 2687 C CA . LEU A 1 333 ? 12.982 -2.256 -21.491 1.00 97.75 333 LEU A CA 1
ATOM 2688 C C . LEU A 1 333 ? 14.159 -2.897 -22.239 1.00 97.75 333 LEU A C 1
ATOM 2690 O O . LEU A 1 333 ? 14.674 -2.263 -23.158 1.00 97.75 333 LEU A O 1
ATOM 2694 N N . TYR A 1 334 ? 14.507 -4.164 -21.962 1.00 95.88 334 TYR A N 1
ATOM 2695 C CA . TYR A 1 334 ? 15.551 -4.874 -22.727 1.00 95.88 334 TYR A CA 1
ATOM 2696 C C . TYR A 1 334 ? 15.191 -5.071 -24.215 1.00 95.88 334 TYR A C 1
ATOM 2698 O O . TYR A 1 334 ? 16.048 -5.427 -25.019 1.00 95.88 334 TYR A O 1
ATOM 2706 N N . ALA A 1 335 ? 13.928 -4.845 -24.597 1.00 95.50 335 ALA A N 1
ATOM 2707 C CA . ALA A 1 335 ? 13.447 -4.850 -25.981 1.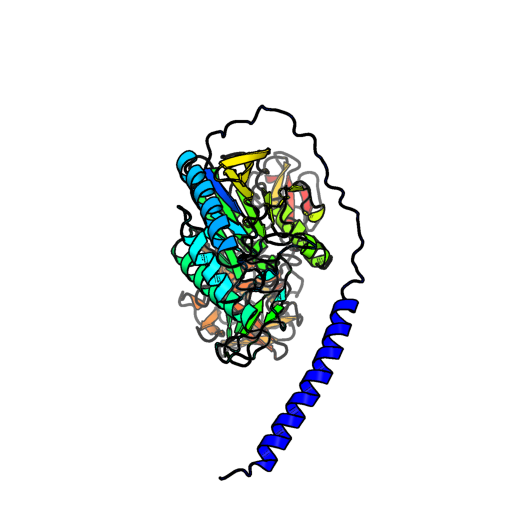00 95.50 335 ALA A CA 1
ATOM 2708 C C . ALA A 1 335 ? 13.104 -3.436 -26.509 1.00 95.50 335 ALA A C 1
ATOM 2710 O O . ALA A 1 335 ? 12.551 -3.288 -27.609 1.00 95.50 335 ALA A O 1
ATOM 2711 N N . GLY A 1 336 ? 13.446 -2.404 -25.731 1.00 96.56 336 GLY A N 1
ATOM 2712 C CA . GLY A 1 336 ? 13.295 -0.987 -26.044 1.00 96.56 336 GLY A CA 1
ATOM 2713 C C . GLY A 1 336 ? 11.914 -0.404 -25.757 1.00 96.56 336 GLY A C 1
ATOM 2714 O O . GLY A 1 336 ? 11.682 0.751 -26.111 1.00 96.56 336 GLY A O 1
ATOM 2715 N N . TYR A 1 337 ? 10.988 -1.162 -25.164 1.00 97.75 337 TYR A N 1
ATOM 2716 C CA . TYR A 1 337 ? 9.629 -0.691 -24.896 1.00 97.75 337 TYR A CA 1
ATOM 2717 C C . TYR A 1 337 ? 9.547 0.149 -23.621 1.00 97.75 337 TYR A C 1
ATOM 2719 O O . TYR A 1 337 ? 10.153 -0.178 -22.605 1.00 97.75 337 TYR A O 1
ATOM 2727 N N . PHE A 1 338 ? 8.733 1.201 -23.658 1.00 98.12 338 PHE A N 1
ATOM 2728 C CA . PHE A 1 338 ? 8.347 1.974 -22.479 1.00 98.12 338 PHE A CA 1
ATOM 2729 C C . PHE A 1 338 ? 7.004 2.670 -22.708 1.00 98.12 338 PHE A C 1
ATOM 2731 O O . PHE A 1 338 ? 6.607 2.919 -23.848 1.00 98.12 338 PHE A O 1
ATOM 2738 N N . ASP A 1 339 ? 6.316 3.015 -21.625 1.00 98.12 339 ASP A N 1
ATOM 2739 C CA . ASP A 1 339 ? 5.056 3.744 -21.665 1.00 98.12 339 ASP A CA 1
ATOM 2740 C C . ASP A 1 339 ? 5.220 5.153 -21.085 1.00 98.12 339 ASP A C 1
ATOM 2742 O O . ASP A 1 339 ? 5.992 5.399 -20.154 1.00 98.12 339 ASP A O 1
ATOM 2746 N N . ILE A 1 340 ? 4.449 6.094 -21.623 1.00 98.38 340 ILE A N 1
ATOM 2747 C CA . ILE A 1 340 ? 4.248 7.416 -21.036 1.00 98.38 340 ILE A CA 1
ATOM 2748 C C . ILE A 1 340 ? 2.800 7.501 -20.570 1.00 98.38 340 ILE A C 1
ATOM 2750 O O . ILE A 1 340 ? 1.870 7.343 -21.362 1.00 98.38 340 ILE A O 1
ATOM 2754 N N . LEU A 1 341 ? 2.624 7.787 -19.284 1.00 98.38 341 LEU A N 1
ATOM 2755 C CA . LEU A 1 341 ? 1.345 8.104 -18.664 1.00 98.38 341 LEU A CA 1
ATOM 2756 C C . LEU A 1 341 ? 1.194 9.625 -18.592 1.00 98.38 341 LEU A C 1
ATOM 2758 O O . LEU A 1 341 ? 1.961 10.290 -17.900 1.00 98.38 341 LEU A O 1
ATOM 2762 N N . ASN A 1 342 ? 0.186 10.171 -19.266 1.00 97.94 342 ASN A N 1
ATOM 2763 C CA . ASN A 1 342 ? -0.201 11.576 -19.178 1.00 97.94 342 ASN A CA 1
ATOM 2764 C C . ASN A 1 342 ? -1.480 11.714 -18.350 1.00 97.94 342 ASN A C 1
ATOM 2766 O O . ASN A 1 342 ? -2.548 11.265 -18.769 1.00 97.94 342 ASN A O 1
ATOM 2770 N N . VAL A 1 343 ? -1.385 12.347 -17.185 1.00 97.88 343 VAL A N 1
ATOM 2771 C CA . VAL A 1 343 ? -2.488 12.501 -16.232 1.00 97.88 343 VAL A CA 1
ATOM 2772 C C . VAL A 1 343 ? -3.039 13.918 -16.292 1.00 97.88 343 VAL A C 1
ATOM 2774 O O . VAL A 1 343 ? -2.309 14.899 -16.149 1.00 97.88 343 VAL A O 1
ATOM 2777 N N . LYS A 1 344 ? -4.353 14.018 -16.461 1.00 95.44 344 LYS A N 1
ATOM 2778 C CA . LYS A 1 344 ? -5.124 15.264 -16.480 1.00 95.44 344 LYS A CA 1
ATOM 2779 C C . LYS A 1 344 ? -6.051 15.281 -15.275 1.00 95.44 344 LYS A C 1
ATOM 2781 O O . LYS A 1 344 ? -6.225 14.269 -14.606 1.00 95.44 344 LYS A O 1
ATOM 2786 N N . LYS A 1 345 ? -6.716 16.401 -15.016 1.00 93.12 345 LYS A N 1
ATOM 2787 C CA . LYS A 1 345 ? -7.628 16.527 -13.873 1.00 93.12 345 LYS A CA 1
ATOM 2788 C C . LYS A 1 345 ? -8.716 15.447 -13.835 1.00 93.12 345 LYS A C 1
ATOM 2790 O O . LYS A 1 345 ? -8.961 14.880 -12.770 1.00 93.12 345 LYS A O 1
ATOM 2795 N N . ASP A 1 346 ? -9.317 15.145 -14.989 1.00 93.88 346 ASP A N 1
ATOM 2796 C CA . ASP A 1 346 ? -10.482 14.254 -15.105 1.00 93.88 346 ASP A CA 1
ATOM 2797 C C . ASP A 1 346 ? -10.271 13.025 -15.999 1.00 93.88 346 ASP A C 1
ATOM 2799 O O . ASP A 1 346 ? -11.160 12.182 -16.121 1.00 93.88 346 ASP A O 1
ATOM 2803 N N . SER A 1 347 ? -9.091 12.878 -16.596 1.00 96.31 347 SER A N 1
ATOM 2804 C CA . SER A 1 347 ? -8.770 11.742 -17.457 1.00 96.31 347 SER A CA 1
ATOM 2805 C C . SER A 1 347 ? -7.277 11.427 -17.427 1.00 96.31 347 SER A C 1
ATOM 2807 O O . SER A 1 347 ? -6.486 12.163 -16.832 1.00 96.31 347 SER A O 1
ATOM 2809 N N . PHE A 1 348 ? -6.883 10.322 -18.041 1.00 97.00 348 PHE A N 1
ATOM 2810 C CA . PHE A 1 348 ? -5.487 9.976 -18.257 1.00 97.00 348 PHE A CA 1
ATOM 2811 C C . PHE A 1 348 ? -5.326 9.247 -19.591 1.00 97.00 348 PHE A C 1
ATOM 2813 O O . PHE A 1 348 ? -6.234 8.559 -20.044 1.00 97.00 348 PHE A O 1
ATOM 2820 N N . GLN A 1 349 ? -4.161 9.388 -20.211 1.00 96.31 349 GLN A N 1
ATOM 2821 C CA . GLN A 1 349 ? -3.822 8.739 -21.473 1.00 96.31 349 GLN A CA 1
ATOM 2822 C C . GLN A 1 349 ? -2.509 7.982 -21.324 1.00 96.31 349 GLN A C 1
ATOM 2824 O O . GLN A 1 349 ? -1.573 8.490 -20.702 1.00 96.31 349 GLN A O 1
ATOM 2829 N N . VAL A 1 350 ? -2.430 6.797 -21.925 1.00 96.69 350 VAL A N 1
ATOM 2830 C CA . VAL A 1 350 ? -1.195 6.012 -21.997 1.00 96.69 350 VAL A CA 1
ATOM 2831 C C . VAL A 1 350 ? -0.788 5.869 -23.457 1.00 96.69 350 VAL A C 1
ATOM 2833 O O . VAL A 1 350 ? -1.605 5.516 -24.302 1.00 96.69 350 VAL A O 1
ATOM 2836 N N . GLN A 1 351 ? 0.478 6.128 -23.763 1.00 96.38 351 GLN A N 1
ATOM 2837 C CA . GLN A 1 351 ? 1.054 5.836 -25.075 1.00 96.38 351 GLN A CA 1
ATOM 2838 C C . GLN A 1 351 ? 2.312 4.999 -24.901 1.00 96.38 351 GLN A C 1
ATOM 2840 O O . GLN A 1 351 ? 3.109 5.255 -23.999 1.00 96.38 351 GLN A O 1
ATOM 2845 N N . SER A 1 352 ? 2.494 4.029 -25.787 1.00 97.31 352 SER A N 1
ATOM 2846 C CA . SER A 1 352 ? 3.659 3.151 -25.796 1.00 97.31 352 SER A CA 1
ATOM 2847 C C . SER A 1 352 ? 4.628 3.543 -26.871 1.00 97.31 352 SER A C 1
ATOM 2849 O O . SER A 1 352 ? 4.246 3.822 -28.007 1.00 97.31 352 SER A O 1
ATOM 2851 N N . TYR A 1 353 ? 5.895 3.461 -26.522 1.00 97.50 353 TYR A N 1
ATOM 2852 C CA . TYR A 1 353 ? 7.003 3.775 -27.388 1.00 97.50 353 TYR A CA 1
ATOM 2853 C C . TYR A 1 353 ? 7.956 2.593 -27.441 1.00 97.50 353 TYR A C 1
ATOM 2855 O O . TYR A 1 353 ? 7.980 1.738 -26.553 1.00 97.50 353 TYR A O 1
ATOM 2863 N N . ARG A 1 354 ? 8.742 2.557 -28.509 1.00 97.44 354 ARG A N 1
ATOM 2864 C CA . ARG A 1 354 ? 9.862 1.644 -28.658 1.00 97.44 354 ARG A CA 1
ATOM 2865 C C . ARG A 1 354 ? 11.081 2.403 -29.153 1.00 97.44 354 ARG A C 1
ATOM 2867 O O . ARG A 1 354 ? 10.956 3.233 -30.055 1.00 97.44 354 ARG A O 1
ATOM 2874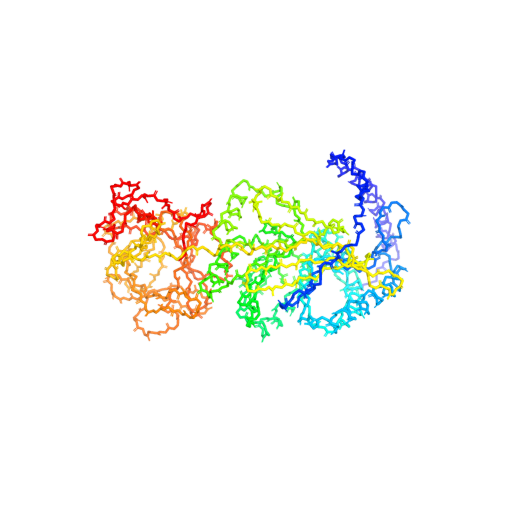 N N . VAL A 1 355 ? 12.238 2.100 -28.579 1.00 96.81 355 VAL A N 1
ATOM 2875 C CA . VAL A 1 355 ? 13.539 2.509 -29.110 1.00 96.81 355 VAL A CA 1
ATOM 2876 C C . VAL A 1 355 ? 14.090 1.388 -29.988 1.00 96.81 355 VAL A C 1
ATOM 2878 O O . VAL A 1 355 ? 14.211 0.249 -29.541 1.00 96.81 355 VAL A O 1
ATOM 2881 N N . THR A 1 356 ? 14.390 1.707 -31.244 1.00 92.88 356 THR A N 1
ATOM 2882 C CA . THR A 1 356 ? 15.046 0.813 -32.213 1.00 92.88 356 THR A CA 1
ATOM 2883 C C . THR A 1 356 ? 16.017 1.636 -33.044 1.00 92.88 356 THR A C 1
ATOM 2885 O O . THR A 1 356 ? 15.584 2.649 -33.595 1.00 92.88 356 THR A O 1
ATOM 2888 N N . ASP A 1 357 ? 17.277 1.212 -33.152 1.00 84.81 357 ASP A N 1
ATOM 2889 C CA . ASP A 1 357 ? 18.319 1.895 -33.938 1.00 84.81 357 ASP A CA 1
ATOM 2890 C C . ASP A 1 357 ? 18.356 3.413 -33.660 1.00 84.81 357 ASP A C 1
ATOM 2892 O O . ASP A 1 357 ? 18.185 4.238 -34.557 1.00 84.81 357 ASP A O 1
ATOM 2896 N N . ASP A 1 358 ? 18.446 3.772 -32.375 1.00 78.25 358 ASP A N 1
ATOM 2897 C CA . ASP A 1 358 ? 18.489 5.147 -31.842 1.00 78.25 358 ASP A CA 1
ATOM 2898 C C . ASP A 1 358 ? 17.241 6.004 -32.129 1.00 78.25 358 ASP A C 1
ATOM 2900 O O . ASP A 1 358 ? 17.174 7.193 -31.800 1.00 78.25 358 ASP A O 1
ATOM 2904 N N . LYS A 1 359 ? 16.196 5.407 -32.711 1.00 91.81 359 LYS A N 1
ATOM 2905 C CA . LYS A 1 359 ? 14.937 6.077 -33.023 1.00 91.81 359 LYS A CA 1
ATOM 2906 C C . LYS A 1 359 ? 13.857 5.709 -32.019 1.00 91.81 359 LYS A C 1
ATOM 2908 O O . LYS A 1 359 ? 13.497 4.546 -31.851 1.00 91.81 359 LYS A O 1
ATOM 2913 N N . VAL A 1 360 ? 13.245 6.736 -31.436 1.00 96.25 360 VAL A N 1
ATOM 2914 C CA . VAL A 1 360 ? 12.045 6.590 -30.608 1.00 96.25 360 VAL A CA 1
ATOM 2915 C C . VAL A 1 360 ? 10.803 6.646 -31.488 1.00 96.25 360 VAL A C 1
ATOM 2917 O O . VAL A 1 360 ? 10.510 7.676 -32.098 1.00 96.25 360 VAL A O 1
ATOM 2920 N N . THR A 1 361 ? 10.041 5.557 -31.519 1.00 95.69 361 THR A N 1
ATOM 2921 C CA . THR A 1 361 ? 8.797 5.462 -32.289 1.00 95.69 361 THR A CA 1
ATOM 2922 C C . THR A 1 361 ? 7.629 5.199 -31.354 1.00 95.69 361 THR A C 1
ATOM 2924 O O . THR A 1 361 ? 7.704 4.309 -30.509 1.00 95.69 361 THR A O 1
ATOM 2927 N N . MET A 1 362 ? 6.545 5.963 -31.495 1.00 94.50 362 MET A N 1
ATOM 2928 C CA . MET A 1 362 ? 5.291 5.616 -30.834 1.00 94.50 362 MET A CA 1
ATOM 2929 C C . MET A 1 362 ? 4.661 4.433 -31.566 1.00 94.50 362 MET A C 1
ATOM 2931 O O . MET A 1 362 ? 4.495 4.477 -32.783 1.00 94.50 362 MET A O 1
ATOM 2935 N N . ILE A 1 363 ? 4.362 3.372 -30.827 1.00 94.94 363 ILE A N 1
ATOM 2936 C CA . ILE A 1 363 ? 3.823 2.121 -31.372 1.00 94.94 363 ILE A CA 1
ATOM 2937 C C . ILE A 1 363 ? 2.321 1.995 -31.120 1.00 94.94 363 ILE A C 1
ATOM 2939 O O . ILE A 1 363 ? 1.615 1.458 -31.965 1.00 94.94 363 ILE A O 1
ATOM 2943 N N . TYR A 1 364 ? 1.828 2.520 -29.993 1.00 93.00 364 TYR A N 1
ATOM 2944 C CA . TYR A 1 364 ? 0.417 2.455 -29.623 1.00 93.00 364 TYR A CA 1
ATOM 2945 C C . TYR A 1 364 ? -0.020 3.730 -28.901 1.00 93.00 364 TYR A C 1
ATOM 2947 O O . TYR A 1 364 ? 0.589 4.119 -27.903 1.00 93.00 364 TYR A O 1
ATOM 2955 N N . ASP A 1 365 ? -1.128 4.324 -29.345 1.00 92.56 365 ASP A N 1
ATOM 2956 C CA . ASP A 1 365 ? -1.941 5.205 -28.507 1.00 92.56 365 ASP A CA 1
ATOM 2957 C C . ASP A 1 365 ? -2.961 4.327 -27.788 1.00 92.56 365 ASP A C 1
ATOM 2959 O O . ASP A 1 365 ? -3.913 3.835 -28.396 1.00 92.56 365 ASP A O 1
ATOM 2963 N N . ARG A 1 366 ? -2.725 4.060 -26.502 1.00 90.44 366 ARG A N 1
ATOM 2964 C CA . ARG A 1 366 ? -3.532 3.105 -25.739 1.00 90.44 366 ARG A CA 1
ATOM 2965 C C . ARG A 1 366 ? -4.846 3.703 -25.239 1.00 90.44 366 ARG A C 1
ATOM 2967 O O . ARG A 1 366 ? -5.571 3.016 -24.530 1.00 90.44 366 ARG A O 1
ATOM 2974 N N . GLY A 1 367 ? -5.172 4.931 -25.645 1.00 83.31 367 GLY A N 1
ATOM 2975 C CA . GLY A 1 367 ? -6.456 5.578 -25.400 1.00 83.31 367 GLY A CA 1
ATOM 2976 C C . GLY A 1 367 ? -6.442 6.575 -24.242 1.00 83.31 367 GLY A C 1
ATOM 2977 O O . GLY A 1 367 ? -5.550 6.579 -23.394 1.00 83.31 367 GLY A O 1
ATOM 2978 N N . ASP A 1 368 ? -7.462 7.437 -24.233 1.00 89.62 368 ASP A N 1
ATOM 2979 C CA . ASP A 1 368 ? -7.755 8.403 -23.169 1.00 89.62 368 ASP A CA 1
ATOM 2980 C C . ASP A 1 368 ? -8.932 7.880 -22.340 1.00 89.62 368 ASP A C 1
ATOM 2982 O O . ASP A 1 368 ? -10.001 7.579 -22.877 1.00 89.62 368 ASP A O 1
ATOM 2986 N N . PHE A 1 369 ? -8.729 7.760 -21.034 1.00 92.75 369 PHE A N 1
ATOM 2987 C CA . PHE A 1 369 ? -9.678 7.179 -20.099 1.00 92.75 369 PHE A CA 1
ATOM 2988 C C . PHE A 1 369 ? -10.130 8.228 -19.108 1.00 92.75 369 PHE A C 1
ATOM 2990 O O . PHE A 1 369 ? -9.326 8.849 -18.413 1.00 92.75 369 PHE A O 1
ATOM 2997 N N . ILE A 1 370 ? -11.445 8.387 -19.000 1.00 93.88 370 ILE A N 1
ATOM 2998 C CA . ILE A 1 370 ? -12.044 9.192 -17.942 1.00 93.88 370 ILE A CA 1
ATOM 2999 C C . ILE A 1 370 ? -11.732 8.508 -16.613 1.00 93.88 370 ILE A C 1
ATOM 3001 O O . ILE A 1 370 ? -11.937 7.301 -16.460 1.00 93.88 370 ILE A O 1
ATOM 3005 N N . LYS A 1 371 ? -11.237 9.278 -15.642 1.00 91.31 371 LYS A N 1
ATOM 3006 C CA . LYS A 1 371 ? -10.987 8.738 -14.306 1.00 91.31 371 LYS A CA 1
ATOM 3007 C C . LYS A 1 371 ? -12.302 8.241 -13.705 1.00 91.31 371 LYS A C 1
ATOM 3009 O O . LYS A 1 371 ? -13.336 8.892 -13.888 1.00 91.31 371 LYS A O 1
ATOM 3014 N N . PRO A 1 372 ? -12.300 7.144 -12.938 1.00 92.81 372 PRO A N 1
ATOM 3015 C CA . PRO A 1 372 ? -13.506 6.745 -12.238 1.00 92.81 372 PRO A CA 1
ATOM 3016 C C . PRO A 1 372 ? -13.936 7.863 -11.278 1.00 92.81 372 PRO A C 1
ATOM 3018 O O . PRO A 1 372 ? -13.105 8.547 -10.667 1.00 92.81 372 PRO A O 1
ATOM 3021 N N . ALA A 1 373 ? -15.248 8.073 -11.154 1.00 91.69 373 ALA A N 1
ATOM 3022 C CA . ALA A 1 373 ? -15.770 8.992 -10.153 1.00 91.69 373 ALA A CA 1
ATOM 3023 C C . ALA A 1 373 ? -15.271 8.538 -8.771 1.00 91.69 373 ALA A C 1
ATOM 3025 O O . ALA A 1 373 ? -15.343 7.338 -8.477 1.00 91.69 373 ALA A O 1
ATOM 3026 N N . PRO A 1 374 ? -14.744 9.453 -7.935 1.00 88.88 374 PRO A N 1
ATOM 3027 C CA . PRO A 1 374 ? -14.335 9.078 -6.594 1.00 88.88 374 PRO A CA 1
ATOM 3028 C C . PRO A 1 374 ? -15.546 8.520 -5.834 1.00 88.88 374 PRO A C 1
ATOM 3030 O O . PRO A 1 374 ? -16.691 8.860 -6.162 1.00 88.88 374 PRO A O 1
ATOM 3033 N N . PRO A 1 375 ? -15.316 7.679 -4.816 1.00 91.12 375 PRO A N 1
ATOM 3034 C CA . PRO A 1 375 ? -16.387 7.213 -3.946 1.00 91.12 375 PRO A CA 1
ATOM 3035 C C . PRO A 1 375 ? -17.173 8.414 -3.421 1.00 91.12 375 PRO A C 1
ATOM 3037 O O . PRO A 1 375 ? -16.558 9.424 -3.058 1.00 91.12 375 PRO A O 1
ATOM 3040 N N . PRO A 1 376 ? -18.514 8.356 -3.406 1.00 91.81 376 PRO A N 1
ATOM 3041 C CA . PRO A 1 376 ? -19.294 9.463 -2.888 1.00 91.81 376 PRO A CA 1
ATOM 3042 C C . PRO A 1 376 ? -18.940 9.680 -1.417 1.00 91.81 376 PRO A C 1
ATOM 3044 O O . PRO A 1 376 ? -18.576 8.747 -0.699 1.00 91.81 376 PRO A O 1
ATOM 3047 N N . LYS A 1 377 ? -19.071 10.923 -0.962 1.00 91.25 377 LYS A N 1
ATOM 3048 C CA . LYS A 1 377 ? -18.914 11.261 0.450 1.00 91.25 377 LYS A CA 1
ATOM 3049 C C . LYS A 1 377 ? -20.030 10.604 1.265 1.00 91.25 377 LYS A C 1
ATOM 3051 O O . LYS A 1 377 ? -21.202 10.712 0.898 1.00 91.25 377 LYS A O 1
ATOM 3056 N N . CYS A 1 378 ? -19.685 10.000 2.398 1.00 91.81 378 CYS A N 1
ATOM 3057 C CA . CYS A 1 378 ? -20.680 9.640 3.401 1.00 91.81 378 CYS A CA 1
ATOM 3058 C C . CYS A 1 378 ? -21.118 10.858 4.218 1.00 91.81 378 CYS A C 1
ATOM 3060 O O . CYS A 1 378 ? -20.292 11.580 4.784 1.00 91.81 378 CYS A O 1
ATOM 3062 N N . TYR A 1 379 ? -22.428 11.019 4.362 1.00 94.31 379 TYR A N 1
ATOM 3063 C CA . TYR A 1 379 ? -23.019 11.921 5.342 1.00 94.31 379 TYR A CA 1
ATOM 3064 C C . TYR A 1 379 ? -23.055 11.267 6.725 1.00 94.31 379 TYR A C 1
ATOM 3066 O O . TYR A 1 379 ? -22.993 10.036 6.860 1.00 94.31 379 TYR A O 1
ATOM 3074 N N . ARG A 1 380 ? -23.162 12.100 7.759 1.00 91.12 380 ARG A N 1
ATOM 3075 C CA . ARG A 1 380 ? -23.372 11.664 9.144 1.00 91.12 380 ARG A CA 1
ATOM 3076 C C . ARG A 1 380 ? -24.858 11.689 9.509 1.00 91.12 380 ARG A C 1
ATOM 3078 O O . ARG A 1 380 ? -25.611 12.484 8.945 1.00 91.12 380 ARG A O 1
ATOM 3085 N N . PRO A 1 381 ? -25.303 10.851 10.463 1.00 88.94 381 PRO A N 1
ATOM 3086 C CA . PRO A 1 381 ? -26.665 10.924 10.972 1.00 88.94 381 PRO A CA 1
ATOM 3087 C C . PRO A 1 381 ? -26.954 12.334 11.507 1.00 88.94 381 PRO A C 1
ATOM 3089 O O . PRO A 1 381 ? -26.141 12.894 12.239 1.00 88.94 381 PRO A O 1
ATOM 3092 N N . GLY A 1 382 ? -28.093 12.908 11.115 1.00 87.25 382 GLY A N 1
ATOM 3093 C CA . GLY A 1 382 ? -28.493 14.274 11.474 1.00 87.25 382 GLY A CA 1
ATOM 3094 C C . GLY A 1 382 ? -28.042 15.371 10.499 1.00 87.25 382 GLY A C 1
ATOM 3095 O O . GLY A 1 382 ? -28.540 16.490 10.591 1.00 87.25 382 GLY A O 1
ATOM 3096 N N . GLU A 1 383 ? -27.155 15.082 9.541 1.00 92.69 383 GLU A N 1
ATOM 3097 C CA . GLU A 1 383 ? -26.867 16.008 8.437 1.00 92.69 383 GLU A CA 1
ATOM 3098 C C . GLU A 1 383 ? -28.001 15.991 7.398 1.00 92.69 383 GLU A C 1
ATOM 3100 O O . GLU A 1 383 ? -28.691 14.985 7.234 1.00 92.69 383 GLU A O 1
ATOM 3105 N N . TYR A 1 384 ? -28.177 17.087 6.649 1.00 94.69 384 TYR A N 1
ATOM 3106 C CA . TYR A 1 384 ? -29.039 17.077 5.463 1.00 94.69 384 TYR A CA 1
ATOM 3107 C C . TYR A 1 384 ? -28.427 16.171 4.388 1.00 94.69 384 TYR A C 1
ATOM 3109 O O . TYR A 1 384 ? -27.317 16.428 3.915 1.00 94.69 384 TYR A O 1
ATOM 3117 N N . VAL A 1 385 ? -29.159 15.126 3.997 1.00 95.00 385 VAL A N 1
ATOM 3118 C CA . VAL A 1 385 ? -28.708 14.118 3.028 1.00 95.00 385 VAL A CA 1
ATOM 3119 C C . VAL A 1 385 ? -29.586 14.208 1.784 1.00 95.00 385 VAL A C 1
ATOM 3121 O O . VAL A 1 385 ? -30.774 13.888 1.866 1.00 95.00 385 VAL A O 1
ATOM 3124 N N . PRO A 1 386 ? -29.045 14.620 0.624 1.00 95.62 386 PRO A N 1
ATOM 3125 C CA . PRO A 1 386 ? -29.821 14.640 -0.606 1.00 95.62 386 PRO A CA 1
ATOM 3126 C C . PRO A 1 386 ? -30.302 13.237 -0.988 1.00 95.62 386 PRO A C 1
ATOM 3128 O O . PRO A 1 386 ? -29.608 12.242 -0.756 1.00 95.62 386 PRO A O 1
ATOM 3131 N N . ALA A 1 387 ? -31.457 13.155 -1.651 1.00 96.19 387 ALA A N 1
ATOM 3132 C CA . ALA A 1 387 ? -31.949 11.894 -2.194 1.00 96.19 387 ALA A CA 1
ATOM 3133 C C . ALA A 1 387 ? -30.869 11.211 -3.059 1.00 96.19 387 ALA A C 1
ATOM 3135 O O . ALA A 1 387 ? -30.117 11.857 -3.794 1.00 96.19 387 ALA A O 1
ATOM 3136 N N . GLY A 1 388 ? -30.764 9.892 -2.936 1.00 95.25 388 GLY A N 1
ATOM 3137 C CA . GLY A 1 388 ? -29.771 9.071 -3.619 1.00 95.25 388 GLY A CA 1
ATOM 3138 C C . GLY A 1 388 ? -28.385 9.030 -2.968 1.00 95.25 388 GLY A C 1
ATOM 3139 O O . GLY A 1 388 ? -27.582 8.194 -3.380 1.00 95.25 388 GLY A O 1
ATOM 3140 N N . HIS A 1 389 ? -28.104 9.868 -1.964 1.00 95.75 389 HIS A N 1
ATOM 3141 C CA . HIS A 1 389 ? -26.820 9.887 -1.257 1.00 95.75 389 HIS A CA 1
ATOM 3142 C C . HIS A 1 389 ? -26.840 9.003 -0.012 1.00 95.75 389 HIS A C 1
ATOM 3144 O O . HIS A 1 389 ? -27.898 8.584 0.461 1.00 95.75 389 HIS A O 1
ATOM 3150 N N . PHE A 1 390 ? -25.651 8.707 0.508 1.00 96.62 390 PHE A N 1
ATOM 3151 C CA . PHE A 1 390 ? -25.467 7.751 1.589 1.00 96.62 390 PHE A CA 1
ATOM 3152 C C . PHE A 1 390 ? -25.146 8.441 2.908 1.00 96.62 390 PHE A C 1
ATOM 3154 O O . PHE A 1 390 ? -24.289 9.319 2.978 1.00 96.62 390 PHE A O 1
ATOM 3161 N N . VAL A 1 391 ? -25.779 7.967 3.970 1.00 95.12 391 VAL A N 1
ATOM 3162 C CA . VAL A 1 391 ? -25.387 8.216 5.352 1.00 95.12 391 VAL A CA 1
ATOM 3163 C C . VAL A 1 391 ? -24.797 6.940 5.925 1.00 95.12 391 VAL A C 1
ATOM 3165 O O . VAL A 1 391 ? -25.261 5.839 5.620 1.00 95.12 391 VAL A O 1
ATOM 3168 N N . ARG A 1 392 ? -23.766 7.076 6.756 1.00 92.75 392 ARG A N 1
ATOM 3169 C CA . ARG A 1 392 ? -23.204 5.943 7.494 1.00 92.75 392 ARG A CA 1
ATOM 3170 C C . ARG A 1 392 ? -23.415 6.107 8.987 1.00 92.75 392 ARG A C 1
ATOM 3172 O O . ARG A 1 392 ? -23.363 7.221 9.497 1.00 92.75 392 ARG A O 1
ATOM 3179 N N . THR A 1 393 ? -23.590 5.006 9.704 1.00 89.62 393 THR A N 1
ATOM 3180 C CA . THR A 1 393 ? -23.539 5.032 11.170 1.00 89.62 393 THR A CA 1
ATOM 3181 C C . THR A 1 393 ? -22.094 5.184 11.646 1.00 89.62 393 THR A C 1
ATOM 3183 O O . THR A 1 393 ? -21.154 4.768 10.969 1.00 89.62 393 THR A O 1
ATOM 3186 N N . GLU A 1 394 ? -21.888 5.747 12.833 1.00 85.12 394 GLU A N 1
ATOM 3187 C CA . GLU A 1 394 ? -20.576 5.699 13.481 1.00 85.12 394 GLU A CA 1
ATOM 3188 C C . GLU A 1 394 ? -20.456 4.411 14.301 1.00 85.12 394 GLU A C 1
ATOM 3190 O O . GLU A 1 394 ? -21.429 3.937 14.884 1.00 85.12 394 GLU A O 1
ATOM 3195 N N . LEU A 1 395 ? -19.251 3.837 14.336 1.00 83.25 395 LEU A N 1
ATOM 3196 C CA . LEU A 1 395 ? -18.965 2.652 15.151 1.00 83.25 395 LEU A CA 1
ATOM 3197 C C . LEU A 1 395 ? -19.099 2.955 16.653 1.00 83.25 395 LEU A C 1
ATOM 3199 O O . LEU A 1 395 ? -19.517 2.101 17.426 1.00 83.25 395 LEU A O 1
ATOM 3203 N N . ILE A 1 396 ? -18.734 4.178 17.045 1.00 84.69 396 ILE A N 1
ATOM 3204 C CA . ILE A 1 396 ? -18.839 4.696 18.409 1.00 84.69 396 ILE A CA 1
ATOM 3205 C C . ILE A 1 396 ? -19.744 5.930 18.316 1.00 84.69 396 ILE A C 1
ATOM 3207 O O . ILE A 1 396 ? -19.242 7.003 17.976 1.00 84.69 396 ILE A O 1
ATOM 3211 N N . PRO A 1 397 ? -21.069 5.772 18.488 1.00 68.88 397 PRO A N 1
ATOM 3212 C CA . PRO A 1 397 ? -22.020 6.870 18.335 1.00 68.88 397 PRO A CA 1
ATOM 3213 C C . PRO A 1 397 ? -21.930 7.888 19.479 1.00 68.88 397 PRO A C 1
ATOM 3215 O O . PRO A 1 397 ? -22.040 9.081 19.216 1.00 68.88 397 PRO A O 1
ATOM 3218 N N . ASP A 1 398 ? -21.654 7.431 20.708 1.00 74.75 398 ASP A N 1
ATOM 3219 C CA . ASP A 1 398 ? -21.554 8.280 21.897 1.00 74.75 398 ASP A CA 1
ATOM 3220 C C . ASP A 1 398 ? -20.154 8.205 22.521 1.00 74.75 398 ASP A C 1
ATOM 3222 O O . ASP A 1 398 ? -19.685 7.133 22.907 1.00 74.75 398 ASP A O 1
ATOM 3226 N N . GLU A 1 399 ? -19.512 9.359 22.729 1.00 70.19 399 GLU A N 1
ATOM 3227 C CA . GLU A 1 399 ? -18.177 9.465 23.354 1.00 70.19 399 GLU A CA 1
ATOM 3228 C C . GLU A 1 399 ? -18.131 8.961 24.810 1.00 70.19 399 GLU A C 1
ATOM 3230 O O . GLU A 1 399 ? -17.057 8.798 25.392 1.00 70.19 399 GLU A O 1
ATOM 3235 N N . ASN A 1 400 ? -19.298 8.703 25.408 1.00 75.00 400 ASN A N 1
ATOM 3236 C CA . ASN A 1 400 ? -19.460 8.189 26.764 1.00 75.00 400 ASN A CA 1
ATOM 3237 C C . ASN A 1 400 ? -19.854 6.710 26.831 1.00 75.00 400 ASN A C 1
ATOM 3239 O O . ASN A 1 400 ? -19.992 6.181 27.937 1.00 75.00 400 ASN A O 1
ATOM 3243 N N . GLN A 1 401 ? -20.009 6.037 25.690 1.00 88.56 401 GLN A N 1
ATOM 3244 C CA . GLN A 1 401 ? -20.378 4.630 25.674 1.00 88.56 401 GLN A CA 1
ATOM 3245 C C . GLN A 1 401 ? -19.249 3.760 26.243 1.00 88.56 401 GLN A C 1
ATOM 3247 O O . GLN A 1 401 ? -18.061 3.982 26.000 1.00 88.56 401 GLN A O 1
ATOM 3252 N N . THR A 1 402 ? -19.646 2.773 27.045 1.00 94.19 402 THR A N 1
ATOM 3253 C CA . THR A 1 402 ? -18.742 1.771 27.610 1.00 94.19 402 THR A CA 1
ATOM 3254 C C . THR A 1 402 ? -18.867 0.475 26.826 1.00 94.19 402 THR A C 1
ATOM 3256 O O . THR A 1 402 ? -19.977 0.029 26.536 1.00 94.19 402 THR A O 1
ATOM 3259 N N . PHE A 1 403 ? -17.725 -0.132 26.535 1.00 95.12 403 PHE A N 1
ATOM 3260 C CA . PHE A 1 403 ? -17.588 -1.348 25.751 1.00 95.12 403 PHE A CA 1
ATOM 3261 C C . PHE A 1 403 ? -16.776 -2.393 26.510 1.00 95.12 403 PHE A C 1
ATOM 3263 O O . PHE A 1 403 ? -16.040 -2.079 27.450 1.00 95.12 403 PHE A O 1
ATOM 3270 N N . LEU A 1 404 ? -16.875 -3.634 26.048 1.00 96.81 404 LEU A N 1
ATOM 3271 C CA . LEU A 1 404 ? -15.856 -4.654 26.272 1.00 96.81 404 LEU A CA 1
ATOM 3272 C C . LEU A 1 404 ? -15.083 -4.814 24.955 1.00 96.81 404 LEU A C 1
ATOM 3274 O O . LEU A 1 404 ? -15.671 -4.724 23.876 1.00 96.81 404 LEU A O 1
ATOM 3278 N N . LEU A 1 405 ? -13.769 -5.030 25.030 1.00 96.62 405 LEU A N 1
ATOM 3279 C CA . LEU A 1 405 ? -12.943 -5.317 23.855 1.00 96.62 405 LEU A CA 1
ATOM 3280 C C . LEU A 1 405 ? -12.672 -6.818 23.818 1.00 96.62 405 LEU A C 1
ATOM 3282 O O . LEU A 1 405 ? -11.807 -7.306 24.541 1.00 96.62 405 LEU A O 1
ATOM 3286 N N . ARG A 1 406 ? -13.421 -7.556 23.001 1.00 96.50 406 ARG A N 1
ATOM 3287 C CA . ARG A 1 406 ? -13.285 -9.007 22.849 1.00 96.50 406 ARG A CA 1
ATOM 3288 C C . ARG A 1 406 ? -12.261 -9.332 21.766 1.00 96.50 406 ARG A C 1
ATOM 3290 O O . ARG A 1 406 ? -12.445 -8.974 20.612 1.00 96.50 406 ARG A O 1
ATOM 3297 N N . GLN A 1 407 ? -11.197 -10.046 22.101 1.00 96.44 407 GLN A N 1
ATOM 3298 C CA . GLN A 1 407 ? -10.234 -10.515 21.112 1.00 96.44 407 GLN A CA 1
ATOM 3299 C C . GLN A 1 407 ? -10.878 -11.559 20.193 1.00 96.44 407 GLN A C 1
ATOM 3301 O O . GLN A 1 407 ? -11.396 -12.573 20.666 1.00 96.44 407 GLN A O 1
ATOM 3306 N N . VAL A 1 408 ? -10.776 -11.368 18.877 1.00 94.50 408 VAL A N 1
ATOM 3307 C CA . VAL A 1 408 ? -11.425 -12.243 17.885 1.00 94.50 408 VAL A CA 1
ATOM 3308 C C . VAL A 1 408 ? -10.894 -13.680 17.950 1.00 94.50 408 VAL A C 1
ATOM 3310 O O . VAL A 1 408 ? -11.659 -14.630 17.809 1.00 94.50 408 VAL A O 1
ATOM 3313 N N . LYS A 1 409 ? -9.592 -13.878 18.196 1.00 96.12 409 LYS A N 1
ATOM 3314 C CA . LYS A 1 409 ? -8.989 -15.222 18.197 1.00 96.12 409 LYS A CA 1
ATOM 3315 C C . LYS A 1 409 ? -9.423 -16.102 19.368 1.00 96.12 409 LYS A C 1
ATOM 3317 O O . LYS A 1 409 ? -9.643 -17.294 19.167 1.00 96.12 409 LYS A O 1
ATOM 3322 N N . THR A 1 410 ? -9.469 -15.551 20.578 1.00 96.56 410 THR A N 1
ATOM 3323 C CA . THR A 1 410 ? -9.705 -16.326 21.812 1.00 96.56 410 THR A CA 1
ATOM 3324 C C . THR A 1 410 ? -11.089 -16.102 22.404 1.00 96.56 410 THR A C 1
ATOM 3326 O O . THR A 1 410 ? -11.494 -16.850 23.288 1.00 96.56 410 THR A O 1
ATOM 3329 N N . SER A 1 411 ? -11.816 -15.080 21.939 1.00 96.25 411 SER A N 1
ATOM 3330 C CA . SER A 1 411 ? -13.049 -14.578 22.558 1.00 96.25 411 SER A CA 1
ATOM 3331 C C . SER A 1 411 ? -12.883 -14.086 24.006 1.00 96.25 411 SER A C 1
ATOM 3333 O O . SER A 1 411 ? -13.877 -13.801 24.677 1.00 96.25 411 SER A O 1
ATOM 3335 N N . ASN A 1 412 ? -11.647 -13.948 24.497 1.00 97.75 412 ASN A N 1
ATOM 3336 C CA . ASN A 1 412 ? -11.358 -13.303 25.774 1.00 97.75 412 ASN A CA 1
ATOM 3337 C C . ASN A 1 412 ? -11.532 -11.783 25.655 1.00 97.75 412 ASN A C 1
ATOM 3339 O O . ASN A 1 412 ? -11.315 -11.211 24.592 1.00 97.75 412 ASN A O 1
ATOM 3343 N N . ALA A 1 413 ? -11.896 -11.123 26.748 1.00 98.06 413 ALA A N 1
ATOM 3344 C CA . ALA A 1 413 ? -11.943 -9.671 26.838 1.00 98.06 413 ALA A CA 1
ATOM 3345 C C . ALA A 1 413 ? -10.602 -9.099 27.299 1.00 98.06 413 ALA A C 1
ATOM 3347 O O . ALA A 1 413 ? -9.917 -9.726 28.108 1.00 98.06 413 ALA A O 1
ATOM 3348 N N . LEU A 1 414 ? -10.273 -7.898 26.827 1.00 98.56 414 LEU A N 1
ATOM 3349 C CA . LEU A 1 414 ? -9.247 -7.049 27.420 1.00 98.56 414 LEU A CA 1
ATOM 3350 C C . LEU A 1 414 ? -9.654 -6.714 28.859 1.00 98.56 414 LEU A C 1
ATOM 3352 O O . LEU A 1 414 ? -10.721 -6.140 29.091 1.00 98.56 414 LEU A O 1
ATOM 3356 N N . ASP A 1 415 ? -8.808 -7.088 29.804 1.00 98.44 415 ASP A N 1
ATOM 3357 C CA . ASP A 1 415 ? -9.015 -6.964 31.243 1.00 98.44 415 ASP A CA 1
ATOM 3358 C C . ASP A 1 415 ? -7.821 -6.222 31.856 1.00 98.44 415 ASP A C 1
ATOM 3360 O O . ASP A 1 415 ? -6.739 -6.152 31.261 1.00 98.44 415 ASP A O 1
ATOM 3364 N N . ALA A 1 416 ? -8.021 -5.663 33.042 1.00 98.00 416 ALA A N 1
ATOM 3365 C CA . ALA A 1 416 ? -6.962 -5.029 33.812 1.00 98.00 416 ALA A CA 1
ATOM 3366 C C . ALA A 1 416 ? -7.114 -5.330 35.310 1.00 98.00 416 ALA A C 1
ATOM 3368 O O . ALA A 1 416 ? -8.075 -5.962 35.743 1.00 98.00 416 ALA A O 1
ATOM 3369 N N . ASN A 1 417 ? -6.166 -4.903 36.138 1.00 96.88 417 ASN A N 1
ATOM 3370 C CA . ASN A 1 417 ? -6.272 -5.004 37.599 1.00 96.88 417 ASN A CA 1
ATOM 3371 C C . ASN A 1 417 ? -5.967 -3.661 38.291 1.00 96.88 417 ASN A C 1
ATOM 3373 O O . ASN A 1 417 ? -5.767 -2.632 37.642 1.00 96.88 417 ASN A O 1
ATOM 3377 N N . ALA A 1 418 ? -5.998 -3.645 39.627 1.00 94.75 418 ALA A N 1
ATOM 3378 C CA . ALA A 1 418 ? -5.766 -2.429 40.411 1.00 94.75 418 ALA A CA 1
ATOM 3379 C C . ALA A 1 418 ? -4.303 -1.957 40.333 1.00 94.75 418 ALA A C 1
ATOM 3381 O O . ALA A 1 418 ? -4.027 -0.754 40.403 1.00 94.75 418 ALA A O 1
ATOM 3382 N N . GLU A 1 419 ? -3.384 -2.899 40.144 1.00 96.62 419 GLU A N 1
ATOM 3383 C CA . GLU A 1 419 ? -1.945 -2.708 39.989 1.00 96.62 419 GLU A CA 1
ATOM 3384 C C . GLU A 1 419 ? -1.612 -2.053 38.639 1.00 96.62 419 GLU A C 1
ATOM 3386 O O . GLU A 1 419 ? -0.663 -1.279 38.536 1.00 96.62 419 GLU A O 1
ATOM 3391 N N . GLY A 1 420 ? -2.479 -2.245 37.644 1.00 96.50 420 GLY A N 1
ATOM 3392 C CA . GLY A 1 420 ? -2.398 -1.651 36.318 1.00 96.50 420 GLY A CA 1
ATOM 3393 C C . GLY A 1 420 ? -1.944 -2.616 35.225 1.00 96.50 420 GLY A C 1
ATOM 3394 O O . GLY A 1 420 ? -1.780 -2.177 34.088 1.00 96.50 420 GLY A O 1
ATOM 3395 N N . ASP A 1 421 ? -1.787 -3.902 35.527 1.00 98.19 421 ASP A N 1
ATOM 3396 C CA . ASP A 1 421 ? -1.490 -4.926 34.529 1.00 98.19 421 ASP A CA 1
ATOM 3397 C C . ASP A 1 421 ? -2.665 -5.071 33.564 1.00 98.19 421 ASP A C 1
ATOM 3399 O O . ASP A 1 421 ? -3.827 -4.992 33.970 1.00 98.19 421 ASP A O 1
ATOM 3403 N N . VAL A 1 422 ? -2.360 -5.299 32.287 1.00 98.50 422 VAL A N 1
ATOM 3404 C CA . VAL A 1 422 ? -3.348 -5.515 31.227 1.00 98.50 422 VAL A CA 1
ATOM 3405 C C . VAL A 1 422 ? -3.115 -6.884 30.607 1.00 98.50 422 VAL A C 1
ATOM 3407 O O . VAL A 1 422 ? -1.993 -7.250 30.270 1.00 98.50 422 VAL A O 1
ATOM 3410 N N . TYR A 1 423 ? -4.188 -7.649 30.461 1.00 98.50 423 TYR A N 1
ATOM 3411 C CA . TYR A 1 423 ? -4.162 -9.022 29.964 1.00 98.50 423 TYR A CA 1
ATOM 3412 C C . TYR A 1 423 ? -5.504 -9.351 29.304 1.00 98.50 423 TYR A C 1
ATOM 3414 O O . TYR A 1 423 ? -6.416 -8.525 29.262 1.00 98.50 423 TYR A O 1
ATOM 3422 N N . THR A 1 424 ? -5.645 -10.555 28.756 1.00 98.50 424 THR A N 1
ATOM 3423 C CA . THR A 1 424 ? -6.953 -11.049 28.308 1.00 98.50 424 THR A CA 1
ATOM 3424 C C . THR A 1 424 ? -7.531 -12.053 29.299 1.00 98.50 424 THR A C 1
ATOM 3426 O O . THR A 1 424 ? -6.818 -12.852 29.900 1.00 98.50 424 THR A O 1
ATOM 3429 N N . ASN A 1 425 ? -8.844 -12.057 29.486 1.00 98.12 425 ASN A N 1
ATOM 3430 C CA . ASN A 1 425 ? -9.504 -13.023 30.359 1.00 98.12 425 ASN A CA 1
ATOM 3431 C C . ASN A 1 425 ? -10.855 -13.444 29.782 1.00 98.12 425 ASN A C 1
ATOM 3433 O O . ASN A 1 425 ? -11.410 -12.756 28.926 1.00 98.12 425 ASN A O 1
ATOM 3437 N N . LYS A 1 426 ? -11.392 -14.589 30.213 1.00 97.69 426 LYS A N 1
ATOM 3438 C CA . LYS A 1 426 ? -12.676 -15.085 29.700 1.00 97.69 426 LYS A CA 1
ATOM 3439 C C . LYS A 1 426 ? -13.736 -13.999 29.872 1.00 97.69 426 LYS A C 1
ATOM 3441 O O . LYS A 1 426 ? -13.938 -13.538 30.991 1.00 97.69 426 LYS A O 1
ATOM 3446 N N . LEU A 1 427 ? -14.413 -13.629 28.782 1.00 97.06 427 LEU A N 1
ATOM 3447 C CA . LEU A 1 427 ? -15.428 -12.575 28.776 1.00 97.06 427 LEU A CA 1
ATOM 3448 C C . LEU A 1 427 ? -16.424 -12.764 29.933 1.00 97.06 427 LEU A C 1
ATOM 3450 O O . LEU A 1 427 ? -17.117 -13.780 30.007 1.00 97.06 427 LEU A O 1
ATOM 3454 N N . ASN A 1 428 ? -16.490 -11.773 30.822 1.00 97.25 428 ASN A N 1
ATOM 3455 C CA . ASN A 1 428 ? -17.418 -11.726 31.944 1.00 97.25 428 ASN A CA 1
ATOM 3456 C C . ASN A 1 428 ? -18.026 -10.323 32.045 1.00 97.25 428 ASN A C 1
ATOM 3458 O O . ASN A 1 428 ? -17.399 -9.388 32.535 1.00 97.25 428 ASN A O 1
ATOM 3462 N N . THR A 1 429 ? -19.277 -10.187 31.622 1.00 96.31 429 THR A N 1
ATOM 3463 C CA . THR A 1 429 ? -20.023 -8.917 31.587 1.00 96.31 429 THR A CA 1
ATOM 3464 C C . THR A 1 429 ? -20.238 -8.287 32.970 1.00 96.31 429 THR A C 1
ATOM 3466 O O . THR A 1 429 ? -20.403 -7.066 33.100 1.00 96.31 429 THR A O 1
ATOM 3469 N N . ALA A 1 430 ? -20.177 -9.096 34.032 1.00 96.25 430 ALA A N 1
ATOM 3470 C CA . ALA A 1 430 ? -20.251 -8.625 35.410 1.00 96.25 430 ALA A CA 1
ATOM 3471 C C . ALA A 1 430 ? -18.917 -8.059 35.930 1.00 96.25 430 ALA A C 1
ATOM 3473 O O . ALA A 1 430 ? -18.932 -7.320 36.913 1.00 96.25 430 ALA A O 1
ATOM 3474 N N . ASN A 1 431 ? -17.778 -8.363 35.292 1.00 96.81 431 ASN A N 1
ATOM 3475 C CA . ASN A 1 431 ? -16.472 -7.875 35.732 1.00 96.81 431 ASN A CA 1
ATOM 3476 C C . ASN A 1 431 ? -16.296 -6.387 35.357 1.00 96.81 431 ASN A C 1
ATOM 3478 O O . ASN A 1 431 ? -16.238 -6.060 34.168 1.00 96.81 431 ASN A O 1
ATOM 3482 N N . PRO A 1 432 ? -16.186 -5.461 36.330 1.00 95.81 432 PRO A N 1
ATOM 3483 C CA . PRO A 1 432 ? -15.996 -4.049 36.022 1.00 95.81 432 PRO A CA 1
ATOM 3484 C C . PRO A 1 432 ? -14.608 -3.727 35.447 1.00 95.81 432 PRO A C 1
ATOM 3486 O O . PRO A 1 432 ? -14.469 -2.666 34.846 1.00 95.81 432 PRO A O 1
ATOM 3489 N N . TYR A 1 433 ? -13.614 -4.610 35.601 1.00 97.69 433 TYR A N 1
ATOM 3490 C CA . TYR A 1 433 ? -12.255 -4.407 35.081 1.00 97.69 433 TYR A CA 1
ATOM 3491 C C . TYR A 1 433 ? -12.121 -4.649 33.563 1.00 97.69 433 TYR A C 1
ATOM 3493 O O . TYR A 1 433 ? -11.173 -4.203 32.926 1.00 97.69 433 TYR A O 1
ATOM 3501 N N . MET A 1 434 ? -13.123 -5.275 32.939 1.00 98.25 434 MET A N 1
ATOM 3502 C CA . MET A 1 434 ? -13.164 -5.478 31.483 1.00 98.25 434 MET A CA 1
ATOM 3503 C C . MET A 1 434 ? -13.820 -4.313 30.728 1.00 98.25 434 MET A C 1
ATOM 3505 O O . MET A 1 434 ? -14.038 -4.399 29.519 1.00 98.25 434 MET A O 1
ATOM 3509 N N . ARG A 1 435 ? -14.221 -3.252 31.436 1.00 97.75 435 ARG A N 1
ATOM 3510 C CA . ARG A 1 435 ? -15.041 -2.167 30.889 1.00 97.75 435 ARG A CA 1
ATOM 3511 C C . ARG A 1 435 ? -14.172 -0.994 30.468 1.00 97.75 435 ARG A C 1
ATOM 3513 O O . ARG A 1 435 ? -13.456 -0.415 31.286 1.00 97.75 435 ARG A O 1
ATOM 3520 N N . TRP A 1 436 ? -14.314 -0.600 29.209 1.00 97.44 436 TRP A N 1
ATOM 3521 C CA . TRP A 1 436 ? -13.504 0.437 28.584 1.00 97.44 436 TRP A CA 1
ATOM 3522 C C . TRP A 1 436 ? -14.376 1.497 27.926 1.00 97.44 436 TRP A C 1
ATOM 3524 O O . TRP A 1 436 ? -15.373 1.190 27.278 1.00 97.44 436 TRP A O 1
ATOM 3534 N N . LYS A 1 437 ? -13.983 2.759 28.057 1.00 95.75 437 LYS A N 1
ATOM 3535 C CA . LYS A 1 437 ? -14.606 3.891 27.371 1.00 95.75 437 LYS A CA 1
ATOM 3536 C C . LYS A 1 437 ? -13.624 4.472 26.364 1.00 95.75 437 LYS A C 1
ATOM 3538 O O . LYS A 1 437 ? -12.474 4.732 26.701 1.00 95.75 437 LYS A O 1
ATOM 3543 N N . LEU A 1 438 ? -14.075 4.685 25.133 1.00 93.69 438 LEU A N 1
ATOM 3544 C CA . LEU A 1 438 ? -13.251 5.236 24.061 1.00 93.69 438 LEU A CA 1
ATOM 3545 C C . LEU A 1 438 ? -13.632 6.699 23.848 1.00 93.69 438 LEU A C 1
ATOM 3547 O O . LEU A 1 438 ? -14.673 6.996 23.270 1.00 93.69 438 LEU A O 1
ATOM 3551 N N . GLN A 1 439 ? -12.779 7.611 24.308 1.00 93.88 439 GLN A N 1
ATOM 3552 C CA . GLN A 1 439 ? -12.983 9.047 24.148 1.00 93.88 439 GLN A CA 1
ATOM 3553 C C . GLN A 1 439 ? -12.191 9.551 22.940 1.00 93.88 439 GLN A C 1
ATOM 3555 O O . GLN A 1 439 ? -10.969 9.396 22.901 1.00 93.88 439 GLN A O 1
ATOM 3560 N N . HIS A 1 440 ? -12.874 10.145 21.958 1.00 92.88 440 HIS A N 1
ATOM 3561 C CA . HIS A 1 440 ? -12.213 10.791 20.821 1.00 92.88 440 HIS A CA 1
ATOM 3562 C C . HIS A 1 440 ? -11.405 11.999 21.304 1.00 92.88 440 HIS A C 1
ATOM 3564 O O . HIS A 1 440 ? -11.856 12.746 22.169 1.00 92.88 440 HIS A O 1
ATOM 3570 N N . MET A 1 441 ? -10.190 12.156 20.778 1.00 93.75 441 MET A N 1
ATOM 3571 C CA . MET A 1 441 ? -9.283 13.236 21.169 1.00 93.75 441 MET A CA 1
ATOM 3572 C C . MET A 1 441 ? -9.084 14.223 20.020 1.00 93.75 441 MET A C 1
ATOM 3574 O O . MET A 1 441 ? -9.340 15.412 20.175 1.00 93.75 441 MET A O 1
ATOM 3578 N N . TRP A 1 442 ? -8.636 13.737 18.861 1.00 93.94 442 TRP A N 1
ATOM 3579 C CA . TRP A 1 442 ? -8.520 14.535 17.639 1.00 93.94 442 TRP A CA 1
ATOM 3580 C C . TRP A 1 442 ? -8.448 13.639 16.403 1.00 93.94 442 TRP A C 1
ATOM 3582 O O . TRP A 1 442 ? -8.453 12.405 16.474 1.00 93.94 442 TRP A O 1
ATOM 3592 N N . THR A 1 443 ? -8.389 14.291 15.250 1.00 90.00 443 THR A N 1
ATOM 3593 C CA . THR A 1 443 ? -8.148 13.673 13.953 1.00 90.00 443 THR A CA 1
ATOM 3594 C C . THR A 1 443 ? -6.929 14.335 13.330 1.00 90.00 443 THR A C 1
ATOM 3596 O O . THR A 1 443 ? -6.828 15.560 13.361 1.00 90.00 443 THR A O 1
ATOM 3599 N N . ASP A 1 444 ? -5.973 13.546 12.847 1.00 87.50 444 ASP A N 1
ATOM 3600 C CA . ASP A 1 444 ? -4.752 14.084 12.244 1.00 87.50 444 ASP A CA 1
ATOM 3601 C C . ASP A 1 444 ? -4.951 14.500 10.772 1.00 87.50 444 ASP A C 1
ATOM 3603 O O . ASP A 1 444 ? -6.045 14.404 10.210 1.00 87.50 444 ASP A O 1
ATOM 3607 N N . SER A 1 445 ? -3.880 14.971 10.129 1.00 80.94 445 SER A N 1
ATOM 3608 C CA . SER A 1 445 ? -3.891 15.387 8.720 1.00 80.94 445 SER A CA 1
ATOM 3609 C C . SER A 1 445 ? -4.117 14.242 7.728 1.00 80.94 445 SER A C 1
ATOM 3611 O O . SER A 1 445 ? -4.470 14.500 6.578 1.00 80.94 445 SER A O 1
ATOM 3613 N N . ASN A 1 446 ? -3.945 12.991 8.154 1.00 76.94 446 ASN A N 1
ATOM 3614 C CA . ASN A 1 446 ? -4.287 11.805 7.374 1.00 76.94 446 ASN A CA 1
ATOM 3615 C C . ASN A 1 446 ? -5.736 11.363 7.617 1.00 76.94 446 ASN A C 1
ATOM 3617 O O . ASN A 1 446 ? -6.164 10.349 7.072 1.00 76.94 446 ASN A O 1
ATOM 3621 N N . ASN A 1 447 ? -6.512 12.125 8.392 1.00 80.06 447 ASN A N 1
ATOM 3622 C CA . ASN A 1 447 ? -7.863 11.786 8.824 1.00 80.06 447 ASN A CA 1
ATOM 3623 C C . ASN A 1 447 ? -7.920 10.534 9.728 1.00 80.06 447 ASN A C 1
ATOM 3625 O O . ASN A 1 447 ? -8.970 9.905 9.887 1.00 80.06 447 ASN A O 1
ATOM 3629 N N . GLU A 1 448 ? -6.803 10.188 10.371 1.00 86.00 448 GLU A N 1
ATOM 3630 C CA . GLU A 1 448 ? -6.749 9.148 11.390 1.00 86.00 448 GLU A CA 1
ATOM 3631 C C . GLU A 1 448 ? -7.305 9.694 12.711 1.00 86.00 448 GLU A C 1
ATOM 3633 O O . GLU A 1 448 ? -6.898 10.752 13.194 1.00 86.00 448 GLU A O 1
ATOM 3638 N N . LYS A 1 449 ? -8.277 8.987 13.298 1.00 88.69 449 LYS A N 1
ATOM 3639 C CA . LYS A 1 449 ? -8.900 9.372 14.572 1.00 88.69 449 LYS A CA 1
ATOM 3640 C C . LYS A 1 449 ? -8.130 8.754 15.738 1.00 88.69 449 LYS A C 1
ATOM 3642 O O . LYS A 1 449 ? -8.013 7.529 15.812 1.00 88.69 449 LYS A O 1
ATOM 3647 N N . TYR A 1 450 ? -7.701 9.594 16.675 1.00 93.75 450 TYR A N 1
ATOM 3648 C CA . TYR A 1 450 ? -7.009 9.185 17.893 1.00 93.75 450 TYR A CA 1
ATOM 3649 C C . TYR A 1 450 ? -7.938 9.243 19.099 1.00 93.75 450 TYR A C 1
ATOM 3651 O O . TYR A 1 450 ? -8.722 10.183 19.264 1.00 93.75 450 TYR A O 1
ATOM 3659 N N . TYR A 1 451 ? -7.833 8.222 19.944 1.00 95.00 451 TYR A N 1
ATOM 3660 C CA . TYR A 1 451 ? -8.687 8.017 21.100 1.00 95.00 451 TYR A CA 1
ATOM 3661 C C . TYR A 1 451 ? -7.861 7.804 22.363 1.00 95.00 451 TYR A C 1
ATOM 3663 O O . TYR A 1 451 ? -6.777 7.219 22.339 1.00 95.00 451 TYR A O 1
ATOM 3671 N N . LYS A 1 452 ? -8.430 8.243 23.481 1.00 96.12 452 LYS A N 1
ATOM 3672 C CA . LYS A 1 452 ? -8.035 7.849 24.828 1.00 96.12 452 LYS A CA 1
ATOM 3673 C C . LYS A 1 452 ? -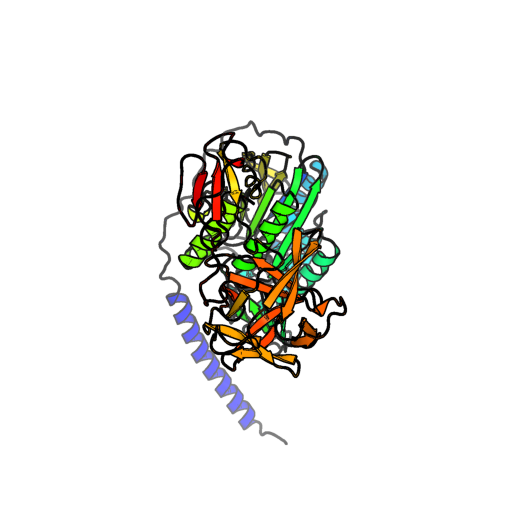8.931 6.691 25.259 1.00 96.12 452 LYS A C 1
ATOM 3675 O O . LYS A 1 452 ? -10.155 6.835 25.273 1.00 96.12 452 LYS A O 1
ATOM 3680 N N . ILE A 1 453 ? -8.331 5.554 25.604 1.00 97.00 453 ILE A N 1
ATOM 3681 C CA . ILE A 1 453 ? -9.053 4.343 26.019 1.00 97.00 453 ILE A CA 1
ATOM 3682 C C . ILE A 1 453 ? -9.008 4.264 27.543 1.00 97.00 453 ILE A C 1
ATOM 3684 O O . ILE A 1 453 ? -7.951 4.040 28.122 1.00 97.00 453 ILE A O 1
ATOM 3688 N N . ILE A 1 454 ? -10.141 4.512 28.191 1.00 97.62 454 ILE A N 1
ATOM 3689 C CA . ILE A 1 454 ? -10.268 4.698 29.639 1.00 97.62 454 ILE A CA 1
ATOM 3690 C C . ILE A 1 454 ? -10.772 3.404 30.268 1.00 97.62 454 ILE A C 1
ATOM 3692 O O . ILE A 1 454 ? -11.837 2.912 29.900 1.00 97.62 454 ILE A O 1
ATOM 3696 N N . HIS A 1 455 ? -10.043 2.892 31.246 1.00 97.69 455 HIS A N 1
ATOM 3697 C CA . HIS A 1 455 ? -10.465 1.792 32.094 1.00 97.69 455 HIS A CA 1
ATOM 3698 C C . HIS A 1 455 ? -11.490 2.297 33.118 1.00 97.69 455 HIS A C 1
ATOM 3700 O O . HIS A 1 455 ? -11.195 3.150 33.956 1.00 97.69 455 HIS A O 1
ATOM 3706 N N . VAL A 1 456 ? -12.725 1.801 33.043 1.00 96.56 456 VAL A N 1
ATOM 3707 C CA . VAL A 1 456 ? -13.858 2.382 33.786 1.00 96.56 456 VAL A CA 1
ATOM 3708 C C . VAL A 1 456 ? -13.736 2.182 35.297 1.00 96.56 456 VAL A C 1
ATOM 3710 O O . VAL A 1 456 ? -14.237 3.002 36.065 1.00 96.56 456 VAL A O 1
ATOM 3713 N N . LYS A 1 457 ? -13.079 1.109 35.749 1.00 97.44 457 LYS A N 1
ATOM 3714 C CA . LYS A 1 457 ? -13.024 0.766 37.174 1.00 97.44 457 LYS A CA 1
ATOM 3715 C C . LYS A 1 457 ? -12.214 1.761 38.011 1.00 97.44 457 LYS A C 1
ATOM 3717 O O . LYS A 1 457 ? -12.611 2.038 39.141 1.00 97.44 457 LYS A O 1
ATOM 3722 N N . ASP A 1 458 ? -11.101 2.272 37.490 1.00 96.06 458 ASP A N 1
ATOM 3723 C CA . ASP A 1 458 ? -10.171 3.139 38.232 1.00 96.06 458 ASP A CA 1
ATOM 3724 C C . ASP A 1 458 ? -9.789 4.438 37.494 1.00 96.06 458 ASP A C 1
ATOM 3726 O O . ASP A 1 458 ? -8.951 5.198 37.980 1.00 96.06 458 ASP A O 1
ATOM 3730 N N . ASN A 1 459 ? -10.428 4.720 36.349 1.00 96.44 459 ASN A N 1
ATOM 3731 C CA . ASN A 1 459 ? -10.205 5.890 35.490 1.00 96.44 459 ASN A CA 1
ATOM 3732 C C . ASN A 1 459 ? -8.770 6.047 34.956 1.00 96.44 459 ASN A C 1
ATOM 3734 O O . ASN A 1 459 ? -8.421 7.111 34.433 1.00 96.44 459 ASN A O 1
ATOM 3738 N N . LYS A 1 460 ? -7.941 5.001 35.034 1.00 98.06 460 LYS A N 1
ATOM 3739 C CA . LYS A 1 460 ? -6.676 4.957 34.296 1.00 98.06 460 LYS A CA 1
ATOM 3740 C C . LYS A 1 460 ? -6.946 4.793 32.799 1.00 98.06 460 LYS A C 1
ATOM 3742 O O . LYS A 1 460 ? -8.055 4.478 32.372 1.00 98.06 460 LYS A O 1
ATOM 3747 N N . VAL A 1 461 ? -5.928 5.010 31.980 1.00 98.38 461 VAL A N 1
ATOM 3748 C CA . VAL A 1 461 ? -5.992 4.848 30.526 1.00 98.38 461 VAL A CA 1
ATOM 3749 C C . VAL A 1 461 ? -5.056 3.747 30.062 1.00 98.38 461 VAL A C 1
ATOM 3751 O O . VAL A 1 461 ? -4.034 3.512 30.705 1.00 98.38 461 VAL A O 1
ATOM 3754 N N . LEU A 1 462 ? -5.390 3.103 28.944 1.00 98.56 462 LEU A N 1
ATOM 3755 C CA . LEU A 1 462 ? -4.497 2.177 28.257 1.00 98.56 462 LEU A CA 1
ATOM 3756 C C . LEU A 1 462 ? -3.253 2.933 27.778 1.00 98.56 462 LEU A C 1
ATOM 3758 O O . LEU A 1 462 ? -3.347 3.914 27.037 1.00 98.56 462 LEU A O 1
ATOM 3762 N N . ASP A 1 463 ? -2.095 2.462 28.204 1.00 98.44 463 ASP A N 1
ATOM 3763 C CA . ASP A 1 463 ? -0.790 3.070 27.985 1.00 98.44 463 ASP A CA 1
ATOM 3764 C C . ASP A 1 463 ? 0.194 1.981 27.529 1.00 98.44 463 ASP A C 1
ATOM 3766 O O . ASP A 1 463 ? -0.103 0.782 27.567 1.00 98.44 463 ASP A O 1
ATOM 3770 N N . GLY A 1 464 ? 1.374 2.394 27.092 1.00 97.00 464 GLY A N 1
ATOM 3771 C CA . GLY A 1 464 ? 2.459 1.478 26.798 1.00 97.00 464 GLY A CA 1
ATOM 3772 C C . GLY A 1 464 ? 3.820 2.152 26.815 1.00 97.00 464 GLY A C 1
ATOM 3773 O O . GLY A 1 464 ? 3.972 3.301 27.230 1.00 97.00 464 GLY A O 1
ATOM 3774 N N . ASP A 1 465 ? 4.832 1.428 26.355 1.00 96.38 465 ASP A N 1
ATOM 3775 C CA . ASP A 1 465 ? 6.200 1.930 26.294 1.00 96.38 465 ASP A CA 1
ATOM 3776 C C . ASP A 1 465 ? 6.939 1.487 25.024 1.00 96.38 465 ASP A C 1
ATOM 3778 O O . ASP A 1 465 ? 6.456 0.684 24.225 1.00 96.38 465 ASP A O 1
ATOM 3782 N N . SER A 1 466 ? 8.157 1.995 24.834 1.00 94.19 466 SER A N 1
ATOM 3783 C CA . SER A 1 466 ? 9.000 1.668 23.677 1.00 94.19 466 SER A CA 1
ATOM 3784 C C . SER A 1 466 ? 9.383 0.183 23.574 1.00 94.19 466 SER A C 1
ATOM 3786 O O . SER A 1 466 ? 9.738 -0.283 22.485 1.00 94.19 466 SER A O 1
ATOM 3788 N N . LYS A 1 467 ? 9.289 -0.576 24.674 1.00 94.19 467 LYS A N 1
ATOM 3789 C CA . LYS A 1 467 ? 9.540 -2.024 24.704 1.00 94.19 467 LYS A CA 1
ATOM 3790 C C . LYS A 1 467 ? 8.320 -2.823 24.235 1.00 94.19 467 LYS A C 1
ATOM 3792 O O . LYS A 1 467 ? 8.482 -3.968 23.821 1.00 94.19 467 LYS A O 1
ATOM 3797 N N . GLY A 1 468 ? 7.143 -2.199 24.198 1.00 94.50 468 GLY A N 1
ATOM 3798 C CA . GLY A 1 468 ? 5.877 -2.827 23.831 1.00 94.50 468 GLY A CA 1
ATOM 3799 C C . GLY A 1 468 ? 5.114 -3.391 25.021 1.00 94.50 468 GLY A C 1
ATOM 3800 O O . GLY A 1 468 ? 4.183 -4.162 24.809 1.00 94.50 468 GLY A O 1
ATOM 3801 N N . ASN A 1 469 ? 5.476 -3.025 26.252 1.00 97.75 469 ASN A N 1
ATOM 3802 C CA . ASN A 1 469 ? 4.650 -3.359 27.406 1.00 97.75 469 ASN A CA 1
ATOM 3803 C C . ASN A 1 469 ? 3.346 -2.566 27.326 1.00 97.75 469 ASN A C 1
ATOM 3805 O O . ASN A 1 469 ? 3.366 -1.401 26.924 1.00 97.75 469 ASN A O 1
ATOM 3809 N N . ILE A 1 470 ? 2.237 -3.195 27.711 1.00 98.38 470 ILE A N 1
ATOM 3810 C CA . ILE A 1 470 ? 0.914 -2.573 27.764 1.00 98.38 470 ILE A CA 1
ATOM 3811 C C . ILE A 1 470 ? 0.390 -2.673 29.188 1.00 98.38 470 ILE A C 1
ATOM 3813 O O . ILE A 1 470 ? 0.449 -3.728 29.813 1.00 98.38 470 ILE A O 1
ATOM 3817 N N . TYR A 1 471 ? -0.097 -1.553 29.699 1.00 98.50 471 TYR A N 1
ATOM 3818 C CA . TYR A 1 471 ? -0.580 -1.419 31.068 1.00 98.50 471 TYR A CA 1
ATOM 3819 C C . TYR A 1 471 ? -1.603 -0.283 31.137 1.00 98.50 471 TYR A C 1
ATOM 3821 O O . TYR A 1 471 ? -1.845 0.421 30.154 1.00 98.50 471 TYR A O 1
ATOM 3829 N N . THR A 1 472 ? -2.211 -0.078 32.300 1.00 98.56 472 THR A N 1
ATOM 3830 C CA . THR A 1 472 ? -3.013 1.116 32.571 1.00 98.56 472 THR A CA 1
ATOM 3831 C C . THR A 1 472 ? -2.248 2.111 33.435 1.00 98.56 472 THR A C 1
ATOM 3833 O O . THR A 1 472 ? -1.532 1.746 34.368 1.00 98.56 472 THR A O 1
ATOM 3836 N N . ARG A 1 473 ? -2.397 3.406 33.146 1.00 98.00 473 ARG A N 1
ATOM 3837 C CA . ARG A 1 473 ? -1.759 4.488 33.909 1.00 98.00 473 ARG A CA 1
ATOM 3838 C C . ARG A 1 473 ? -2.676 5.697 34.036 1.00 98.00 473 ARG A C 1
ATOM 3840 O O . ARG A 1 473 ? -3.593 5.878 33.245 1.00 98.00 473 ARG A O 1
ATOM 3847 N N . GLN A 1 474 ? -2.427 6.549 35.030 1.00 98.19 474 GLN A N 1
ATOM 3848 C CA . GLN A 1 474 ? -3.069 7.862 35.096 1.00 98.19 474 GLN A CA 1
ATOM 3849 C C . GLN A 1 474 ? -2.825 8.660 33.813 1.00 98.19 474 GLN A C 1
ATOM 3851 O O . GLN A 1 474 ? -1.726 8.637 33.248 1.00 98.19 474 GLN A O 1
ATOM 3856 N N . TRP A 1 475 ? -3.859 9.373 33.375 1.00 98.06 475 TRP A N 1
ATOM 3857 C CA . TRP A 1 475 ? -3.777 10.236 32.207 1.00 98.06 475 TRP A CA 1
ATOM 3858 C C . TRP A 1 475 ? -2.707 11.313 32.402 1.00 98.06 475 TRP A C 1
ATOM 3860 O O . TRP A 1 475 ? -2.777 12.107 33.338 1.00 98.06 475 TRP A O 1
ATOM 3870 N N . ASN A 1 476 ? -1.736 11.353 31.496 1.00 97.56 476 ASN A N 1
ATOM 3871 C CA . ASN A 1 476 ? -0.704 12.385 31.437 1.00 97.56 476 ASN A CA 1
ATOM 3872 C C . ASN A 1 476 ? -0.621 13.060 30.058 1.00 97.56 476 ASN A C 1
ATOM 3874 O O . ASN A 1 476 ? 0.183 13.971 29.879 1.00 97.56 476 ASN A O 1
ATOM 3878 N N . GLY A 1 477 ? -1.436 12.623 29.090 1.00 96.75 477 GLY A N 1
ATOM 3879 C CA . GLY A 1 477 ? -1.463 13.180 27.738 1.00 96.75 477 GLY A CA 1
ATOM 3880 C C . GLY A 1 477 ? -0.234 12.844 26.892 1.00 96.75 477 GLY A C 1
ATOM 3881 O O . GLY A 1 477 ? -0.015 13.492 25.870 1.00 96.75 477 GLY A O 1
ATOM 3882 N N . GLY A 1 478 ? 0.573 11.862 27.303 1.00 97.06 478 GLY A N 1
ATOM 3883 C CA . GLY A 1 478 ? 1.745 11.395 26.572 1.00 97.06 478 GLY A CA 1
ATOM 3884 C C . GLY A 1 478 ? 1.383 10.593 25.320 1.00 97.06 478 GLY A C 1
ATOM 3885 O O . GLY A 1 478 ? 0.330 9.963 25.244 1.00 97.06 478 GLY A O 1
ATOM 3886 N N . ALA A 1 479 ? 2.292 10.571 24.340 1.00 97.38 479 ALA A N 1
ATOM 3887 C CA . ALA A 1 479 ? 2.067 9.931 23.040 1.00 97.38 479 ALA A CA 1
ATOM 3888 C C . ALA A 1 479 ? 1.675 8.440 23.133 1.00 97.38 479 ALA A C 1
ATOM 3890 O O . ALA A 1 479 ? 0.967 7.931 22.269 1.00 97.38 479 ALA A O 1
ATOM 3891 N N . TYR A 1 480 ? 2.110 7.737 24.180 1.00 97.81 480 TYR A N 1
ATOM 3892 C CA . TYR A 1 480 ? 1.795 6.323 24.404 1.00 97.81 480 TYR A CA 1
ATOM 3893 C C . TYR A 1 480 ? 0.339 6.058 24.820 1.00 97.81 480 TYR A C 1
ATOM 3895 O O . TYR A 1 480 ? -0.150 4.949 24.622 1.00 97.81 480 TYR A O 1
ATOM 3903 N N . GLN A 1 481 ? -0.371 7.081 25.306 1.00 98.25 481 GLN A N 1
ATOM 3904 C CA . GLN A 1 481 ? -1.758 6.987 25.780 1.00 98.25 481 GLN A CA 1
ATOM 3905 C C . GLN A 1 481 ? -2.802 7.273 24.690 1.00 98.25 481 GLN A C 1
ATOM 3907 O O . GLN A 1 481 ? -4.006 7.243 24.955 1.00 98.25 481 GLN A O 1
ATOM 3912 N N . TYR A 1 482 ? -2.355 7.558 23.464 1.00 97.94 482 TYR A N 1
ATOM 3913 C CA . TYR A 1 482 ? -3.231 7.769 22.317 1.00 97.94 482 TYR A CA 1
ATOM 3914 C C . TYR A 1 482 ? -3.218 6.564 21.397 1.00 97.94 482 TYR A C 1
ATOM 3916 O O . TYR A 1 482 ? -2.160 6.092 20.975 1.00 97.94 482 TYR A O 1
ATOM 3924 N N . TRP A 1 483 ? -4.416 6.128 21.035 1.00 96.75 483 TRP A N 1
ATOM 3925 C CA . TRP A 1 483 ? -4.636 4.944 20.227 1.00 96.75 483 TRP A CA 1
ATOM 3926 C C . TRP A 1 483 ? -5.463 5.303 19.005 1.00 96.75 483 TRP A C 1
ATOM 3928 O O . TRP A 1 483 ? -6.582 5.807 19.119 1.00 96.75 483 TRP A O 1
ATOM 3938 N N . ALA A 1 484 ? -4.909 5.049 17.829 1.00 93.62 484 ALA A N 1
ATOM 3939 C CA . ALA A 1 484 ? -5.667 5.104 16.602 1.00 93.62 484 ALA A CA 1
ATOM 3940 C C . ALA A 1 484 ? -6.541 3.860 16.462 1.00 93.62 484 ALA A C 1
ATOM 3942 O O . ALA A 1 484 ? -6.091 2.737 16.702 1.00 93.62 484 ALA A O 1
ATOM 3943 N N . LEU A 1 485 ? -7.788 4.078 16.048 1.00 89.19 485 LEU A N 1
ATOM 3944 C CA . LEU A 1 485 ? -8.730 3.013 15.722 1.00 89.19 485 LEU A CA 1
ATOM 3945 C C . LEU A 1 485 ? -8.677 2.733 14.224 1.00 89.19 485 LEU A C 1
ATOM 3947 O O . LEU A 1 485 ? -9.299 3.439 13.426 1.00 89.19 485 LEU A O 1
ATOM 3951 N N . LEU A 1 486 ? -7.958 1.678 13.857 1.00 85.44 486 LEU A N 1
ATOM 3952 C CA . LEU A 1 486 ? -7.865 1.204 12.486 1.00 85.44 486 LEU A CA 1
ATOM 3953 C C . LEU A 1 486 ? -9.081 0.312 12.203 1.00 85.44 486 LEU A C 1
ATOM 3955 O O . LEU A 1 486 ? -9.338 -0.664 12.914 1.00 85.44 486 LEU A O 1
ATOM 3959 N N . LYS A 1 487 ? -9.898 0.708 11.222 1.00 73.44 487 LYS A N 1
ATOM 3960 C CA . LYS A 1 487 ? -11.238 0.145 10.982 1.00 73.44 487 LYS A CA 1
ATOM 3961 C C . LYS A 1 487 ? -11.233 -0.762 9.753 1.00 73.44 487 LYS A C 1
ATOM 3963 O O . LYS A 1 487 ? -10.885 -0.302 8.671 1.00 73.44 487 LYS A O 1
ATOM 3968 N N . TYR A 1 488 ? -11.728 -1.991 9.896 1.00 64.50 488 TYR A N 1
ATOM 3969 C CA . TYR A 1 488 ? -11.779 -2.980 8.796 1.00 64.50 488 TYR A CA 1
ATOM 3970 C C . TYR A 1 488 ? -13.183 -3.496 8.517 1.00 64.50 488 TYR A C 1
ATOM 3972 O O . TYR A 1 488 ? -13.547 -3.704 7.364 1.00 64.50 488 TYR A O 1
ATOM 3980 N N . SER A 1 489 ? -13.966 -3.644 9.591 1.00 54.47 489 SER A N 1
ATOM 3981 C CA . SER A 1 489 ? -15.377 -4.043 9.659 1.00 54.47 489 SER A CA 1
ATOM 3982 C C . SER A 1 489 ? -15.758 -5.395 9.035 1.00 54.47 489 SER A C 1
ATOM 3984 O O . SER A 1 489 ? -15.709 -5.610 7.832 1.00 54.47 489 SER A O 1
ATOM 3986 N N . TYR A 1 490 ? -16.145 -6.297 9.937 1.00 57.03 490 TYR A N 1
ATOM 3987 C CA . TYR A 1 490 ? -17.442 -6.969 10.107 1.00 57.03 490 TYR A CA 1
ATOM 3988 C C . TYR A 1 490 ? -17.659 -6.985 11.645 1.00 57.03 490 TYR A C 1
ATOM 3990 O O . TYR A 1 490 ? -16.668 -7.030 12.372 1.00 57.03 490 TYR A O 1
ATOM 3998 N N . GLY A 1 491 ? -18.879 -6.831 12.176 1.00 63.81 491 GLY A N 1
ATOM 3999 C CA . GLY A 1 491 ? -19.160 -6.962 13.627 1.00 63.81 491 GLY A CA 1
ATOM 4000 C C . GLY A 1 491 ? -18.446 -6.004 14.605 1.00 63.81 491 GLY A C 1
ATOM 4001 O O . GLY A 1 491 ? -18.219 -6.370 15.748 1.00 63.81 491 GLY A O 1
ATOM 4002 N N . GLY A 1 492 ? -18.034 -4.804 14.180 1.00 75.88 492 GLY A N 1
ATOM 4003 C CA . GLY A 1 492 ? -17.353 -3.855 15.080 1.00 75.88 492 GLY A CA 1
ATOM 4004 C C . GLY A 1 492 ? -15.894 -4.205 15.405 1.00 75.88 492 GLY A C 1
ATOM 4005 O O . GLY A 1 492 ? -15.354 -3.739 16.408 1.00 75.88 492 GLY A O 1
ATOM 4006 N N . ILE A 1 493 ? -15.251 -5.005 14.549 1.00 88.69 493 ILE A N 1
ATOM 4007 C CA . ILE A 1 493 ? -13.832 -5.360 14.658 1.00 88.69 493 ILE A CA 1
ATOM 4008 C C . ILE A 1 493 ? -12.924 -4.175 14.290 1.00 88.69 493 ILE A C 1
ATOM 4010 O O . ILE A 1 493 ? -13.056 -3.566 13.219 1.00 88.69 493 ILE A O 1
ATOM 4014 N N . ILE A 1 494 ? -11.962 -3.904 15.170 1.00 90.38 494 ILE A N 1
ATOM 4015 C CA . ILE A 1 494 ? -10.940 -2.861 15.074 1.00 90.38 494 ILE A CA 1
ATOM 4016 C C . ILE A 1 494 ? -9.541 -3.436 15.331 1.00 90.38 494 ILE A C 1
ATOM 4018 O O . ILE A 1 494 ? -9.389 -4.461 15.996 1.00 90.38 494 ILE A O 1
ATOM 4022 N N . GLN A 1 495 ? -8.514 -2.735 14.855 1.00 92.56 495 GLN A N 1
ATOM 4023 C CA . GLN A 1 495 ? -7.156 -2.840 15.393 1.00 92.56 495 GLN A CA 1
ATOM 4024 C C . GLN A 1 495 ? -6.788 -1.515 16.058 1.00 92.56 495 GLN A C 1
ATOM 4026 O O . GLN A 1 495 ? -7.250 -0.447 15.648 1.00 92.56 495 GLN A O 1
ATOM 4031 N N . LEU A 1 496 ? -5.967 -1.585 17.101 1.00 94.50 496 LEU A N 1
ATOM 4032 C CA . LEU A 1 496 ? -5.541 -0.420 17.868 1.00 94.50 496 LEU A CA 1
ATOM 4033 C C . LEU A 1 496 ? -4.054 -0.185 17.643 1.00 94.50 496 LEU A C 1
ATOM 4035 O O . LEU A 1 496 ? -3.253 -1.083 17.881 1.00 94.50 496 LEU A O 1
ATOM 4039 N N . ARG A 1 497 ? -3.685 1.021 17.207 1.00 95.00 497 ARG A N 1
ATOM 4040 C CA . ARG A 1 497 ? -2.285 1.411 16.995 1.00 95.00 497 ARG A CA 1
ATOM 4041 C C . ARG A 1 497 ? -1.897 2.541 17.932 1.00 95.00 497 ARG A C 1
ATOM 4043 O O . ARG A 1 497 ? -2.523 3.597 17.916 1.00 95.00 497 ARG A O 1
ATOM 4050 N N . SER A 1 498 ? -0.850 2.346 18.723 1.00 95.50 498 SER A N 1
ATOM 4051 C CA . SER A 1 498 ? -0.342 3.394 19.612 1.00 95.50 498 SER A CA 1
ATOM 4052 C C . SER A 1 498 ? 0.300 4.523 18.800 1.00 95.50 498 SER A C 1
ATOM 4054 O O . SER A 1 498 ? 1.111 4.273 17.906 1.00 95.50 498 SER A O 1
ATOM 4056 N N . LEU A 1 499 ? -0.011 5.780 19.126 1.00 95.12 499 LEU A N 1
ATOM 4057 C CA . LEU A 1 499 ? 0.609 6.944 18.489 1.00 95.12 499 LEU A CA 1
ATOM 4058 C C . LEU A 1 499 ? 2.113 7.007 18.778 1.00 95.12 499 LEU A C 1
ATOM 4060 O O . LEU A 1 499 ? 2.885 7.302 17.863 1.00 95.12 499 LEU A O 1
ATOM 4064 N N . GLY A 1 500 ? 2.503 6.756 20.032 1.00 93.69 500 GLY A N 1
ATOM 4065 C CA . GLY A 1 500 ? 3.875 6.913 20.512 1.00 93.69 500 GLY A CA 1
ATOM 4066 C C . GLY A 1 500 ? 4.825 5.810 20.053 1.00 93.69 500 GLY A C 1
ATOM 4067 O O . GLY A 1 500 ? 5.962 6.105 19.704 1.00 93.69 500 GLY A O 1
ATOM 4068 N N . THR A 1 501 ? 4.375 4.552 20.017 1.00 92.75 501 THR A N 1
ATOM 4069 C CA . THR A 1 501 ? 5.231 3.423 19.599 1.00 92.75 501 THR A CA 1
ATOM 4070 C C . THR A 1 501 ? 5.012 2.982 18.157 1.00 92.75 501 THR A C 1
ATOM 4072 O O . THR A 1 501 ? 5.834 2.239 17.631 1.00 92.75 501 THR A O 1
ATOM 4075 N N . LYS A 1 502 ? 3.890 3.375 17.535 1.00 91.44 502 LYS A N 1
ATOM 4076 C CA . LYS A 1 502 ? 3.384 2.832 16.259 1.00 91.44 502 LYS A CA 1
ATOM 4077 C C . LYS A 1 502 ? 3.085 1.326 16.277 1.00 91.44 502 LYS A C 1
ATOM 4079 O O . LYS A 1 502 ? 2.752 0.769 15.235 1.00 91.44 502 LYS A O 1
ATOM 4084 N N . ARG A 1 503 ? 3.135 0.683 17.449 1.00 93.12 503 ARG A N 1
ATOM 4085 C CA . ARG A 1 503 ? 2.831 -0.741 17.637 1.00 93.12 503 ARG A CA 1
ATOM 4086 C C . ARG A 1 503 ? 1.331 -1.002 17.615 1.00 93.12 503 ARG A C 1
ATOM 4088 O O . ARG A 1 503 ? 0.545 -0.170 18.077 1.00 93.12 503 ARG A O 1
ATOM 4095 N N . ILE A 1 504 ? 0.961 -2.181 17.123 1.00 94.44 504 ILE A N 1
ATOM 4096 C CA . ILE A 1 504 ? -0.413 -2.691 17.160 1.00 94.44 504 ILE A CA 1
ATOM 4097 C C . ILE A 1 504 ? -0.657 -3.379 18.509 1.00 94.44 504 ILE A C 1
ATOM 4099 O O . ILE A 1 504 ? 0.224 -4.077 19.007 1.00 94.44 504 ILE A O 1
ATOM 4103 N N . LEU A 1 505 ? -1.830 -3.177 19.110 1.00 97.00 505 LEU A N 1
ATOM 4104 C CA . LEU A 1 505 ? -2.256 -3.918 20.296 1.00 97.00 505 LEU A CA 1
ATOM 4105 C C . LEU A 1 505 ? -2.522 -5.377 19.919 1.00 97.00 505 LEU A C 1
ATOM 4107 O O . LEU A 1 505 ? -3.421 -5.669 19.127 1.00 97.00 505 LEU A O 1
ATOM 4111 N N . ASP A 1 506 ? -1.759 -6.279 20.514 1.00 96.62 506 ASP A N 1
ATOM 4112 C CA . ASP A 1 506 ? -1.781 -7.709 20.244 1.00 96.62 506 ASP A CA 1
ATOM 4113 C C . ASP A 1 506 ? -1.937 -8.482 21.557 1.00 96.62 506 ASP A C 1
ATOM 4115 O O . ASP A 1 506 ? -1.749 -7.944 22.654 1.00 96.62 506 ASP A O 1
ATOM 4119 N N . ALA A 1 507 ? -2.291 -9.753 21.444 1.00 96.81 507 ALA A N 1
ATOM 4120 C CA . ALA A 1 507 ? -2.289 -10.670 22.568 1.00 96.81 507 ALA A CA 1
ATOM 4121 C C . ALA A 1 507 ? -1.969 -12.091 22.103 1.00 96.81 507 ALA A C 1
ATOM 4123 O O . ALA A 1 507 ? -1.838 -12.363 20.915 1.00 96.81 507 ALA A O 1
ATOM 4124 N N . ASN A 1 508 ? -1.839 -13.032 23.030 1.00 95.75 508 ASN A N 1
ATOM 4125 C CA . ASN A 1 508 ? -1.468 -14.406 22.692 1.00 95.75 508 ASN A CA 1
ATOM 4126 C C . ASN A 1 508 ? -2.366 -15.446 23.387 1.00 95.75 508 ASN A C 1
ATOM 4128 O O . ASN A 1 508 ? -3.272 -15.122 24.154 1.00 95.75 508 ASN A O 1
ATOM 4132 N N . ALA A 1 509 ? -2.121 -16.731 23.110 1.00 95.19 509 ALA A N 1
ATOM 4133 C CA . ALA A 1 509 ? -2.830 -17.832 23.771 1.00 95.19 509 ALA A CA 1
ATOM 4134 C C . ALA A 1 509 ? -2.562 -17.903 25.290 1.00 95.19 509 ALA A C 1
ATOM 4136 O O . ALA A 1 509 ? -3.404 -18.407 26.032 1.00 95.19 509 ALA A O 1
ATOM 4137 N N . GLY A 1 510 ? -1.412 -17.386 25.736 1.00 96.88 510 GLY A N 1
ATOM 4138 C CA . GLY A 1 510 ? -1.018 -17.254 27.142 1.00 96.88 510 GLY A CA 1
ATOM 4139 C C . GLY A 1 510 ? -1.733 -16.128 27.890 1.00 96.88 510 GLY A C 1
ATOM 4140 O O . GLY A 1 510 ? -1.606 -16.054 29.106 1.00 96.88 510 GLY A O 1
ATOM 4141 N N . ARG A 1 511 ? -2.557 -15.337 27.185 1.00 97.00 511 ARG A N 1
ATOM 4142 C CA . ARG A 1 511 ? -3.340 -14.193 27.669 1.00 97.00 511 ARG A CA 1
ATOM 4143 C C . ARG A 1 511 ? -2.566 -12.898 27.890 1.00 97.00 511 ARG A C 1
ATOM 4145 O O . ARG A 1 511 ? -3.185 -11.920 28.311 1.00 97.00 511 ARG A O 1
ATOM 4152 N N . ASP A 1 512 ? -1.287 -12.854 27.550 1.00 97.88 512 ASP A N 1
ATOM 4153 C CA . ASP A 1 512 ? -0.513 -11.617 27.620 1.00 97.88 512 ASP A CA 1
ATOM 4154 C C . ASP A 1 512 ? -1.032 -10.620 26.587 1.00 97.88 512 ASP A C 1
ATOM 4156 O O . ASP A 1 512 ? -1.377 -11.016 25.470 1.00 97.88 512 ASP A O 1
ATOM 4160 N N . VAL A 1 513 ? -1.051 -9.339 26.950 1.00 98.25 513 VAL A N 1
ATOM 4161 C CA . VAL A 1 513 ? -1.357 -8.224 26.048 1.00 98.25 513 VAL A CA 1
ATOM 4162 C C . VAL A 1 513 ? -0.110 -7.369 25.898 1.00 98.25 513 VAL A C 1
ATOM 4164 O O . VAL A 1 513 ? 0.531 -7.006 26.882 1.00 98.25 513 VAL A O 1
ATOM 4167 N N . TYR A 1 514 ? 0.246 -7.045 24.661 1.00 97.75 514 TYR A N 1
ATOM 4168 C CA . TYR A 1 514 ? 1.470 -6.313 24.354 1.00 97.75 514 TYR A CA 1
ATOM 4169 C C . TYR A 1 514 ? 1.336 -5.516 23.053 1.00 97.75 514 TYR A C 1
ATOM 4171 O O . TYR A 1 514 ? 0.480 -5.772 22.210 1.00 97.75 514 TYR A O 1
ATOM 4179 N N . GLY A 1 515 ? 2.207 -4.528 22.874 1.00 96.12 515 GLY A N 1
ATOM 4180 C CA . GLY A 1 515 ? 2.379 -3.817 21.617 1.00 96.12 515 GLY A CA 1
ATOM 4181 C C . GLY A 1 515 ? 3.334 -4.584 20.706 1.00 96.12 515 GLY A C 1
ATOM 4182 O O . GLY A 1 515 ? 4.511 -4.749 21.039 1.00 96.12 515 GLY A O 1
ATOM 4183 N N . THR A 1 516 ? 2.874 -5.005 19.531 1.00 93.19 516 THR A N 1
ATOM 4184 C CA . THR A 1 516 ? 3.697 -5.706 18.534 1.00 93.19 516 THR A CA 1
ATOM 4185 C C . THR A 1 516 ? 4.208 -4.768 17.438 1.00 93.19 516 THR A C 1
ATOM 4187 O O . THR A 1 516 ? 3.494 -3.873 16.981 1.00 93.19 516 THR A O 1
ATOM 4190 N N . ASN A 1 517 ? 5.439 -4.998 16.976 1.00 87.56 517 ASN A N 1
ATOM 4191 C CA . ASN A 1 517 ? 6.014 -4.344 15.795 1.00 87.56 517 ASN A CA 1
ATOM 4192 C C . ASN A 1 517 ? 5.645 -5.105 14.500 1.00 87.56 517 ASN A C 1
ATOM 4194 O O . ASN A 1 517 ? 6.510 -5.373 13.667 1.00 87.56 517 ASN A O 1
ATOM 4198 N N . SER A 1 518 ? 4.393 -5.535 14.341 1.00 86.00 518 SER A N 1
ATOM 4199 C CA . SER A 1 518 ? 3.939 -6.168 13.097 1.00 86.00 518 SER A CA 1
ATOM 4200 C C . SER A 1 518 ? 3.382 -5.139 12.122 1.00 86.00 518 SER A C 1
ATOM 4202 O O . SER A 1 518 ? 2.966 -4.050 12.518 1.00 86.00 5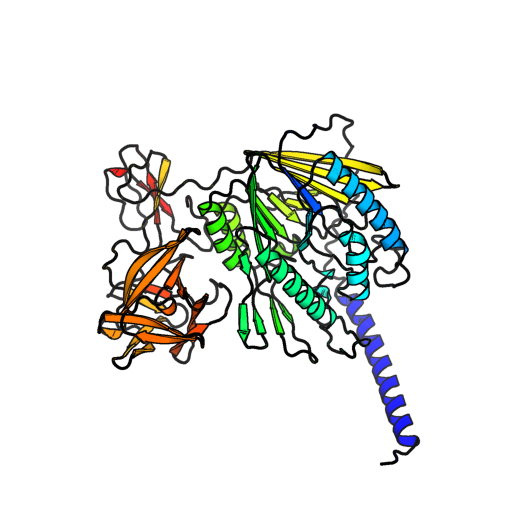18 SER A O 1
ATOM 4204 N N . THR A 1 519 ? 3.302 -5.522 10.850 1.00 86.56 519 THR A N 1
ATOM 4205 C CA . THR A 1 519 ? 2.485 -4.786 9.890 1.00 86.56 519 THR A CA 1
ATOM 4206 C C . THR A 1 519 ? 1.001 -5.012 10.139 1.00 86.56 519 THR A C 1
ATOM 4208 O O . THR A 1 519 ? 0.591 -5.836 10.966 1.00 86.56 519 THR A O 1
ATOM 4211 N N . LEU A 1 520 ? 0.196 -4.235 9.421 1.00 86.44 520 LEU A N 1
ATOM 4212 C CA . LEU A 1 520 ? -1.247 -4.323 9.465 1.00 86.44 520 LEU A CA 1
ATOM 4213 C C . LEU A 1 520 ? -1.723 -5.620 8.835 1.00 86.44 520 LEU A C 1
ATOM 4215 O O . LEU A 1 520 ? -1.425 -5.878 7.671 1.00 86.44 520 LEU A O 1
ATOM 4219 N N . LYS A 1 521 ? -2.480 -6.421 9.587 1.00 88.56 521 LYS A N 1
ATOM 4220 C CA . LYS A 1 521 ? -3.009 -7.700 9.106 1.00 88.56 521 LYS A CA 1
ATOM 4221 C C . LYS A 1 521 ? -4.407 -7.956 9.629 1.00 88.56 521 LYS A C 1
ATOM 4223 O O . LYS A 1 521 ? -4.565 -8.448 10.743 1.00 88.56 521 LYS A O 1
ATOM 4228 N N . PHE A 1 522 ? -5.423 -7.703 8.804 1.00 84.38 522 PHE A N 1
ATOM 4229 C CA . PHE A 1 522 ? -6.810 -7.999 9.178 1.00 84.38 522 PHE A CA 1
ATOM 4230 C C . PHE A 1 522 ? -7.065 -9.505 9.359 1.00 84.38 522 PHE A C 1
ATOM 4232 O O . PHE A 1 522 ? -8.047 -9.882 9.988 1.00 84.38 522 PHE A O 1
ATOM 4239 N N . THR A 1 523 ? -6.194 -10.379 8.846 1.00 83.88 523 THR A N 1
ATOM 4240 C CA . THR A 1 523 ? -6.262 -11.835 9.049 1.00 83.88 523 THR A CA 1
ATOM 4241 C C . THR A 1 523 ? -5.678 -12.284 10.392 1.00 83.88 523 THR A C 1
ATOM 4243 O O . THR A 1 523 ? -5.930 -13.412 10.823 1.00 83.88 523 THR A O 1
ATOM 4246 N N . ASN A 1 524 ? -4.926 -11.425 11.093 1.00 88.94 524 ASN A N 1
ATOM 4247 C CA . ASN A 1 524 ? -4.390 -11.760 12.405 1.00 88.94 524 ASN A CA 1
ATOM 4248 C C . ASN A 1 524 ? -5.427 -11.507 13.507 1.00 88.94 524 ASN A C 1
ATOM 4250 O O . ASN A 1 524 ? -5.514 -10.432 14.098 1.00 88.94 524 ASN A O 1
ATOM 4254 N N . ASN A 1 525 ? -6.180 -12.553 13.841 1.00 92.44 525 ASN A N 1
ATOM 4255 C CA . ASN A 1 525 ? -7.245 -12.475 14.839 1.00 92.44 525 ASN A CA 1
ATOM 4256 C C . ASN A 1 525 ? -6.773 -12.199 16.278 1.00 92.44 525 ASN A C 1
ATOM 4258 O O . ASN A 1 525 ? -7.617 -11.925 17.131 1.00 92.44 525 ASN A O 1
ATOM 4262 N N . TYR A 1 526 ? -5.472 -12.282 16.577 1.00 94.94 526 TYR A N 1
ATOM 4263 C CA . TYR A 1 526 ? -4.949 -11.856 17.881 1.00 94.94 526 TYR A CA 1
ATOM 4264 C C . TYR A 1 526 ? -4.865 -10.325 18.010 1.00 94.94 526 TYR A C 1
ATOM 4266 O O . TYR A 1 526 ? -5.043 -9.792 19.104 1.00 94.94 526 TYR A O 1
ATOM 4274 N N . GLN A 1 527 ? -4.690 -9.630 16.884 1.00 94.00 527 GLN A N 1
ATOM 4275 C CA . GLN A 1 527 ? -4.625 -8.165 16.790 1.00 94.00 527 GLN A CA 1
ATOM 4276 C C . GLN A 1 527 ? -6.001 -7.525 16.598 1.00 94.00 527 GLN A C 1
ATOM 4278 O O . GLN A 1 527 ? -6.157 -6.313 16.737 1.00 94.00 527 GLN A O 1
ATOM 4283 N N . ASN A 1 528 ? -6.994 -8.340 16.250 1.00 93.94 528 ASN A N 1
ATOM 4284 C CA . ASN A 1 528 ? -8.358 -7.912 16.004 1.00 93.94 528 ASN A CA 1
ATOM 4285 C C . ASN A 1 528 ? -9.167 -7.929 17.303 1.00 93.94 528 ASN A C 1
ATOM 4287 O O . ASN A 1 528 ? -9.293 -8.965 17.966 1.00 93.94 528 ASN A O 1
ATOM 4291 N N . TRP A 1 529 ? -9.775 -6.789 17.612 1.00 94.19 529 TRP A N 1
ATOM 4292 C CA . TRP A 1 529 ? -10.605 -6.575 18.790 1.00 94.19 529 TRP A CA 1
ATOM 4293 C C . TRP A 1 529 ? -12.016 -6.216 18.351 1.00 94.19 529 TRP A C 1
ATOM 4295 O O . TRP A 1 529 ? -12.228 -5.269 17.605 1.00 94.19 529 TRP A O 1
ATOM 4305 N N . GLU A 1 530 ? -12.988 -6.982 18.805 1.00 93.88 530 GLU A N 1
ATOM 4306 C CA . GLU A 1 530 ? -14.401 -6.748 18.586 1.00 93.88 530 GLU A CA 1
ATOM 4307 C C . GLU A 1 530 ? -14.964 -5.912 19.734 1.00 93.88 530 GLU A C 1
ATOM 4309 O O . GLU A 1 530 ? -14.828 -6.272 20.906 1.00 93.88 530 GLU A O 1
ATOM 4314 N N . LEU A 1 531 ? -15.604 -4.792 19.406 1.00 92.94 531 LEU A N 1
ATOM 4315 C CA . LEU A 1 531 ? -16.352 -4.026 20.395 1.00 92.94 531 LEU A CA 1
ATOM 4316 C C . LEU A 1 531 ? -17.660 -4.752 20.713 1.00 92.94 531 LEU A C 1
ATOM 4318 O O . LEU A 1 531 ? -18.445 -5.045 19.810 1.00 92.94 531 LEU A O 1
ATOM 4322 N N . THR A 1 532 ? -17.925 -4.997 21.994 1.00 93.69 532 THR A N 1
ATOM 4323 C CA . THR A 1 532 ? -19.223 -5.500 22.461 1.00 93.69 532 THR A CA 1
ATOM 4324 C C . THR A 1 532 ? -19.864 -4.526 23.440 1.00 93.69 532 THR A C 1
ATOM 4326 O O . THR A 1 532 ? -19.175 -3.764 24.125 1.00 93.69 532 THR A O 1
ATOM 4329 N N . ASP A 1 533 ? -21.189 -4.576 23.542 1.00 92.62 533 ASP A N 1
ATOM 4330 C CA . ASP A 1 533 ? -21.915 -3.927 24.630 1.00 92.62 533 ASP A CA 1
ATOM 4331 C C . ASP A 1 533 ? -21.611 -4.596 25.989 1.00 92.62 533 ASP A C 1
ATOM 4333 O O . ASP A 1 533 ? -20.865 -5.579 26.092 1.00 92.62 533 ASP A O 1
ATOM 4337 N N . LEU A 1 534 ? -22.201 -4.056 27.059 1.00 94.44 534 LEU A N 1
ATOM 4338 C CA . LEU A 1 534 ? -22.036 -4.574 28.420 1.00 94.44 534 LEU A CA 1
ATOM 4339 C C . LEU A 1 534 ? -22.744 -5.914 28.657 1.00 94.44 534 LEU A C 1
ATOM 4341 O O . LEU A 1 534 ? -22.540 -6.517 29.706 1.00 94.44 534 LEU A O 1
ATOM 4345 N N . GLN A 1 535 ? -23.563 -6.382 27.718 1.00 94.75 535 GLN A N 1
ATOM 4346 C CA . GLN A 1 535 ? -24.189 -7.702 27.722 1.00 94.75 535 GLN A CA 1
ATOM 4347 C C . GLN A 1 535 ? -23.371 -8.718 26.906 1.00 94.75 535 GLN A C 1
ATOM 4349 O O . GLN A 1 535 ? -23.697 -9.904 26.913 1.00 94.75 535 GLN A O 1
ATOM 4354 N N . GLY A 1 536 ? -22.273 -8.288 26.274 1.00 92.06 536 GLY A N 1
ATOM 4355 C CA . GLY A 1 536 ? -21.400 -9.133 25.462 1.00 92.06 536 GLY A CA 1
ATOM 4356 C C . GLY A 1 536 ? -21.881 -9.317 24.021 1.00 92.06 536 GLY A C 1
ATOM 4357 O O . GLY A 1 536 ? -21.304 -10.130 23.293 1.00 92.06 536 GLY A O 1
ATOM 4358 N N . ASN A 1 537 ? -22.909 -8.576 23.595 1.00 92.00 537 ASN A N 1
ATOM 4359 C CA . ASN A 1 537 ? -23.367 -8.588 22.212 1.00 92.00 537 ASN A CA 1
ATOM 4360 C C . ASN A 1 537 ? -22.455 -7.708 21.363 1.00 92.00 537 ASN A C 1
ATOM 4362 O O . ASN A 1 537 ? -22.091 -6.602 21.764 1.00 92.00 537 ASN A O 1
ATOM 4366 N N . SER A 1 538 ? -22.114 -8.183 20.171 1.00 89.81 538 SER A N 1
ATOM 4367 C CA . SER A 1 538 ? -21.308 -7.432 19.214 1.00 89.81 538 SER A CA 1
ATOM 4368 C C . SER A 1 538 ? -21.958 -6.090 18.885 1.00 89.81 538 SER A C 1
ATOM 4370 O O . SER A 1 538 ? -23.158 -6.016 18.598 1.00 89.81 538 SER A O 1
ATOM 4372 N N . VAL A 1 539 ? -21.160 -5.025 18.901 1.00 86.69 539 VAL A N 1
ATOM 4373 C CA . VAL A 1 539 ? -21.599 -3.723 18.405 1.00 86.69 539 VAL A CA 1
ATOM 4374 C C . VAL A 1 539 ? -21.839 -3.854 16.896 1.00 86.69 539 VAL A C 1
ATOM 4376 O O . VAL A 1 539 ? -21.001 -4.433 16.196 1.00 86.69 539 VAL A O 1
ATOM 4379 N N . PRO A 1 540 ? -22.965 -3.340 16.365 1.00 80.81 540 PRO A N 1
ATOM 4380 C CA . PRO A 1 540 ? -23.233 -3.397 14.936 1.00 80.81 540 PRO A CA 1
ATOM 4381 C C . PRO A 1 540 ? -22.080 -2.804 14.125 1.00 80.81 540 PRO A C 1
ATOM 4383 O O . PRO A 1 540 ? -21.477 -1.802 14.518 1.00 80.81 540 PRO A O 1
ATOM 4386 N N . ALA A 1 541 ? -21.798 -3.391 12.963 1.00 82.75 541 ALA A N 1
ATOM 4387 C CA . ALA A 1 541 ? -20.844 -2.800 12.038 1.00 82.75 541 ALA A CA 1
ATOM 4388 C C . ALA A 1 541 ? -21.299 -1.398 11.593 1.00 82.75 541 ALA A C 1
ATOM 4390 O O . ALA A 1 541 ? -22.451 -0.989 11.773 1.00 82.75 541 ALA A O 1
ATOM 4391 N N . VAL A 1 542 ? -20.377 -0.657 10.975 1.00 87.56 542 VAL A N 1
ATOM 4392 C CA . VAL A 1 542 ? -20.728 0.580 10.272 1.00 87.56 542 VAL A CA 1
ATOM 4393 C C . VAL A 1 542 ? -21.696 0.220 9.151 1.00 87.56 542 VAL A C 1
ATOM 4395 O O . VAL A 1 542 ? -21.330 -0.499 8.222 1.00 87.56 542 VAL A O 1
ATOM 4398 N N . ARG A 1 543 ? -22.929 0.706 9.270 1.00 90.56 543 ARG A N 1
ATOM 4399 C CA . ARG A 1 543 ? -24.018 0.478 8.322 1.00 90.56 543 ARG A CA 1
ATOM 4400 C C . ARG A 1 543 ? -24.169 1.681 7.416 1.00 90.56 543 ARG A C 1
ATOM 4402 O O . ARG A 1 543 ? -23.972 2.814 7.855 1.00 90.56 543 ARG A O 1
ATOM 4409 N N . TYR A 1 544 ? -24.568 1.423 6.183 1.00 94.06 544 TYR A N 1
ATOM 4410 C CA . TYR A 1 544 ? -24.832 2.442 5.185 1.00 94.06 544 TYR A CA 1
ATOM 4411 C C . TYR A 1 544 ? -26.309 2.451 4.838 1.00 94.06 544 TYR A C 1
ATOM 4413 O O . TYR A 1 544 ? -26.916 1.401 4.635 1.00 94.06 544 TYR A O 1
ATOM 4421 N N . PHE A 1 545 ? -26.868 3.647 4.730 1.00 96.44 545 PHE A N 1
ATOM 4422 C CA . PHE A 1 545 ? -28.236 3.852 4.291 1.00 96.44 545 PHE A CA 1
ATOM 4423 C C . PHE A 1 545 ? -28.253 4.883 3.177 1.00 96.44 545 PHE A C 1
ATOM 4425 O O . PHE A 1 545 ? -27.618 5.929 3.281 1.00 96.44 545 PHE A O 1
ATOM 4432 N N . LYS A 1 546 ? -28.980 4.597 2.106 1.00 97.38 546 LYS A N 1
ATOM 4433 C CA . LYS A 1 546 ? -29.216 5.533 1.016 1.00 97.38 546 LYS A CA 1
ATOM 4434 C C . LYS A 1 546 ? -30.519 6.282 1.271 1.00 97.38 546 LYS A C 1
ATOM 4436 O O . LYS A 1 546 ? -31.549 5.666 1.548 1.00 97.38 546 LYS A O 1
ATOM 4441 N N . ALA A 1 547 ? -30.482 7.605 1.182 1.00 97.31 547 ALA A N 1
ATOM 4442 C CA . ALA A 1 547 ? -31.673 8.437 1.283 1.00 97.31 547 ALA A CA 1
ATOM 4443 C C . ALA A 1 547 ? -32.586 8.186 0.074 1.00 97.31 547 ALA A C 1
ATOM 4445 O O . ALA A 1 547 ? -32.182 8.397 -1.070 1.00 97.31 547 ALA A O 1
ATOM 4446 N N . LYS A 1 548 ? -33.826 7.753 0.306 1.00 97.25 548 LYS A N 1
ATOM 4447 C CA . LYS A 1 548 ? -34.831 7.572 -0.756 1.00 97.25 548 LYS A CA 1
ATOM 4448 C C . LYS A 1 548 ? -35.488 8.888 -1.171 1.00 97.25 548 LYS A C 1
ATOM 4450 O O . LYS A 1 548 ? -36.001 8.987 -2.282 1.00 97.25 548 LYS A O 1
ATOM 4455 N N . ARG A 1 549 ? -35.496 9.890 -0.287 1.00 95.62 549 ARG A N 1
ATOM 4456 C CA . ARG A 1 549 ? -36.218 11.157 -0.451 1.00 95.62 549 ARG A CA 1
ATOM 4457 C C . ARG A 1 549 ? -35.367 12.335 0.028 1.00 95.62 549 ARG A C 1
ATOM 4459 O O . ARG A 1 549 ? -34.378 12.154 0.729 1.00 95.62 549 ARG A O 1
ATOM 4466 N N . ALA A 1 550 ? -35.756 13.552 -0.349 1.00 91.00 550 ALA A N 1
ATOM 4467 C CA . ALA A 1 550 ? -35.069 14.772 0.088 1.00 91.00 550 ALA A CA 1
ATOM 4468 C C . ALA A 1 550 ? -35.284 15.082 1.584 1.00 91.00 550 ALA A C 1
ATOM 4470 O O . ALA A 1 550 ? -34.470 15.767 2.190 1.00 91.00 550 ALA A O 1
ATOM 4471 N N . ASP A 1 551 ? -36.362 14.564 2.182 1.00 93.12 551 ASP A N 1
ATOM 4472 C CA . ASP A 1 551 ? -36.707 14.707 3.602 1.00 93.12 551 ASP A CA 1
ATOM 4473 C C . ASP A 1 551 ? -36.238 13.522 4.467 1.00 93.12 551 ASP A C 1
ATOM 4475 O O . ASP A 1 551 ? -36.557 13.454 5.656 1.00 93.12 551 ASP A O 1
ATOM 4479 N N . SER A 1 552 ? -35.458 12.587 3.907 1.00 95.38 552 SER A N 1
ATOM 4480 C CA . SER A 1 552 ? -34.957 11.425 4.650 1.00 95.38 552 SER A CA 1
ATOM 4481 C C . SER A 1 552 ? -34.180 11.830 5.903 1.00 95.38 552 SER A C 1
ATOM 4483 O O . SER A 1 552 ? -34.383 11.236 6.956 1.00 95.38 552 SER A O 1
ATOM 4485 N N . SER A 1 553 ? -33.366 12.890 5.835 1.00 93.00 553 SER A N 1
ATOM 4486 C CA . SER A 1 553 ? -32.552 13.379 6.960 1.00 93.00 553 SER A CA 1
ATOM 4487 C C . SER A 1 553 ? -33.349 13.833 8.185 1.00 93.00 553 SER A C 1
ATOM 4489 O O . SER A 1 553 ? -32.791 13.901 9.276 1.00 93.00 553 SER A O 1
ATOM 4491 N N . SER A 1 554 ? -34.639 14.142 8.030 1.00 93.81 554 SER A N 1
ATOM 4492 C CA . SER A 1 554 ? -35.521 14.504 9.148 1.00 93.81 554 SER A CA 1
ATOM 4493 C C . SER A 1 554 ? -36.081 13.287 9.890 1.00 93.81 554 SER A C 1
ATOM 4495 O O . SER A 1 554 ? -36.789 13.452 10.880 1.00 93.81 554 SER A O 1
ATOM 4497 N N . ASN A 1 555 ? -35.776 12.075 9.423 1.00 94.75 555 ASN A N 1
ATOM 4498 C CA . ASN A 1 555 ? -36.281 10.825 9.971 1.00 94.75 555 ASN A CA 1
ATOM 4499 C C . ASN A 1 555 ? -35.125 9.978 10.522 1.00 94.75 555 ASN A C 1
ATOM 4501 O O . ASN A 1 555 ? -34.052 9.929 9.911 1.00 94.75 555 ASN A O 1
ATOM 4505 N N . PRO A 1 556 ? -35.319 9.292 11.663 1.00 93.75 556 PRO A N 1
ATOM 4506 C CA . PRO A 1 556 ? -34.282 8.452 12.249 1.00 93.75 556 PRO A CA 1
ATOM 4507 C C . PRO A 1 556 ? -33.892 7.315 11.300 1.00 93.75 556 PRO A C 1
ATOM 4509 O O . PRO A 1 556 ? -34.706 6.838 10.509 1.00 93.75 556 PRO A O 1
ATOM 4512 N N . LEU A 1 557 ? -32.642 6.861 11.400 1.00 94.00 557 LEU A N 1
ATOM 4513 C CA . LEU A 1 557 ? -32.201 5.686 10.656 1.00 94.00 557 LEU A CA 1
ATOM 4514 C C . LEU A 1 557 ? -32.930 4.430 11.145 1.00 94.00 557 LEU A C 1
ATOM 4516 O O . LEU A 1 557 ? -33.112 4.275 12.358 1.00 94.00 557 LEU A O 1
ATOM 4520 N N . PRO A 1 558 ? -33.281 3.498 10.242 1.00 92.75 558 PRO A N 1
ATOM 4521 C CA . PRO A 1 558 ? -33.849 2.226 10.639 1.00 92.75 558 PRO A CA 1
ATOM 4522 C C . PRO A 1 558 ? -32.911 1.449 11.564 1.00 92.75 558 PRO A C 1
ATOM 4524 O O . PRO A 1 558 ? -31.677 1.466 11.451 1.00 92.75 558 PRO A O 1
ATOM 4527 N N . ASN A 1 559 ? -33.515 0.693 12.474 1.00 85.88 559 ASN A N 1
ATOM 4528 C CA . ASN A 1 559 ? -32.773 -0.253 13.289 1.00 85.88 559 ASN A CA 1
ATOM 4529 C C . ASN A 1 559 ? -32.308 -1.439 12.433 1.00 85.88 559 ASN A C 1
ATOM 4531 O O . ASN A 1 559 ? -33.071 -1.975 11.627 1.00 85.88 559 ASN A O 1
ATOM 4535 N N . ARG A 1 560 ? -31.076 -1.896 12.689 1.00 84.44 560 ARG A N 1
ATOM 4536 C CA . ARG A 1 560 ? -30.426 -3.042 12.027 1.00 84.44 560 ARG A CA 1
ATOM 4537 C C . ARG A 1 560 ? -30.287 -2.860 10.507 1.00 84.44 560 ARG A C 1
ATOM 4539 O O . ARG A 1 560 ? -29.805 -1.815 10.081 1.00 84.44 560 ARG A O 1
ATOM 4546 N N . ASP A 1 561 ? -30.637 -3.878 9.741 1.00 88.44 561 ASP A N 1
ATOM 4547 C CA . ASP A 1 561 ? -30.504 -4.050 8.293 1.00 88.44 561 ASP A CA 1
ATOM 4548 C C . ASP A 1 561 ? -31.813 -3.757 7.532 1.00 88.44 561 ASP A C 1
ATOM 4550 O O . ASP A 1 561 ? -31.983 -4.130 6.373 1.00 88.44 561 ASP A O 1
ATOM 4554 N N . ASN A 1 562 ? -32.754 -3.061 8.177 1.00 92.94 562 ASN A N 1
ATOM 4555 C CA . ASN A 1 562 ? -34.053 -2.751 7.592 1.00 92.94 562 ASN A CA 1
ATOM 4556 C C . ASN A 1 562 ? -34.007 -1.528 6.670 1.00 92.94 562 ASN A C 1
ATOM 4558 O O . ASN A 1 562 ? -33.291 -0.558 6.913 1.00 92.94 562 ASN A O 1
ATOM 4562 N N . SER A 1 563 ? -34.857 -1.553 5.646 1.00 96.38 563 SER A N 1
ATOM 4563 C CA . SER A 1 563 ? -35.218 -0.373 4.857 1.00 96.38 563 SER A CA 1
ATOM 4564 C C . SER A 1 563 ? -36.615 0.107 5.245 1.00 96.38 563 SER A C 1
ATOM 4566 O O . SER A 1 563 ? -37.462 -0.701 5.621 1.00 96.38 563 SER A O 1
ATOM 4568 N N . ASP A 1 564 ? -36.887 1.398 5.086 1.00 96.81 564 ASP A N 1
ATOM 4569 C CA . ASP A 1 564 ? -38.223 1.979 5.244 1.00 96.81 564 ASP A CA 1
ATOM 4570 C C . ASP A 1 564 ? -38.559 2.922 4.070 1.00 96.81 564 ASP A C 1
ATOM 4572 O O . ASP A 1 564 ? -37.968 2.826 2.988 1.00 96.81 564 ASP A O 1
ATOM 4576 N N . GLN A 1 565 ? -39.550 3.800 4.233 1.00 96.94 565 GLN A N 1
ATOM 4577 C CA . GLN A 1 565 ? -39.947 4.759 3.195 1.00 96.94 565 GLN A CA 1
ATOM 4578 C C . GLN A 1 565 ? -38.940 5.908 2.971 1.00 96.94 565 GLN A C 1
ATOM 4580 O O . GLN A 1 565 ? -38.987 6.558 1.926 1.00 96.94 565 GLN A O 1
ATOM 4585 N N . TYR A 1 566 ? -38.029 6.153 3.915 1.00 96.88 566 TYR A N 1
ATOM 4586 C CA . TYR A 1 566 ? -37.030 7.224 3.882 1.00 96.88 566 TYR A CA 1
ATOM 4587 C C . TYR A 1 566 ? -35.624 6.699 3.592 1.00 96.88 566 TYR A C 1
ATOM 4589 O O . TYR A 1 566 ? -34.845 7.377 2.921 1.00 96.88 566 TYR A O 1
ATOM 4597 N N . TRP A 1 567 ? -35.296 5.497 4.047 1.00 97.50 567 TRP A N 1
ATOM 4598 C CA . TRP A 1 567 ? -33.951 4.944 4.025 1.00 97.50 567 TRP A CA 1
ATOM 4599 C C . TRP A 1 567 ? -33.931 3.561 3.372 1.00 97.50 567 TRP A C 1
ATOM 4601 O O . TRP A 1 567 ? -34.755 2.691 3.653 1.00 97.50 567 TRP A O 1
ATOM 4611 N N . GLU A 1 568 ? -32.976 3.350 2.475 1.00 97.56 568 GLU A N 1
ATOM 4612 C CA . GLU A 1 568 ? -32.644 2.046 1.901 1.00 97.56 568 GLU A CA 1
ATOM 4613 C C . GLU A 1 568 ? -31.361 1.535 2.554 1.00 97.56 568 GLU A C 1
ATOM 4615 O O . GLU A 1 568 ? -30.331 2.202 2.477 1.00 97.56 568 GLU A O 1
ATOM 4620 N N . TYR A 1 569 ? -31.399 0.371 3.195 1.00 96.06 569 TYR A N 1
ATOM 4621 C CA . TYR A 1 569 ? -30.189 -0.261 3.712 1.00 96.06 569 TYR A CA 1
ATOM 4622 C C . TYR A 1 569 ? -29.269 -0.655 2.550 1.00 96.06 569 TYR A C 1
ATOM 4624 O O . TYR A 1 569 ? -29.653 -1.411 1.662 1.00 96.06 569 TYR A O 1
ATOM 4632 N N . ALA A 1 570 ? -28.045 -0.133 2.565 1.00 94.12 570 ALA A N 1
ATOM 4633 C CA . ALA A 1 570 ? -27.044 -0.299 1.514 1.00 94.12 570 ALA A CA 1
ATOM 4634 C C . ALA A 1 570 ? -25.887 -1.223 1.936 1.00 94.12 570 ALA A C 1
ATOM 4636 O O . ALA A 1 570 ? -24.857 -1.278 1.264 1.00 94.12 570 ALA A O 1
ATOM 4637 N N . GLY A 1 571 ? -26.050 -1.950 3.044 1.00 90.75 571 GLY A N 1
ATOM 4638 C CA . GLY A 1 571 ? -25.065 -2.894 3.555 1.00 90.75 571 GLY A CA 1
ATOM 4639 C C . GLY A 1 571 ? -24.219 -2.358 4.706 1.00 90.75 571 GLY A C 1
ATOM 4640 O O . GLY A 1 571 ? -24.481 -1.312 5.303 1.00 90.75 571 GLY A O 1
ATOM 4641 N N . GLU A 1 572 ? -23.173 -3.115 5.010 1.00 87.62 572 GLU A N 1
ATOM 4642 C CA . GLU A 1 572 ? -22.213 -2.854 6.077 1.00 87.62 572 GLU A CA 1
ATOM 4643 C C . GLU A 1 572 ? -20.805 -2.771 5.517 1.00 87.62 572 GLU A C 1
ATOM 4645 O O . GLU A 1 572 ? -20.478 -3.432 4.527 1.00 87.62 572 GLU A O 1
ATOM 4650 N N . LYS A 1 573 ? -19.957 -1.982 6.182 1.00 83.75 573 LYS A N 1
ATOM 4651 C CA . LYS A 1 573 ? -18.538 -1.946 5.845 1.00 83.75 573 LYS A CA 1
ATOM 4652 C C . LYS A 1 573 ? -17.971 -3.352 6.106 1.00 83.75 573 LYS A C 1
ATOM 4654 O O . LYS A 1 573 ? -18.281 -3.978 7.122 1.00 83.75 573 LYS A O 1
ATOM 4659 N N . GLY A 1 574 ? -17.217 -3.867 5.137 1.00 83.88 574 GLY A N 1
ATOM 4660 C CA . GLY A 1 574 ? -16.811 -5.268 5.043 1.00 83.88 574 GLY A CA 1
ATOM 4661 C C . GLY A 1 574 ? -15.378 -5.409 4.533 1.00 83.88 574 GLY A C 1
ATOM 4662 O O . GLY A 1 574 ? -14.978 -4.654 3.652 1.00 83.88 574 GLY A O 1
ATOM 4663 N N . ILE A 1 575 ? -14.621 -6.421 4.966 1.00 85.69 575 ILE A N 1
ATOM 4664 C CA . ILE A 1 575 ? -13.308 -6.722 4.352 1.00 85.69 575 ILE A CA 1
ATOM 4665 C C . ILE A 1 575 ? -13.482 -7.203 2.897 1.00 85.69 575 ILE A C 1
ATOM 4667 O O . ILE A 1 575 ? -12.731 -6.803 2.014 1.00 85.69 575 ILE A O 1
ATOM 4671 N N . THR A 1 576 ? -14.516 -7.998 2.622 1.00 90.06 576 THR A N 1
ATOM 4672 C CA . THR A 1 576 ? -14.810 -8.563 1.290 1.00 90.06 576 THR A CA 1
ATOM 4673 C C . THR A 1 576 ? -15.893 -7.803 0.520 1.00 90.06 576 THR A C 1
ATOM 4675 O O . THR A 1 576 ? -16.297 -8.225 -0.561 1.00 90.06 576 THR A O 1
ATOM 4678 N N . LYS A 1 577 ? -16.393 -6.684 1.063 1.00 89.38 577 LYS A N 1
ATOM 4679 C CA . LYS A 1 577 ? -17.430 -5.854 0.433 1.00 89.38 577 LYS A CA 1
ATOM 4680 C C . LYS A 1 577 ? -16.983 -4.401 0.391 1.00 89.38 577 LYS A C 1
ATOM 4682 O O . LYS A 1 577 ? -16.541 -3.865 1.403 1.00 89.38 577 LYS A O 1
ATOM 4687 N N . ALA A 1 578 ? -17.124 -3.778 -0.773 1.00 91.31 578 ALA A N 1
ATOM 4688 C CA . ALA A 1 578 ? -16.831 -2.365 -0.940 1.00 91.31 578 ALA A CA 1
ATOM 4689 C C . ALA A 1 578 ? -17.847 -1.505 -0.182 1.00 91.31 578 ALA A C 1
ATOM 4691 O O . ALA A 1 578 ? -19.056 -1.734 -0.278 1.00 91.31 578 ALA A O 1
ATOM 4692 N N . ALA A 1 579 ? -17.365 -0.494 0.536 1.00 91.19 579 ALA A N 1
ATOM 4693 C CA . ALA A 1 579 ? -18.238 0.546 1.060 1.00 91.19 579 ALA A CA 1
ATOM 4694 C C . ALA A 1 579 ? -18.880 1.350 -0.089 1.00 91.19 579 ALA A C 1
ATOM 4696 O O . ALA A 1 579 ? -18.200 1.685 -1.063 1.00 91.19 579 ALA A O 1
ATOM 4697 N N . PRO A 1 580 ? -20.169 1.720 0.014 1.00 92.75 580 PRO A N 1
ATOM 4698 C CA . PRO A 1 580 ? -20.827 2.530 -1.008 1.00 92.75 580 PRO A CA 1
ATOM 4699 C C . PRO A 1 580 ? -20.388 4.003 -0.985 1.00 92.75 580 PRO A C 1
ATOM 4701 O O . PRO A 1 580 ? -20.629 4.712 -1.957 1.00 92.75 580 PRO A O 1
ATOM 4704 N N . CYS A 1 581 ? -19.773 4.470 0.108 1.00 92.56 581 CYS A N 1
ATOM 4705 C CA . CYS A 1 581 ? -19.268 5.831 0.295 1.00 92.56 581 CYS A CA 1
ATOM 4706 C C . CYS A 1 581 ? -18.076 5.845 1.274 1.00 92.56 581 CYS A C 1
ATOM 4708 O O . CYS A 1 581 ? -17.911 4.897 2.055 1.00 92.56 581 CYS A O 1
ATOM 4710 N N . ILE A 1 582 ? -17.291 6.934 1.278 1.00 88.44 582 ILE A N 1
ATOM 4711 C CA . ILE A 1 582 ? -16.148 7.161 2.194 1.00 88.44 582 ILE A CA 1
ATOM 4712 C C . ILE A 1 582 ? -16.357 8.398 3.071 1.00 88.44 582 ILE A C 1
ATOM 4714 O O . ILE A 1 582 ? -16.911 9.410 2.582 1.00 88.44 582 ILE A O 1
#

pLDDT: mean 88.3, std 17.61, range [24.27, 98.94]

Foldseek 3Di:
DDDDPVVVVVVVVVVVVVVVVVVVVVVVVVVVVVPPPPDPPPDPPPPPDPDDDDDDDDDFAKEWEAEALAQQFQDDDDPGPDSPDCVSPPVSLVVLLLLLLLQLVCCVVVVHAYYEYAANQHQALDPVSVVSSCSRVVSRPHYYHYAHECNNAVVQALCDADVVVPFRFSRVRNVVSVVVLVVRLVVCVVPFAPKDFFWFDQDPAEIEGQRKMKGWDADPFFGIEIEIHRHHDQADWDWADGPPDSHTYTRGHCLLVLLLSLLLCVVLPHQAYEYGHADPCVLVVDDPLVLLLQLQSCVQSQHQAYEYEDVQDWDWDDDVSNPPHIYTYFHHSSQQKMKMWGGGHFKIWIWMWGRDPSDIDTDDRPDIGGRPDGQAAEDEQLDQAAAQHKHKYDLCNDQFAKWWWQQQPPRFTFFADPVWATWTHNDDLPDLRRIWGWHWDDADPSRFTKTQIARRPPRFTWFADLVFGITTDHDPPDQRRIWTWADQDDLQKTWTAGRVNRFIFFHDPVGHTTGGRHGRDPPPSRRIIFIDHSVRHGRHAIWMWGFNHSCLSVDGDDPDQDDDPGIHTPGGRHSSHHDSHD